Protein AF-0000000076824651 (afdb_homodimer)

Solvent-accessible surface area (backbone atoms only — not comparable to full-atom values): 29654 Å² total; per-residue (Å²): 125,82,92,38,70,72,62,50,61,55,28,37,47,96,61,51,60,94,67,69,29,40,50,84,55,89,87,59,55,67,58,60,17,38,49,47,34,50,51,47,53,45,58,62,44,61,68,44,44,88,34,39,35,36,29,52,50,32,59,46,33,46,62,58,55,51,52,33,73,73,41,59,18,37,37,39,29,24,27,84,45,68,68,32,48,54,50,22,52,50,54,33,54,76,69,68,38,61,89,37,46,46,79,44,88,45,58,82,86,67,58,63,60,85,49,65,20,43,26,38,40,29,59,61,36,66,36,65,60,30,82,90,39,44,37,57,52,32,33,48,50,50,52,27,40,32,85,70,20,32,38,32,42,32,38,56,26,34,45,56,80,46,32,72,60,51,72,75,48,86,47,70,53,39,73,73,70,43,68,72,56,36,59,45,20,67,51,56,53,40,46,21,35,48,75,36,30,68,48,40,74,47,33,37,38,53,52,15,56,33,34,18,61,41,28,50,50,30,38,50,34,40,63,73,37,45,68,62,46,43,71,75,69,50,53,69,66,55,53,50,51,51,48,48,49,30,52,53,52,19,49,35,14,64,44,35,51,30,40,23,35,43,33,34,32,34,35,66,48,38,70,68,73,44,45,92,90,41,68,51,65,54,77,78,74,106,122,86,92,37,71,70,61,51,58,55,28,36,47,98,61,51,60,94,68,68,26,39,50,86,56,91,86,59,54,66,59,60,16,39,51,47,33,50,50,48,52,44,59,62,44,60,70,44,44,88,34,38,34,36,28,51,50,33,60,47,32,46,64,59,55,52,50,32,74,73,41,58,19,38,38,39,31,24,27,86,45,70,68,32,48,54,52,22,51,51,54,33,54,76,69,68,40,61,91,37,45,45,78,44,86,44,59,82,88,67,58,63,60,86,49,66,20,41,26,38,40,30,59,61,38,66,35,64,60,30,80,91,36,44,37,57,50,33,32,48,51,50,52,28,41,33,85,68,21,32,38,31,42,31,37,56,26,36,45,56,80,46,31,72,62,51,72,75,50,86,48,71,54,37,73,72,71,44,69,72,55,34,60,45,22,67,50,56,52,40,47,22,34,48,73,35,31,66,48,40,74,48,32,34,39,53,52,16,54,32,34,17,62,41,28,50,51,31,38,50,34,40,64,74,37,46,67,62,44,44,72,75,70,49,52,69,67,54,52,51,52,51,49,48,49,30,51,54,53,21,50,35,14,63,43,34,50,30,39,22,36,43,34,34,32,34,35,66,48,38,70,69,75,43,46,92,91,42,70,52,66,54,76,78,76,107

Organism: Aegilops tauschii subsp. strangulata (NCBI:txid200361)

Radius of gyration: 25.32 Å; Cα contacts (8 Å, |Δi|>4): 1116; chains: 2; bounding box: 48×76×52 Å

Secondary structure (DSSP, 8-state):
--S-HHHHHHHS-TT---S----SSTT--HHHHHHHHHHHHHHHHT--TT-EEEEES-TTSHHHHHHHHHH--EEEEEES-HHHHHHHHHHHHHHT-TTTEEEEES-GGGS-TT--EEEEEEES-GGGT-GGGHHHHHHHHHHHEEEEEEEEEEEEE--HHHHHHHHHS--HHHHHT-TT--PPPHHHHHHHHHHH-S-EEEEEEE-GGGHHHHHHHHHHHHHHTHHHHHHTT--HHHHHHHHHHHHHHHHHHHTTSSEEEEEEEE-TT-GGGS-SS-TTPPPP--/--S-HHHHHHHS-TT---S----SSTT--HHHHHHHHHHHHHHHHT--TT-EEEEES-TTSHHHHHHHHHH--EEEEEES-HHHHHHHHHHHHHHT-TTTEEEEES-GGGS-TT--EEEEEEES-GGGT-GGGHHHHHHHHHHHEEEEEEEEEEEEE--HHHHHHHHHS--HHHHHT-TT--PPPHHHHHHHHHHH-S-EEEEEEE-GGGHHHHHHHHHHHHHHTHHHHHHTT--HHHHHHHHHHHHHHHHHHHTTSSEEEEEEEE-TT-GGGS-SS-TTPPPP--

Nearest PDB structures (foldseek):
  7mcj-assembly1_A  TM=9.042E-01  e=3.120E-23  Mycobacterium tuberculosis H37Rv
  6p3o-assembly1_A-2  TM=8.309E-01  e=6.330E-19  Glaucium flavum
  6gkv-assembly1_B  TM=8.273E-01  e=2.054E-17  Coptis japonica
  6gkz-assembly1_A  TM=7.988E-01  e=1.451E-17  Coptis japonica
  4qvg-assembly1_A  TM=7.151E-01  e=1.872E-09  Streptosporangium sibiricum

InterPro domains:
  IPR003333 Cyclopropane mycolic acid synthase [PIRSF003085] (4-272)
  IPR026669 Arsenite methyltransferase-like [PTHR43675] (4-277)
  IPR029063 S-adenosyl-L-methionine-dependent methyltransferase superfamily [G3DSA:3.40.50.150] (3-267)
  IPR029063 S-adenosyl-L-methionine-dependent methyltransferase superfamily [SSF53335] (3-270)

Structure (mmCIF, N/CA/C/O backbone):
data_AF-0000000076824651-model_v1
#
loop_
_entity.id
_entity.type
_entity.pdbx_description
1 polymer 'Cyclopropane-fatty-acyl-phospholipid synthase'
#
loop_
_atom_site.group_PDB
_atom_site.id
_atom_site.type_symbol
_atom_site.label_atom_id
_atom_site.label_alt_id
_atom_site.label_comp_id
_atom_site.label_asym_id
_atom_site.label_entity_id
_atom_site.label_seq_id
_atom_site.pdbx_PDB_ins_code
_atom_site.Cartn_x
_atom_site.Cartn_y
_atom_site.Cartn_z
_atom_site.occupancy
_atom_site.B_iso_or_equiv
_atom_site.auth_seq_id
_atom_site.auth_comp_id
_atom_site.auth_asym_id
_atom_site.auth_atom_id
_atom_site.pdbx_PDB_model_num
ATOM 1 N N . MET A 1 1 ? -8.656 37.625 11.117 1 38 1 MET A N 1
ATOM 2 C CA . MET A 1 1 ? -7.344 37.188 10.648 1 38 1 MET A CA 1
ATOM 3 C C . MET A 1 1 ? -7.23 35.656 10.727 1 38 1 MET A C 1
ATOM 5 O O . MET A 1 1 ? -7.059 35.094 11.812 1 38 1 MET A O 1
ATOM 9 N N . ILE A 1 2 ? -8.055 34.906 10.109 1 47.41 2 ILE A N 1
ATOM 10 C CA . ILE A 1 2 ? -8.898 33.75 10.305 1 47.41 2 ILE A CA 1
ATOM 11 C C . ILE A 1 2 ? -8.047 32.562 10.75 1 47.41 2 ILE A C 1
ATOM 13 O O . ILE A 1 2 ? -8.453 31.797 11.625 1 47.41 2 ILE A O 1
ATOM 17 N N . TRP A 1 3 ? -6.883 32.188 10.062 1 61.22 3 TRP A N 1
ATOM 18 C CA . TRP A 1 3 ? -6.285 30.953 10.539 1 61.22 3 TRP A CA 1
ATOM 19 C C . TRP A 1 3 ? -5.09 31.234 11.445 1 61.22 3 TRP A C 1
ATOM 21 O O . TRP A 1 3 ? -3.959 31.359 10.961 1 61.22 3 TRP A O 1
ATOM 31 N N . SER A 1 4 ? -5.438 31.703 12.75 1 80.06 4 SER A N 1
ATOM 32 C CA . SER A 1 4 ? -4.398 32.094 13.703 1 80.06 4 SER A CA 1
ATOM 33 C C . SER A 1 4 ? -3.967 30.906 14.555 1 80.06 4 SER A C 1
ATOM 35 O O . SER A 1 4 ? -4.688 29.906 14.656 1 80.06 4 SER A O 1
ATOM 37 N N . ASN A 1 5 ? -2.785 31.094 15.07 1 89.12 5 ASN A N 1
ATOM 38 C CA . ASN A 1 5 ? -2.275 30.109 16.016 1 89.12 5 ASN A CA 1
ATOM 39 C C . ASN A 1 5 ? -3.203 29.953 17.219 1 89.12 5 ASN A C 1
ATOM 41 O O . ASN A 1 5 ? -3.416 28.844 17.719 1 89.12 5 ASN A O 1
ATOM 45 N N . ASP A 1 6 ? -3.809 31.062 17.656 1 90.88 6 ASP A N 1
ATOM 46 C CA . ASP A 1 6 ? -4.695 31.062 18.812 1 90.88 6 ASP A CA 1
ATOM 47 C C . ASP A 1 6 ? -5.941 30.219 18.562 1 90.88 6 ASP A C 1
ATOM 49 O O . ASP A 1 6 ? -6.402 29.484 19.438 1 90.88 6 ASP A O 1
ATOM 53 N N . PHE A 1 7 ? -6.441 30.328 17.391 1 92.94 7 PHE A N 1
ATOM 54 C CA . PHE A 1 7 ? -7.633 29.562 17.047 1 92.94 7 PHE A CA 1
ATOM 55 C C . PHE A 1 7 ? -7.336 28.062 17.047 1 92.94 7 PHE A C 1
ATOM 57 O O . PHE A 1 7 ? -8.055 27.281 17.688 1 92.94 7 PHE A O 1
ATOM 64 N N . PHE A 1 8 ? -6.246 27.672 16.422 1 94 8 PHE A N 1
ATOM 65 C CA . PHE A 1 8 ? -5.938 26.25 16.297 1 94 8 PHE A CA 1
ATOM 66 C C . PHE A 1 8 ? -5.547 25.641 17.641 1 94 8 PHE A C 1
ATOM 68 O O . PHE A 1 8 ? -5.816 24.469 17.906 1 94 8 PHE A O 1
ATOM 75 N N . SER A 1 9 ? -4.973 26.438 18.484 1 94.31 9 SER A N 1
ATOM 76 C CA . SER A 1 9 ? -4.547 25.953 19.797 1 94.31 9 SER A CA 1
ATOM 77 C C . SER A 1 9 ? -5.742 25.578 20.656 1 94.31 9 SER A C 1
ATOM 79 O O . SER A 1 9 ? -5.594 24.891 21.672 1 94.31 9 SER A O 1
ATOM 81 N N . ILE A 1 10 ? -6.926 26.016 20.281 1 94.25 10 ILE A N 1
ATOM 82 C CA . ILE A 1 10 ? -8.141 25.797 21.062 1 94.25 10 ILE A CA 1
ATOM 83 C C . ILE A 1 10 ? -8.523 24.328 21 1 94.25 10 ILE A C 1
ATOM 85 O O . ILE A 1 10 ? -8.992 23.766 22 1 94.25 10 ILE A O 1
ATOM 89 N N . PHE A 1 11 ? -8.297 23.734 19.844 1 95.62 11 PHE A N 1
ATOM 90 C CA . PHE A 1 11 ? -8.883 22.406 19.75 1 95.62 11 PHE A CA 1
ATOM 91 C C . PHE A 1 11 ? -7.82 21.359 19.391 1 95.62 11 PHE A C 1
ATOM 93 O O . PHE A 1 11 ? -8.055 20.156 19.531 1 95.62 11 PHE A O 1
ATOM 100 N N . LEU A 1 12 ? -6.672 21.766 18.969 1 96.5 12 LEU A N 1
ATOM 101 C CA . LEU A 1 12 ? -5.598 20.812 18.703 1 96.5 12 LEU A CA 1
ATOM 102 C C . LEU A 1 12 ? -4.941 20.359 20 1 96.5 12 LEU A C 1
ATOM 104 O O . LEU A 1 12 ? -5.16 20.969 21.047 1 96.5 12 LEU A O 1
ATOM 108 N N . ASP A 1 13 ? -4.199 19.266 19.953 1 94.75 13 ASP A N 1
ATOM 109 C CA . ASP A 1 13 ? -3.424 18.844 21.125 1 94.75 13 ASP A CA 1
ATOM 110 C C . ASP A 1 13 ? -2.186 19.719 21.297 1 94.75 13 ASP A C 1
ATOM 112 O O . ASP A 1 13 ? -1.855 20.516 20.438 1 94.75 13 ASP A O 1
ATOM 116 N N . PRO A 1 14 ? -1.461 19.594 22.391 1 93 14 PRO A N 1
ATOM 117 C CA . PRO A 1 14 ? -0.34 20.469 22.703 1 93 14 PRO A CA 1
ATOM 118 C C . PRO A 1 14 ? 0.742 20.469 21.625 1 93 14 PRO A C 1
ATOM 120 O O . PRO A 1 14 ? 1.51 21.422 21.5 1 93 14 PRO A O 1
ATOM 123 N N . SER A 1 15 ? 0.761 19.469 20.781 1 92.62 15 SER A N 1
ATOM 124 C CA . SER A 1 15 ? 1.763 19.406 19.719 1 92.62 15 SER A CA 1
ATOM 125 C C . SER A 1 15 ? 1.376 20.281 18.547 1 92.62 15 SER A C 1
ATOM 127 O O . SER A 1 15 ? 2.195 20.547 17.656 1 92.62 15 SER A O 1
ATOM 129 N N . MET A 1 16 ? 0.167 20.828 18.531 1 94.56 16 MET A N 1
ATOM 130 C CA . MET A 1 16 ? -0.325 21.656 17.453 1 94.56 16 MET A CA 1
ATOM 131 C C . MET A 1 16 ? -0.227 20.922 16.109 1 94.56 16 MET A C 1
ATOM 133 O O . MET A 1 16 ? 0.337 21.453 1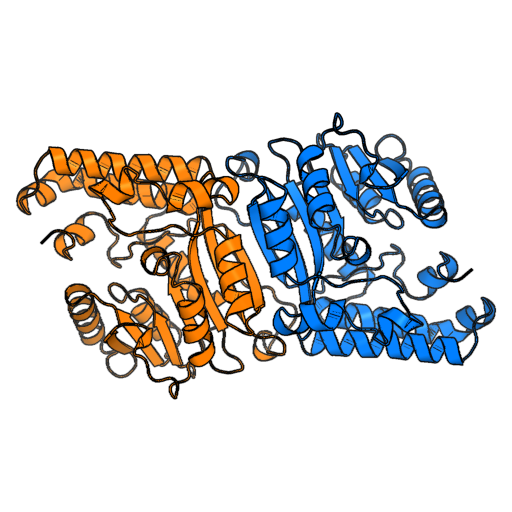5.148 1 94.56 16 MET A O 1
ATOM 137 N N . THR A 1 17 ? -0.775 19.766 16.062 1 95.31 17 THR A N 1
ATOM 138 C CA . THR A 1 17 ? -0.777 18.938 14.867 1 95.31 17 THR A CA 1
ATOM 139 C C . THR A 1 17 ? -2.17 18.891 14.242 1 95.31 17 THR A C 1
ATOM 141 O O . THR A 1 17 ? -3.133 18.484 14.898 1 95.31 17 THR A O 1
ATOM 144 N N . TYR A 1 18 ? -2.295 19.406 13.062 1 96.12 18 TYR A N 1
ATOM 145 C CA . TYR A 1 18 ? -3.572 19.438 12.359 1 96.12 18 TYR A CA 1
ATOM 146 C C . TYR A 1 18 ? -3.607 18.406 11.234 1 96.12 18 TYR A C 1
ATOM 148 O O . TYR A 1 18 ? -3.754 18.766 10.062 1 96.12 18 TYR A O 1
ATOM 156 N N . SER A 1 19 ? -3.402 17.125 11.555 1 98.06 19 SER A N 1
ATOM 157 C CA . SER A 1 19 ? -3.473 15.969 10.672 1 98.06 19 SER A CA 1
ATOM 158 C C . SER A 1 19 ? -3.979 14.734 11.414 1 98.06 19 SER A C 1
ATOM 160 O O . SER A 1 19 ? -4.117 14.758 12.641 1 98.06 19 SER A O 1
ATOM 162 N N . CYS A 1 20 ? -4.227 13.719 10.742 1 98.56 20 CYS A N 1
ATOM 163 C CA . CYS A 1 20 ? -4.809 12.492 11.281 1 98.56 20 CYS A CA 1
ATOM 164 C C . CYS A 1 20 ? -3.877 11.859 12.305 1 98.56 20 CYS A C 1
ATOM 166 O O . CYS A 1 20 ? -2.682 11.703 12.047 1 98.56 20 CYS A O 1
ATOM 168 N N . ALA A 1 21 ? -4.406 11.523 13.461 1 98.56 21 ALA A N 1
ATOM 169 C CA . ALA A 1 21 ? -3.684 10.719 14.438 1 98.56 21 ALA A CA 1
ATOM 170 C C . ALA A 1 21 ? -3.842 9.227 14.148 1 98.56 21 ALA A C 1
ATOM 172 O O . ALA A 1 21 ? -4.57 8.844 13.227 1 98.56 21 ALA A O 1
ATOM 173 N N . VAL A 1 22 ? -3.111 8.391 14.828 1 98.5 22 VAL A N 1
ATOM 174 C CA . VAL A 1 22 ? -3.219 6.941 14.734 1 98.5 22 VAL A CA 1
ATOM 175 C C . VAL A 1 22 ? -3.523 6.359 16.109 1 98.5 22 VAL A C 1
ATOM 177 O O . VAL A 1 22 ? -2.697 6.441 17.016 1 98.5 22 VAL A O 1
ATOM 180 N N . PHE A 1 23 ? -4.684 5.758 16.234 1 98 23 PHE A N 1
ATOM 181 C CA . PHE A 1 23 ? -5.152 5.242 17.516 1 98 23 PHE A CA 1
ATOM 182 C C . PHE A 1 23 ? -4.883 3.746 17.625 1 98 23 PHE A C 1
ATOM 184 O O . PHE A 1 23 ? -4.926 3.025 16.625 1 98 23 PHE A O 1
ATOM 191 N N . LYS A 1 24 ? -4.625 3.307 18.844 1 95.69 24 LYS A N 1
ATOM 192 C CA . LYS A 1 24 ? -4.547 1.878 19.125 1 95.69 24 LYS A CA 1
ATOM 193 C C . LYS A 1 24 ? -5.852 1.366 19.734 1 95.69 24 LYS A C 1
ATOM 195 O O . LYS A 1 24 ? -6.258 0.232 19.484 1 95.69 24 LYS A O 1
ATOM 200 N N . VAL A 1 25 ? -6.379 2.225 20.609 1 92.88 25 VAL A N 1
ATOM 201 C CA . VAL A 1 25 ? -7.656 1.905 21.234 1 92.88 25 VAL A CA 1
ATOM 202 C C . VAL A 1 25 ? -8.547 3.145 21.25 1 92.88 25 VAL A C 1
ATOM 204 O O . VAL A 1 25 ? -8.062 4.27 21.109 1 92.88 25 VAL A O 1
ATOM 207 N N . GLU A 1 26 ? -9.781 2.926 21.5 1 87.62 26 GLU A N 1
ATOM 208 C CA . GLU A 1 26 ? -10.789 3.975 21.391 1 87.62 26 GLU A CA 1
ATOM 209 C C . GLU A 1 26 ? -10.578 5.066 22.438 1 87.62 26 GLU A C 1
ATOM 211 O O . GLU A 1 26 ? -10.727 6.254 22.141 1 87.62 26 GLU A O 1
ATOM 216 N N . ASP A 1 27 ? -10.18 4.781 23.656 1 90.94 27 ASP A N 1
ATOM 217 C CA . ASP A 1 27 ? -10.195 5.75 24.75 1 90.94 27 ASP A CA 1
ATOM 218 C C . ASP A 1 27 ? -8.82 6.371 24.953 1 90.94 27 ASP A C 1
ATOM 220 O O . ASP A 1 27 ? -8.594 7.094 25.922 1 90.94 27 ASP A O 1
ATOM 224 N N . GLU A 1 28 ? -8.016 6.254 24.031 1 94.31 28 GLU A N 1
ATOM 225 C CA . GLU A 1 28 ? -6.703 6.867 24.188 1 94.31 28 GLU A CA 1
ATOM 226 C C . GLU A 1 28 ? -6.754 8.367 23.906 1 94.31 28 GLU A C 1
ATOM 228 O O . GLU A 1 28 ? -7.645 8.836 23.188 1 94.31 28 GLU A O 1
ATOM 233 N N . SER A 1 29 ? -5.785 9.102 24.484 1 96.62 29 SER A N 1
ATOM 234 C CA . SER A 1 29 ? -5.777 10.555 24.312 1 96.62 29 SER A CA 1
ATOM 235 C C . SER A 1 29 ? -5.305 10.945 22.922 1 96.62 29 SER A C 1
ATOM 237 O O . SER A 1 29 ? -4.562 10.195 22.281 1 96.62 29 SER A O 1
ATOM 239 N N . LEU A 1 30 ? -5.727 12.086 22.438 1 97.69 30 LEU A N 1
ATOM 240 C CA . LEU A 1 30 ? -5.305 12.625 21.156 1 97.69 30 LEU A CA 1
ATOM 241 C C . LEU A 1 30 ? -3.791 12.805 21.109 1 97.69 30 LEU A C 1
ATOM 243 O O . LEU A 1 30 ? -3.156 12.508 20.094 1 97.69 30 LEU A O 1
ATOM 247 N N . GLU A 1 31 ? -3.221 13.242 22.219 1 97.44 31 GLU A N 1
ATOM 248 C CA . GLU A 1 31 ? -1.783 13.484 22.297 1 97.44 31 GLU A CA 1
ATOM 249 C C . GLU A 1 31 ? -0.994 12.203 22.047 1 97.44 31 GLU A C 1
ATOM 251 O O . GLU A 1 31 ? -0.034 12.203 21.281 1 97.44 31 GLU A O 1
ATOM 256 N N . VAL A 1 32 ? -1.431 11.141 22.656 1 97.75 32 VAL A N 1
ATOM 257 C CA . VAL A 1 32 ? -0.758 9.859 22.516 1 97.75 32 VAL A CA 1
ATOM 258 C C . VAL A 1 32 ? -0.902 9.352 21.078 1 97.75 32 VAL A C 1
ATOM 260 O O . VAL A 1 32 ? 0.059 8.852 20.5 1 97.75 32 VAL A O 1
ATOM 263 N N . ALA A 1 33 ? -2.072 9.461 20.516 1 98.31 33 ALA A N 1
ATOM 264 C CA . ALA A 1 33 ? -2.342 9.008 19.156 1 98.31 33 ALA A CA 1
ATOM 265 C C . ALA A 1 33 ? -1.548 9.812 18.125 1 98.31 33 ALA A C 1
ATOM 267 O O . ALA A 1 33 ? -1.065 9.273 17.141 1 98.31 33 ALA A O 1
ATOM 268 N N . GLN A 1 34 ? -1.448 11.125 18.391 1 98.31 34 GLN A N 1
ATOM 269 C CA . GLN A 1 34 ? -0.655 11.977 17.5 1 98.31 34 GLN A CA 1
ATOM 270 C C . GLN A 1 34 ? 0.821 11.586 17.547 1 98.31 34 GLN A C 1
ATOM 272 O O . GLN A 1 34 ? 1.483 11.523 16.516 1 98.31 34 GLN A O 1
ATOM 277 N N . GLN A 1 35 ? 1.298 11.344 18.719 1 97.5 35 GLN A N 1
ATOM 278 C CA . GLN A 1 35 ? 2.688 10.922 18.859 1 97.5 35 GLN A CA 1
ATOM 279 C C . GLN A 1 35 ? 2.941 9.602 18.141 1 97.5 35 GLN A C 1
ATOM 281 O O . GLN A 1 35 ? 4.008 9.406 17.547 1 97.5 35 GLN A O 1
ATOM 286 N N . ARG A 1 36 ? 2.014 8.68 18.234 1 98 36 ARG A N 1
ATOM 287 C CA . ARG A 1 36 ? 2.139 7.41 17.531 1 98 36 ARG A CA 1
ATOM 288 C C . ARG A 1 36 ? 2.238 7.629 16.016 1 98 36 ARG A C 1
ATOM 290 O O . ARG A 1 36 ? 3.047 6.988 15.352 1 98 36 ARG A O 1
ATOM 297 N N . LYS A 1 37 ? 1.399 8.516 15.484 1 98.5 37 LYS A N 1
ATOM 298 C CA . LYS A 1 37 ? 1.47 8.836 14.062 1 98.5 37 LYS A CA 1
ATOM 299 C C . LYS A 1 37 ? 2.836 9.406 13.695 1 98.5 37 LYS A C 1
ATOM 301 O O . LYS A 1 37 ? 3.418 9.023 12.672 1 98.5 37 LYS A O 1
ATOM 306 N N . VAL A 1 38 ? 3.336 10.273 14.484 1 97.69 38 VAL A N 1
ATOM 307 C CA . VAL A 1 38 ? 4.641 10.883 14.234 1 97.69 38 VAL A CA 1
ATOM 308 C C . VAL A 1 38 ? 5.719 9.797 14.227 1 97.69 38 VAL A C 1
ATOM 310 O O . VAL A 1 38 ? 6.547 9.75 13.312 1 97.69 38 VAL A O 1
ATOM 313 N N . ASN A 1 39 ? 5.68 8.938 15.219 1 97.94 39 ASN A N 1
ATOM 314 C CA . ASN A 1 39 ? 6.633 7.836 15.289 1 97.94 39 ASN A CA 1
ATOM 315 C C . ASN A 1 39 ? 6.535 6.93 14.07 1 97.94 39 ASN A C 1
ATOM 317 O O . ASN A 1 39 ? 7.555 6.445 13.562 1 97.94 39 ASN A O 1
ATOM 321 N N . LEU A 1 40 ? 5.375 6.703 13.688 1 98.31 40 LEU A N 1
ATOM 322 C CA . LEU A 1 40 ? 5.145 5.859 12.516 1 98.31 40 LEU A CA 1
ATOM 323 C C . LEU A 1 40 ? 5.785 6.465 11.273 1 98.31 40 LEU A C 1
ATOM 325 O O . LEU A 1 40 ? 6.441 5.762 10.5 1 98.31 40 LEU A O 1
ATOM 329 N N . LEU A 1 41 ? 5.625 7.738 11.062 1 98.56 41 LEU A N 1
ATOM 330 C CA . LEU A 1 41 ? 6.227 8.422 9.93 1 98.56 41 LEU A CA 1
ATOM 331 C C . LEU A 1 41 ? 7.746 8.336 9.977 1 98.56 41 LEU A C 1
ATOM 333 O O . LEU A 1 41 ? 8.398 8.117 8.953 1 98.56 41 LEU A O 1
ATOM 337 N N . ILE A 1 42 ? 8.289 8.508 11.148 1 98 42 ILE A N 1
ATOM 338 C CA . ILE A 1 42 ? 9.734 8.438 11.344 1 98 42 ILE A CA 1
ATOM 339 C C . ILE A 1 42 ? 10.227 7.039 10.977 1 98 42 ILE A C 1
ATOM 341 O O . ILE A 1 42 ? 11.227 6.891 10.266 1 98 42 ILE A O 1
ATOM 345 N N . LYS A 1 43 ? 9.531 6.016 11.438 1 97.31 43 LYS A N 1
ATOM 346 C CA . LYS A 1 43 ? 9.914 4.633 11.18 1 97.31 43 LYS A CA 1
ATOM 347 C C . LYS A 1 43 ? 9.75 4.281 9.703 1 97.31 43 LYS A C 1
ATOM 349 O O . LYS A 1 43 ? 10.602 3.607 9.125 1 97.31 43 LYS A O 1
ATOM 354 N N . LYS A 1 44 ? 8.672 4.738 9.109 1 97.94 44 LYS A N 1
ATOM 355 C CA . LYS A 1 44 ? 8.445 4.492 7.691 1 97.94 44 LYS A CA 1
ATOM 356 C C . LYS A 1 44 ? 9.523 5.156 6.84 1 97.94 44 LYS A C 1
ATOM 358 O O . LYS A 1 44 ? 9.945 4.609 5.816 1 97.94 44 LYS A O 1
ATOM 363 N N . ALA A 1 45 ? 10.008 6.305 7.301 1 98 45 ALA A N 1
ATOM 364 C CA . ALA A 1 45 ? 11.039 7.035 6.57 1 98 45 ALA A CA 1
ATOM 365 C C . ALA A 1 45 ? 12.43 6.477 6.883 1 98 45 ALA A C 1
ATOM 367 O 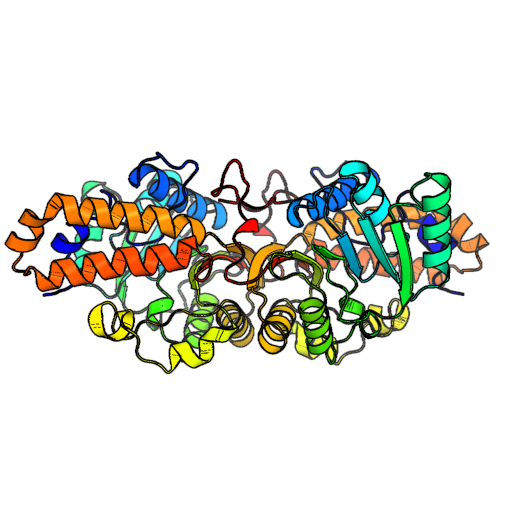O . ALA A 1 45 ? 13.414 6.863 6.254 1 98 45 ALA A O 1
ATOM 368 N N . LYS A 1 46 ? 12.531 5.664 7.918 1 97.06 46 LYS A N 1
ATOM 369 C CA . LYS A 1 46 ? 13.805 5.082 8.336 1 97.06 46 LYS A CA 1
ATOM 370 C C . LYS A 1 46 ? 14.852 6.16 8.57 1 97.06 46 LYS A C 1
ATOM 372 O O . LYS A 1 46 ? 15.969 6.074 8.047 1 97.06 46 LYS A O 1
ATOM 377 N N . VAL A 1 47 ? 14.547 7.094 9.312 1 97.75 47 VAL A N 1
ATOM 378 C CA . VAL A 1 47 ? 15.43 8.227 9.531 1 97.75 47 VAL A CA 1
ATOM 379 C C . VAL A 1 47 ? 16.594 7.805 10.43 1 97.75 47 VAL A C 1
ATOM 381 O O . VAL A 1 47 ? 16.391 7.133 11.445 1 97.75 47 VAL A O 1
ATOM 384 N N . GLU A 1 48 ? 17.75 8.18 10.086 1 96.75 48 GLU A N 1
ATOM 385 C CA . GLU A 1 48 ? 18.969 7.941 10.859 1 96.75 48 GLU A CA 1
ATOM 386 C C . GLU A 1 48 ? 19.672 9.258 11.211 1 96.75 48 GLU A C 1
ATOM 388 O O . GLU A 1 48 ? 19.359 10.297 10.625 1 96.75 48 GLU A O 1
ATOM 393 N N . ARG A 1 49 ? 20.594 9.156 12.047 1 97.81 49 ARG A N 1
ATOM 394 C CA . ARG A 1 49 ? 21.266 10.32 12.617 1 97.81 49 ARG A CA 1
ATOM 395 C C . ARG A 1 49 ? 21.969 11.125 11.539 1 97.81 49 ARG A C 1
ATOM 397 O O . ARG A 1 49 ? 22 12.359 11.602 1 97.81 49 ARG A O 1
ATOM 404 N N . ASN A 1 50 ? 22.484 10.461 10.531 1 97.62 50 ASN A N 1
ATOM 405 C CA . ASN A 1 50 ? 23.312 11.133 9.539 1 97.62 50 ASN A CA 1
ATOM 406 C C . ASN A 1 50 ? 22.469 11.672 8.383 1 97.62 50 ASN A C 1
ATOM 408 O O . ASN A 1 50 ? 23 12.258 7.438 1 97.62 50 ASN A O 1
ATOM 412 N N . HIS A 1 51 ? 21.203 11.531 8.461 1 98.19 51 HIS A N 1
ATOM 413 C CA . HIS A 1 51 ? 20.328 11.945 7.363 1 98.19 51 HIS A CA 1
ATOM 414 C C . HIS A 1 51 ? 20.016 13.438 7.445 1 98.19 51 HIS A C 1
ATOM 416 O O . HIS A 1 51 ? 20.047 14.023 8.531 1 98.19 51 HIS A O 1
ATOM 422 N N . HIS A 1 52 ? 19.797 14.008 6.34 1 98.69 52 HIS A N 1
ATOM 423 C CA . HIS A 1 52 ? 19.109 15.289 6.211 1 98.69 52 HIS A CA 1
ATOM 424 C C . HIS A 1 52 ? 17.672 15.109 5.727 1 98.69 52 HIS A C 1
ATOM 426 O O . HIS A 1 52 ? 17.453 14.602 4.625 1 98.69 52 HIS A O 1
ATOM 432 N N . VAL A 1 53 ? 16.734 15.531 6.547 1 98.81 53 VAL A N 1
ATOM 433 C CA . VAL A 1 53 ? 15.312 15.328 6.277 1 98.81 53 VAL A CA 1
ATOM 434 C C . VAL A 1 53 ? 14.672 16.641 5.828 1 98.81 53 VAL A C 1
ATOM 436 O O . VAL A 1 53 ? 14.914 17.688 6.426 1 98.81 53 VAL A O 1
ATOM 439 N N . LEU A 1 54 ? 13.883 16.562 4.746 1 98.88 54 LEU A N 1
ATOM 440 C CA . LEU A 1 54 ? 13.062 17.672 4.301 1 98.88 54 LEU A CA 1
ATOM 441 C C . LEU A 1 54 ? 11.586 17.406 4.586 1 98.88 54 LEU A C 1
ATOM 443 O O . LEU A 1 54 ? 11.055 16.359 4.211 1 98.88 54 LEU A O 1
ATOM 447 N N . GLU A 1 55 ? 10.977 18.328 5.297 1 98.81 55 GLU A N 1
ATOM 448 C CA . GLU A 1 55 ? 9.531 18.281 5.434 1 98.81 55 GLU A CA 1
ATOM 449 C C . GLU A 1 55 ? 8.867 19.375 4.594 1 98.81 55 GLU A C 1
ATOM 451 O O . GLU A 1 55 ? 9.125 20.562 4.797 1 98.81 55 GLU A O 1
ATOM 456 N N . ILE A 1 56 ? 8.062 18.969 3.65 1 98.44 56 ILE A N 1
ATOM 457 C CA . ILE A 1 56 ? 7.277 19.891 2.844 1 98.44 56 ILE A CA 1
ATOM 458 C C . ILE A 1 56 ? 5.902 20.094 3.477 1 98.44 56 ILE A C 1
ATOM 460 O O . ILE A 1 56 ? 5.07 19.188 3.467 1 98.44 56 ILE A O 1
ATOM 464 N N . GLY A 1 57 ? 5.613 21.25 3.975 1 97.62 57 GLY A N 1
ATOM 465 C CA . GLY A 1 57 ? 4.457 21.5 4.828 1 97.62 57 GLY A CA 1
ATOM 466 C C . GLY A 1 57 ? 4.711 21.172 6.285 1 97.62 57 GLY A C 1
ATOM 467 O O . GLY A 1 57 ? 4.074 20.266 6.836 1 97.62 57 GLY A O 1
ATOM 468 N N . SER A 1 58 ? 5.523 22.031 6.973 1 97.38 58 SER A N 1
ATOM 469 C CA . SER A 1 58 ? 6.039 21.656 8.289 1 97.38 58 SER A CA 1
ATOM 470 C C . SER A 1 58 ? 5.074 22.062 9.398 1 97.38 58 SER A C 1
ATOM 472 O O . SER A 1 58 ? 5.219 21.641 10.539 1 97.38 58 SER A O 1
ATOM 474 N N . GLY A 1 59 ? 4.082 22.859 9.031 1 95.38 59 GLY A N 1
ATOM 475 C CA . GLY A 1 59 ? 3.164 23.312 10.062 1 95.38 59 GLY A CA 1
ATOM 476 C C . GLY A 1 59 ? 3.859 24.016 11.219 1 95.38 59 GLY A C 1
ATOM 477 O O . GLY A 1 59 ? 4.688 24.906 11 1 95.38 59 GLY A O 1
ATOM 478 N N . TRP A 1 60 ? 3.529 23.609 12.414 1 96.44 60 TRP A N 1
ATOM 479 C CA . TRP A 1 60 ? 4.031 24.281 13.609 1 96.44 60 TRP A CA 1
ATOM 480 C C . TRP A 1 60 ? 5.305 23.609 14.117 1 96.44 60 TRP A C 1
ATOM 482 O O . TRP A 1 60 ? 5.758 23.891 15.227 1 96.44 60 TRP A O 1
ATOM 492 N N . GLY A 1 61 ? 5.812 22.641 13.367 1 97.19 61 GLY A N 1
ATOM 493 C CA . GLY A 1 61 ? 7.152 22.125 13.617 1 97.19 61 GLY A CA 1
ATOM 494 C C . GLY A 1 61 ? 7.168 20.922 14.531 1 97.19 61 GLY A C 1
ATOM 495 O O . GLY A 1 61 ? 8.234 20.453 14.938 1 97.19 61 GLY A O 1
ATOM 496 N N . SER A 1 62 ? 6.035 20.344 14.828 1 96.44 62 SER A N 1
ATOM 497 C CA . SER A 1 62 ? 5.957 19.234 15.773 1 96.44 62 SER A CA 1
ATOM 498 C C . SER A 1 62 ? 6.719 18.016 15.266 1 96.44 62 SER A C 1
ATOM 500 O O . SER A 1 62 ? 7.426 17.359 16.031 1 96.44 62 SER A O 1
ATOM 502 N N . LEU A 1 63 ? 6.559 17.688 14.016 1 98.12 63 LEU A N 1
ATOM 503 C CA . LEU A 1 63 ? 7.27 16.547 13.453 1 98.12 63 LEU A CA 1
ATOM 504 C C . LEU A 1 63 ? 8.781 16.766 13.508 1 98.12 63 LEU A C 1
ATOM 506 O O . LEU A 1 63 ? 9.523 15.859 13.898 1 98.12 63 LEU A O 1
ATOM 510 N N . ALA A 1 64 ? 9.211 17.938 13.18 1 98.38 64 ALA A N 1
ATOM 511 C CA . ALA A 1 64 ? 10.625 18.266 13.203 1 98.38 64 ALA A CA 1
ATOM 512 C C . ALA A 1 64 ? 11.234 18.031 14.586 1 98.38 64 ALA A C 1
ATOM 514 O O . ALA A 1 64 ? 12.273 17.391 14.711 1 98.38 64 ALA A O 1
ATOM 515 N N . MET A 1 65 ? 10.562 18.562 15.57 1 97.75 65 MET A N 1
ATOM 516 C CA . MET A 1 65 ? 11.039 18.453 16.953 1 97.75 65 MET A CA 1
ATOM 517 C C . MET A 1 65 ? 11.203 16.984 17.359 1 97.75 65 MET A C 1
ATOM 519 O O . MET A 1 65 ? 12.242 16.609 17.906 1 97.75 65 MET A O 1
ATOM 523 N N . GLU A 1 66 ? 10.242 16.203 17.016 1 97.88 66 GLU A N 1
ATOM 524 C CA . GLU A 1 66 ? 10.25 14.805 17.438 1 97.88 66 GLU A CA 1
ATOM 525 C C . GLU A 1 66 ? 11.297 14 16.672 1 97.88 66 GLU A C 1
ATOM 527 O O . GLU A 1 66 ? 12 13.172 17.266 1 97.88 66 GLU A O 1
ATOM 532 N N . VAL A 1 67 ? 11.406 14.172 15.398 1 98.38 67 VAL A N 1
ATOM 533 C CA . VAL A 1 67 ? 12.359 13.438 14.578 1 98.38 67 VAL A CA 1
ATOM 534 C C . VAL A 1 67 ? 13.781 13.703 15.078 1 98.38 67 VAL A C 1
ATOM 536 O O . VAL A 1 67 ? 14.555 12.766 15.281 1 98.38 67 VAL A O 1
ATOM 539 N N . VAL A 1 68 ? 14.117 14.945 15.312 1 98.62 68 VAL A N 1
ATOM 540 C CA . VAL A 1 68 ? 15.477 15.312 15.695 1 98.62 68 VAL A CA 1
ATOM 541 C C . VAL A 1 68 ? 15.766 14.836 17.109 1 98.62 68 VAL A C 1
ATOM 543 O O . VAL A 1 68 ? 16.875 14.359 17.406 1 98.62 68 VAL A O 1
ATOM 546 N N . LYS A 1 69 ? 14.781 14.938 18 1 97.88 69 LYS A N 1
ATOM 547 C CA . LYS A 1 69 ? 14.961 14.453 19.359 1 97.88 69 LYS A CA 1
ATOM 548 C C . LYS A 1 69 ? 15.266 12.953 19.375 1 97.88 69 LYS A C 1
ATOM 550 O O . LYS A 1 69 ? 16.094 12.492 20.141 1 97.88 69 LYS A O 1
ATOM 555 N N . GLN A 1 70 ? 14.641 12.258 18.5 1 97.75 70 GLN A N 1
ATOM 556 C CA . GLN A 1 70 ? 14.766 10.805 18.5 1 97.75 70 GLN A CA 1
ATOM 557 C C . GLN A 1 70 ? 16.031 10.352 17.766 1 97.75 70 GLN A C 1
ATOM 559 O O . GLN A 1 70 ? 16.625 9.328 18.109 1 97.75 70 GLN A O 1
ATOM 564 N N . THR A 1 71 ? 16.453 11.078 16.75 1 97.94 71 THR A N 1
ATOM 565 C CA . THR A 1 71 ? 17.453 10.516 15.859 1 97.94 71 THR A CA 1
ATOM 566 C C . THR A 1 71 ? 18.734 11.359 15.875 1 97.94 71 THR A C 1
ATOM 568 O O . THR A 1 71 ? 19.812 10.867 15.531 1 97.94 71 THR A O 1
ATOM 571 N N . GLY A 1 72 ? 18.547 12.656 16.141 1 98.31 72 GLY A N 1
ATOM 572 C CA . GLY A 1 72 ? 19.688 13.57 16.078 1 98.31 72 GLY A CA 1
ATOM 573 C C . GLY A 1 72 ? 20 14.016 14.664 1 98.31 72 GLY A C 1
ATOM 574 O O . GLY A 1 72 ? 21.062 14.609 14.414 1 98.31 72 GLY A O 1
ATOM 575 N N . CYS A 1 73 ? 19.141 13.82 13.727 1 98.62 73 CYS A N 1
ATOM 576 C CA . CYS A 1 73 ? 19.406 14.133 12.32 1 98.62 73 CYS A CA 1
ATOM 577 C C . CYS A 1 73 ? 19.344 15.633 12.07 1 98.62 73 CYS A C 1
ATOM 579 O O . CYS A 1 73 ? 19.078 16.406 12.992 1 98.62 73 CYS A O 1
ATOM 581 N N . LYS A 1 74 ? 19.719 16 10.859 1 98.69 74 LYS A N 1
ATOM 582 C CA . LYS A 1 74 ? 19.484 17.359 10.375 1 98.69 74 LYS A CA 1
ATOM 583 C C . LYS A 1 74 ? 18.094 17.469 9.734 1 98.69 74 LYS A C 1
ATOM 585 O O . LYS A 1 74 ? 17.656 16.547 9.039 1 98.69 74 LYS A O 1
ATOM 590 N N . TYR A 1 75 ? 17.469 18.625 9.984 1 98.69 75 TYR A N 1
ATOM 591 C CA . TYR A 1 75 ? 16.078 18.734 9.562 1 98.69 75 TYR A CA 1
ATOM 592 C C . TYR A 1 75 ? 15.797 20.109 8.961 1 98.69 75 TYR A C 1
ATOM 594 O O . TYR A 1 75 ? 16.188 21.125 9.539 1 98.69 75 TYR A O 1
ATOM 602 N N . THR A 1 76 ? 15.203 20.125 7.766 1 98.69 76 THR A N 1
ATOM 603 C CA . THR A 1 76 ? 14.703 21.344 7.137 1 98.69 76 THR A CA 1
ATOM 604 C C . THR A 1 76 ? 13.195 21.25 6.906 1 98.69 76 THR A C 1
ATOM 606 O O . THR A 1 76 ? 12.719 20.328 6.254 1 98.69 76 THR A O 1
ATOM 609 N N . GLY A 1 77 ? 12.484 22.172 7.508 1 98.44 77 GLY A N 1
ATOM 610 C CA . GLY A 1 77 ? 11.055 22.266 7.254 1 98.44 77 GLY A CA 1
ATOM 611 C C . GLY A 1 77 ? 10.672 23.531 6.496 1 98.44 77 GLY A C 1
ATOM 612 O O . GLY A 1 77 ? 11.234 24.594 6.742 1 98.44 77 GLY A O 1
ATOM 613 N N . ILE A 1 78 ? 9.688 23.359 5.586 1 98.06 78 ILE A N 1
ATOM 614 C CA . ILE A 1 78 ? 9.25 24.547 4.863 1 98.06 78 ILE A CA 1
ATOM 615 C C . ILE A 1 78 ? 7.75 24.766 5.082 1 98.06 78 ILE A C 1
ATOM 617 O O . ILE A 1 78 ? 6.988 23.797 5.195 1 98.06 78 ILE A O 1
ATOM 621 N N . THR A 1 79 ? 7.344 25.984 5.152 1 96.62 79 THR A N 1
ATOM 622 C CA . THR A 1 79 ? 5.957 26.406 5.293 1 96.62 79 THR A CA 1
ATOM 623 C C . THR A 1 79 ? 5.699 27.703 4.512 1 96.62 79 THR A C 1
ATOM 625 O O . THR A 1 79 ? 6.641 28.406 4.148 1 96.62 79 THR A O 1
ATOM 628 N N . LEU A 1 80 ? 4.469 27.938 4.176 1 94.31 80 LEU A N 1
ATOM 629 C CA . LEU A 1 80 ? 4.082 29.172 3.5 1 94.31 80 LEU A CA 1
ATOM 630 C C . LEU A 1 80 ? 3.506 30.188 4.492 1 94.31 80 LEU A C 1
ATOM 632 O O . LEU A 1 80 ? 3.201 31.312 4.125 1 94.31 80 LEU A O 1
ATOM 636 N N . SER A 1 81 ? 3.355 29.766 5.715 1 93.62 81 SER A N 1
ATOM 637 C CA . SER A 1 81 ? 2.723 30.578 6.742 1 93.62 81 SER A CA 1
ATOM 638 C C . SER A 1 81 ? 3.762 31.234 7.645 1 93.62 81 SER A C 1
ATOM 640 O O . SER A 1 81 ? 4.496 30.547 8.352 1 93.62 81 SER A O 1
ATOM 642 N N . GLU A 1 82 ? 3.719 32.562 7.699 1 94.88 82 GLU A N 1
ATOM 643 C CA . GLU A 1 82 ? 4.625 33.312 8.57 1 94.88 82 GLU A CA 1
ATOM 644 C C . GLU A 1 82 ? 4.348 33 10.039 1 94.88 82 GLU A C 1
ATOM 646 O O . GLU A 1 82 ? 5.277 32.938 10.844 1 94.88 82 GLU A O 1
ATOM 651 N N . GLU A 1 83 ? 3.094 32.844 10.336 1 93.25 83 GLU A N 1
ATOM 652 C CA . GLU A 1 83 ? 2.705 32.562 11.711 1 93.25 83 GLU A CA 1
ATOM 653 C C . GLU A 1 83 ? 3.215 31.188 12.164 1 93.25 83 GLU A C 1
ATOM 655 O O . GLU A 1 83 ? 3.707 31.047 13.281 1 93.25 83 GLU A O 1
ATOM 660 N N . GLN A 1 84 ? 3.107 30.234 11.297 1 94.62 84 GLN A N 1
ATOM 661 C CA . GLN A 1 84 ? 3.619 28.891 11.602 1 94.62 84 GLN A CA 1
ATOM 662 C C . GLN A 1 84 ? 5.137 28.922 11.758 1 94.62 84 GLN A C 1
ATOM 664 O O . GLN A 1 84 ? 5.676 28.312 12.688 1 94.62 84 GLN A O 1
ATOM 669 N N . LEU A 1 85 ? 5.758 29.656 10.906 1 96.5 85 LEU A N 1
ATOM 670 C CA . LEU A 1 85 ? 7.215 29.75 10.945 1 96.5 85 LEU A CA 1
ATOM 671 C C . LEU A 1 85 ? 7.688 30.312 12.281 1 96.5 85 LEU A C 1
ATOM 673 O O . LEU A 1 85 ? 8.562 29.734 12.93 1 96.5 85 LEU A O 1
ATOM 677 N N . LYS A 1 86 ? 7.133 31.391 12.664 1 95.94 86 LYS A N 1
ATOM 678 C CA . LYS A 1 86 ? 7.52 32.062 13.898 1 95.94 86 LYS A CA 1
ATOM 679 C C . LYS A 1 86 ? 7.332 31.141 15.102 1 95.94 86 LYS A C 1
ATOM 681 O O . LYS A 1 86 ? 8.211 31.047 15.961 1 95.94 86 LYS A O 1
ATOM 686 N N . TYR A 1 87 ? 6.215 30.5 15.094 1 95.56 87 TYR A N 1
ATOM 687 C CA . TYR A 1 87 ? 5.922 29.578 16.188 1 95.56 87 TYR A CA 1
ATOM 688 C C . TYR A 1 87 ? 6.938 28.453 16.234 1 95.56 87 TYR A C 1
ATOM 690 O O . TYR A 1 87 ? 7.469 28.125 17.297 1 95.56 87 TYR A O 1
ATOM 698 N N . ALA A 1 88 ? 7.176 27.859 15.117 1 97 88 ALA A N 1
ATOM 699 C CA . ALA A 1 88 ? 8.094 26.719 15.031 1 97 88 ALA A CA 1
ATOM 700 C C . ALA A 1 88 ? 9.5 27.125 15.453 1 97 88 ALA A C 1
ATOM 702 O O . ALA A 1 88 ? 10.172 26.391 16.188 1 97 88 ALA A O 1
ATOM 703 N N . GLN A 1 89 ? 9.93 28.266 15.016 1 97.75 89 GLN A N 1
ATOM 704 C CA . GLN A 1 89 ? 11.258 28.75 15.359 1 97.75 89 GLN A CA 1
ATOM 705 C C . GLN A 1 89 ? 11.383 29 16.859 1 97.75 89 GLN A C 1
ATOM 707 O O . GLN A 1 89 ? 12.414 28.719 17.453 1 97.75 89 GLN A O 1
ATOM 712 N N . MET A 1 90 ? 10.383 29.547 17.406 1 97.12 90 MET A N 1
ATOM 713 C CA . MET A 1 90 ? 10.367 29.781 18.844 1 97.12 90 MET A CA 1
ATOM 714 C C . MET A 1 90 ? 10.5 28.469 19.609 1 97.12 90 MET A C 1
ATOM 716 O O . MET A 1 90 ? 11.289 28.375 20.547 1 97.12 90 MET A O 1
ATOM 720 N N . LYS A 1 91 ? 9.766 27.484 19.203 1 96.69 91 LYS A N 1
ATOM 721 C CA . LYS A 1 91 ? 9.789 26.188 19.891 1 96.69 91 LYS A CA 1
ATOM 722 C C . LYS A 1 91 ? 11.164 25.531 19.766 1 96.69 91 LYS A C 1
ATOM 724 O O . LYS A 1 91 ? 11.648 24.922 20.719 1 96.69 91 LYS A O 1
ATOM 729 N N . VAL A 1 92 ? 11.727 25.625 18.656 1 97.69 92 VAL A N 1
ATOM 730 C CA . VAL A 1 92 ? 13.047 25.062 18.406 1 97.69 92 VAL A CA 1
ATOM 731 C C . VAL A 1 92 ? 14.078 25.75 19.297 1 97.69 92 VAL A C 1
ATOM 733 O O . VAL A 1 92 ? 14.953 25.094 19.875 1 97.69 92 VAL A O 1
ATOM 736 N N . LYS A 1 93 ? 13.984 27.031 19.391 1 97.75 93 LYS A N 1
ATOM 737 C CA . LYS A 1 93 ? 14.883 27.812 20.25 1 97.75 93 LYS A CA 1
ATOM 738 C C . LYS A 1 93 ? 14.734 27.406 21.719 1 97.75 93 LYS A C 1
ATOM 740 O O . LYS A 1 93 ? 15.727 27.203 22.406 1 97.75 93 LYS A O 1
ATOM 745 N N . GLU A 1 94 ? 13.539 27.297 22.125 1 97.62 94 GLU A N 1
ATOM 746 C CA . GLU A 1 94 ? 13.258 26.906 23.5 1 97.62 94 GLU A CA 1
ATOM 747 C C . GLU A 1 94 ? 13.859 25.547 23.812 1 97.62 94 GLU A C 1
ATOM 749 O O . GLU A 1 94 ? 14.297 25.297 24.938 1 97.62 94 GLU A O 1
ATOM 754 N N . ALA A 1 95 ? 13.891 24.719 22.797 1 97 95 ALA A N 1
ATOM 755 C CA . ALA A 1 95 ? 14.375 23.359 23 1 97 95 ALA A CA 1
ATOM 756 C C . ALA A 1 95 ? 15.883 23.266 22.766 1 97 95 ALA A C 1
ATOM 758 O O . ALA A 1 95 ? 16.5 22.234 23 1 97 95 ALA A O 1
ATOM 759 N N . GLY A 1 96 ? 16.5 24.312 22.266 1 97.69 96 GLY A N 1
ATOM 760 C CA . GLY A 1 96 ? 17.922 24.328 21.984 1 97.69 96 GLY A CA 1
ATOM 761 C C . GLY A 1 96 ? 18.312 23.469 20.797 1 97.69 96 GLY A C 1
ATOM 762 O O . GLY A 1 96 ? 19.359 22.828 20.797 1 97.69 96 GLY A O 1
ATOM 763 N N . LEU A 1 97 ? 17.453 23.406 19.766 1 98.06 97 LEU A N 1
ATOM 764 C CA . LEU A 1 97 ? 17.703 22.516 18.625 1 98.06 97 LEU A CA 1
ATOM 765 C C . LEU A 1 97 ? 17.969 23.328 17.359 1 98.06 97 LEU A C 1
ATOM 767 O O . LEU A 1 97 ? 17.812 22.812 16.25 1 98.06 97 LEU A O 1
ATOM 771 N N . GLU A 1 98 ? 18.406 24.531 17.484 1 97.44 98 GLU A N 1
ATOM 772 C CA . GLU A 1 98 ? 18.594 25.422 16.344 1 97.44 98 GLU A CA 1
ATOM 773 C C . GLU A 1 98 ? 19.75 24.953 15.461 1 97.44 98 GLU A C 1
ATOM 775 O O . GLU A 1 98 ? 19.812 25.328 14.281 1 97.44 98 GLU A O 1
ATOM 780 N N . ASP A 1 99 ? 20.594 24.172 16 1 97.69 99 ASP A N 1
ATOM 781 C CA . ASP A 1 99 ? 21.734 23.703 15.242 1 97.69 99 ASP A CA 1
ATOM 782 C C . ASP A 1 99 ? 21.344 22.547 14.32 1 97.69 99 ASP A C 1
ATOM 784 O O . ASP A 1 99 ? 22.078 22.219 13.391 1 97.69 99 ASP A O 1
ATOM 788 N N . ARG A 1 100 ? 20.203 21.938 14.578 1 98.38 100 ARG A N 1
ATOM 789 C CA . ARG A 1 100 ? 19.812 20.75 13.836 1 98.38 100 ARG A CA 1
ATOM 790 C C . ARG A 1 100 ? 18.578 21.016 12.977 1 98.38 100 ARG A C 1
ATOM 792 O O . ARG A 1 100 ? 18.344 20.328 11.984 1 98.38 100 ARG A O 1
ATOM 799 N N . ILE A 1 101 ? 17.766 21.984 13.352 1 98.75 101 ILE A N 1
ATOM 800 C CA . ILE A 1 101 ? 16.5 22.234 12.68 1 98.75 101 ILE A CA 1
ATOM 801 C C . ILE A 1 101 ? 16.516 23.609 12.031 1 98.75 101 ILE A C 1
ATOM 803 O O . ILE A 1 101 ? 16.812 24.609 12.688 1 98.75 101 ILE A O 1
ATOM 807 N N . THR A 1 102 ? 16.188 23.672 10.789 1 98.12 102 THR A N 1
ATOM 808 C CA . THR A 1 102 ? 16 24.922 10.047 1 98.12 102 THR A CA 1
ATOM 809 C C . THR A 1 102 ? 14.602 24.984 9.453 1 98.12 102 THR A C 1
ATOM 811 O O . THR A 1 102 ? 14.141 24.047 8.812 1 98.12 102 THR A O 1
ATOM 814 N N . PHE A 1 103 ? 13.914 26.047 9.711 1 98.19 103 PHE A N 1
ATOM 815 C CA . PHE A 1 103 ? 12.625 26.297 9.07 1 98.19 103 PHE A CA 1
ATOM 816 C C . PHE A 1 103 ? 12.734 27.438 8.07 1 98.19 103 PHE A C 1
ATOM 818 O O . PHE A 1 103 ? 13.391 28.453 8.336 1 98.19 103 PHE A O 1
ATOM 825 N N . LEU A 1 104 ? 12.141 27.234 6.926 1 97.06 104 LEU A N 1
ATOM 826 C CA . LEU A 1 104 ? 12.18 28.234 5.863 1 97.06 104 LEU A CA 1
ATOM 827 C C . LEU A 1 104 ? 10.766 28.609 5.422 1 97.06 104 LEU A C 1
ATOM 829 O O . LEU A 1 104 ? 9.883 27.75 5.379 1 97.06 104 LEU A O 1
ATOM 833 N N . LEU A 1 105 ? 10.609 29.922 5.141 1 97.38 105 LEU A N 1
ATOM 834 C CA . LEU A 1 105 ? 9.391 30.406 4.5 1 97.38 105 LEU A CA 1
ATOM 835 C C . LEU A 1 105 ? 9.523 30.375 2.982 1 97.38 105 LEU A C 1
ATOM 837 O O . LEU A 1 105 ? 10.008 31.328 2.377 1 97.38 105 LEU A O 1
ATOM 841 N N . CYS A 1 106 ? 9.039 29.297 2.348 1 94.62 106 CYS A N 1
ATOM 842 C CA . CYS A 1 106 ? 9.148 29.219 0.894 1 94.62 106 CYS A CA 1
ATOM 843 C C . CYS A 1 106 ? 8.273 28.094 0.342 1 94.62 106 CYS A C 1
ATOM 845 O O . CYS A 1 106 ? 7.848 27.219 1.086 1 94.62 106 CYS A O 1
ATOM 847 N N . ASP A 1 107 ? 8.031 28.219 -0.904 1 95.5 107 ASP A N 1
ATOM 848 C CA . ASP A 1 107 ? 7.391 27.172 -1.684 1 95.5 107 ASP A CA 1
ATOM 849 C C . ASP A 1 107 ? 8.383 26.078 -2.045 1 95.5 107 ASP A C 1
ATOM 851 O O . ASP A 1 107 ? 9.562 26.344 -2.283 1 95.5 107 ASP A O 1
ATOM 855 N N . TYR A 1 108 ? 7.852 24.797 -2.053 1 95.25 108 TYR A N 1
ATOM 856 C CA . TYR A 1 108 ? 8.727 23.672 -2.389 1 95.25 108 TYR A CA 1
ATOM 857 C C . TYR A 1 108 ? 9.383 23.891 -3.75 1 95.25 108 TYR A C 1
ATOM 859 O O . TYR A 1 108 ? 10.492 23.406 -3.996 1 95.25 108 TYR A O 1
ATOM 867 N N . ARG A 1 109 ? 8.852 24.688 -4.656 1 94.44 109 ARG A N 1
ATOM 868 C CA . ARG A 1 109 ? 9.359 24.969 -5.996 1 94.44 109 ARG A CA 1
ATOM 869 C C . ARG A 1 109 ? 10.586 25.859 -5.945 1 94.44 109 ARG A C 1
ATOM 871 O O . ARG A 1 109 ? 11.312 26 -6.938 1 94.44 109 ARG A O 1
ATOM 878 N N . GLN A 1 110 ? 10.852 26.375 -4.824 1 94.06 110 GLN A N 1
ATOM 879 C CA . GLN A 1 110 ? 11.93 27.359 -4.688 1 94.06 110 GLN A CA 1
ATOM 880 C C . GLN A 1 110 ? 13.172 26.719 -4.074 1 94.06 110 GLN A C 1
ATOM 882 O O . GLN A 1 110 ? 14.227 27.344 -3.998 1 94.06 110 GLN A O 1
ATOM 887 N N . ILE A 1 111 ? 13.055 25.547 -3.584 1 93.94 111 ILE A N 1
ATOM 888 C CA . ILE A 1 111 ? 14.227 24.875 -3.041 1 93.94 111 ILE A CA 1
ATOM 889 C C . ILE A 1 111 ? 15.188 24.516 -4.172 1 93.94 111 ILE A C 1
ATOM 891 O O . ILE A 1 111 ? 14.797 23.891 -5.152 1 93.94 111 ILE A O 1
ATOM 895 N N . PRO A 1 112 ? 16.469 24.938 -3.984 1 88.62 112 PRO A N 1
ATOM 896 C CA . PRO A 1 112 ? 17.406 24.625 -5.059 1 88.62 112 PRO A CA 1
ATOM 897 C C . PRO A 1 112 ? 17.609 23.125 -5.242 1 88.62 112 PRO A C 1
ATOM 899 O O . PRO A 1 112 ? 17.781 22.391 -4.262 1 88.62 112 PRO A O 1
ATOM 902 N N . SER A 1 113 ? 17.688 22.688 -6.457 1 86.88 113 SER A N 1
ATOM 903 C CA . SER A 1 113 ? 17.781 21.266 -6.797 1 86.88 113 SER A CA 1
ATOM 904 C C . SER A 1 113 ? 19.125 20.688 -6.391 1 86.88 113 SER A C 1
ATOM 906 O O . SER A 1 113 ? 19.297 19.469 -6.309 1 86.88 113 SER A O 1
ATOM 908 N N . ARG A 1 114 ? 20.078 21.531 -6.191 1 87.81 114 ARG A N 1
ATOM 909 C CA . ARG A 1 114 ? 21.391 21.062 -5.789 1 87.81 114 ARG A CA 1
ATOM 910 C C . ARG A 1 114 ? 21.359 20.5 -4.371 1 87.81 114 ARG A C 1
ATOM 912 O O . ARG A 1 114 ? 22.25 19.734 -3.984 1 87.81 114 ARG A O 1
ATOM 919 N N . CYS A 1 115 ? 20.344 20.875 -3.658 1 87.69 115 CYS A N 1
ATOM 920 C CA . CYS A 1 115 ? 20.156 20.312 -2.326 1 87.69 115 CYS A CA 1
ATOM 921 C C . CYS A 1 115 ? 19.531 18.922 -2.402 1 87.69 115 CYS A C 1
ATOM 923 O O . CYS A 1 115 ? 18.516 18.719 -3.074 1 87.69 115 CYS A O 1
ATOM 925 N N . LYS A 1 116 ? 20.219 17.984 -1.859 1 96.25 116 LYS A N 1
ATOM 926 C CA . LYS A 1 116 ? 19.672 16.625 -1.803 1 96.25 116 LYS A CA 1
ATOM 927 C C . LYS A 1 116 ? 19.344 16.219 -0.366 1 96.25 116 LYS A C 1
ATOM 929 O O . LYS A 1 116 ? 20.109 16.531 0.554 1 96.25 116 LYS A O 1
ATOM 934 N N . TYR A 1 117 ? 18.25 15.586 -0.259 1 98.62 117 TYR A N 1
ATOM 935 C CA . TYR A 1 117 ? 17.812 15.133 1.053 1 98.62 117 TYR A CA 1
ATOM 936 C C . TYR A 1 117 ? 17.719 13.609 1.096 1 98.62 117 TYR A C 1
ATOM 938 O O . TYR A 1 117 ? 17.281 12.984 0.128 1 98.62 117 TYR A O 1
ATOM 946 N N . ASP A 1 118 ? 18.078 13.039 2.227 1 98.5 118 ASP A N 1
ATOM 947 C CA . ASP A 1 118 ? 18.016 11.594 2.402 1 98.5 118 ASP A CA 1
ATOM 948 C C . ASP A 1 118 ? 16.578 11.117 2.572 1 98.5 118 ASP A C 1
ATOM 950 O O . ASP A 1 118 ? 16.234 10 2.186 1 98.5 118 ASP A O 1
ATOM 954 N N . ARG A 1 119 ? 15.805 11.953 3.195 1 98.69 119 ARG A N 1
ATOM 955 C CA . ARG A 1 119 ? 14.391 11.672 3.43 1 98.69 119 ARG A CA 1
ATOM 956 C C . ARG A 1 119 ? 13.531 12.898 3.154 1 98.69 119 ARG A C 1
ATOM 958 O O . ARG A 1 119 ? 13.93 14.023 3.469 1 98.69 119 ARG A O 1
ATOM 965 N N . ILE A 1 120 ? 12.391 12.68 2.59 1 98.81 120 ILE A N 1
ATOM 966 C CA . ILE A 1 120 ? 11.352 13.703 2.455 1 98.81 120 ILE A CA 1
ATOM 967 C C . ILE A 1 120 ? 10.062 13.219 3.111 1 98.81 120 ILE A C 1
ATOM 969 O O . ILE A 1 120 ? 9.664 12.062 2.93 1 98.81 120 ILE A O 1
ATOM 973 N N . ILE A 1 121 ? 9.477 14.016 3.932 1 98.88 121 ILE A N 1
ATOM 974 C CA . ILE A 1 121 ? 8.18 13.734 4.539 1 98.88 121 ILE A CA 1
ATOM 975 C C . ILE A 1 121 ? 7.215 14.875 4.25 1 98.88 121 ILE A C 1
ATOM 977 O O . ILE A 1 121 ? 7.578 16.047 4.363 1 98.88 121 ILE A O 1
ATOM 981 N N . SER A 1 122 ? 6.07 14.594 3.789 1 98.81 122 SER A N 1
ATOM 982 C CA . SER A 1 122 ? 4.98 15.547 3.613 1 98.81 122 SER A CA 1
ATOM 983 C C . SER A 1 122 ? 3.672 15 4.168 1 98.81 122 SER A C 1
ATOM 985 O O . SER A 1 122 ? 3.18 13.969 3.709 1 98.81 122 SER A O 1
ATOM 987 N N . CYS A 1 123 ? 3.143 15.664 5.117 1 98.44 123 CYS A N 1
ATOM 988 C CA . CYS A 1 123 ? 1.969 15.188 5.84 1 98.44 123 CYS A CA 1
ATOM 989 C C . CYS A 1 123 ? 0.781 16.109 5.633 1 98.44 123 CYS A C 1
ATOM 991 O O . CYS A 1 123 ? 0.732 17.203 6.211 1 98.44 123 CYS A O 1
ATOM 993 N N . GLU A 1 124 ? -0.188 15.688 4.789 1 97.62 124 GLU A N 1
ATOM 994 C CA . GLU A 1 124 ? -1.448 16.375 4.508 1 97.62 124 GLU A CA 1
ATOM 995 C C . GLU A 1 124 ? -1.21 17.812 4.051 1 97.62 124 GLU A C 1
ATOM 997 O O . GLU A 1 124 ? -1.843 18.734 4.555 1 97.62 124 GLU A O 1
ATOM 1002 N N . MET A 1 125 ? -0.291 17.906 3.146 1 96.5 125 MET A N 1
ATOM 1003 C CA . MET A 1 125 ? 0.046 19.172 2.506 1 96.5 125 MET A CA 1
ATOM 1004 C C . MET A 1 125 ? -0.392 19.188 1.045 1 96.5 125 MET A C 1
ATOM 1006 O O . MET A 1 125 ? -0.781 20.219 0.513 1 96.5 125 MET A O 1
ATOM 1010 N N . ILE A 1 126 ? -0.356 18.016 0.429 1 96.75 126 ILE A N 1
ATOM 1011 C CA . ILE A 1 126 ? -0.547 17.922 -1.014 1 96.75 126 ILE A CA 1
ATOM 1012 C C . ILE A 1 126 ? -1.972 18.328 -1.375 1 96.75 126 ILE A C 1
ATOM 1014 O O . ILE A 1 126 ? -2.246 18.703 -2.52 1 96.75 126 ILE A O 1
ATOM 1018 N N . GLU A 1 127 ? -2.912 18.281 -0.475 1 94 127 GLU A N 1
ATOM 1019 C CA . GLU A 1 127 ? -4.285 18.734 -0.68 1 94 127 GLU A CA 1
ATOM 1020 C C . GLU A 1 127 ? -4.324 20.188 -1.104 1 94 127 GLU A C 1
ATOM 1022 O O . GLU A 1 127 ? -5.258 20.625 -1.786 1 94 127 GLU A O 1
ATOM 1027 N N . GLY A 1 128 ? -3.295 20.953 -0.73 1 91.81 128 GLY A N 1
ATOM 1028 C CA . GLY A 1 128 ? -3.227 22.359 -1.053 1 91.81 128 GLY A CA 1
ATOM 1029 C C . GLY A 1 128 ? -2.531 22.641 -2.373 1 91.81 128 GLY A C 1
ATOM 1030 O O . GLY A 1 128 ? -2.535 23.781 -2.855 1 91.81 128 GLY A O 1
ATOM 1031 N N . VAL A 1 129 ? -1.92 21.672 -2.982 1 91.19 129 VAL A N 1
ATOM 1032 C CA . VAL A 1 129 ? -1.138 21.828 -4.203 1 91.19 129 VAL A CA 1
ATOM 1033 C C . VAL A 1 129 ? -2.072 22 -5.398 1 91.19 129 VAL A C 1
ATOM 1035 O O 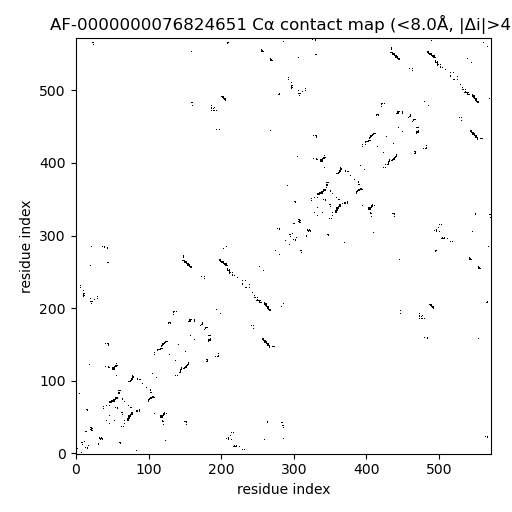. VAL A 1 129 ? -1.776 22.766 -6.32 1 91.19 129 VAL A O 1
ATOM 1038 N N . GLY A 1 130 ? -3.205 21.359 -5.402 1 88.75 130 GLY A N 1
ATOM 1039 C CA . GLY A 1 130 ? -4.141 21.422 -6.516 1 88.75 130 GLY A CA 1
ATOM 1040 C C . GLY A 1 130 ? -3.871 20.359 -7.578 1 88.75 130 GLY A C 1
ATOM 1041 O O . GLY A 1 130 ? -2.719 20 -7.824 1 88.75 130 GLY A O 1
ATOM 1042 N N . HIS A 1 131 ? -4.832 19.969 -8.234 1 90.06 131 HIS A N 1
ATOM 1043 C CA . HIS A 1 131 ? -4.828 18.891 -9.219 1 90.06 131 HIS A CA 1
ATOM 1044 C C . HIS A 1 131 ? -3.807 19.156 -10.32 1 90.06 131 HIS A C 1
ATOM 1046 O O . HIS A 1 131 ? -3.023 18.266 -10.672 1 90.06 131 HIS A O 1
ATOM 1052 N N . GLU A 1 132 ? -3.703 20.328 -10.805 1 91.94 132 GLU A N 1
ATOM 1053 C CA . GLU A 1 132 ? -2.914 20.672 -11.984 1 91.94 132 GLU A CA 1
ATOM 1054 C C . GLU A 1 132 ? -1.421 20.672 -11.664 1 91.94 132 GLU A C 1
ATOM 1056 O O . GLU A 1 132 ? -0.589 20.625 -12.578 1 91.94 132 GLU A O 1
ATOM 1061 N N . PHE A 1 133 ? -1.131 20.609 -10.375 1 94.5 133 PHE A N 1
ATOM 1062 C CA . PHE A 1 133 ? 0.267 20.828 -10.031 1 94.5 133 PHE A CA 1
ATOM 1063 C C . PHE A 1 133 ? 0.858 19.578 -9.367 1 94.5 133 PHE A C 1
ATOM 1065 O O . PHE A 1 133 ? 2.002 19.594 -8.914 1 94.5 133 PHE A O 1
ATOM 1072 N N . MET A 1 134 ? 0.122 18.516 -9.328 1 96.31 134 MET A N 1
ATOM 1073 C CA . MET A 1 134 ? 0.602 17.312 -8.641 1 96.31 134 MET A CA 1
ATOM 1074 C C . MET A 1 134 ? 1.795 16.703 -9.375 1 96.31 134 MET A C 1
ATOM 1076 O O . MET A 1 134 ? 2.705 16.172 -8.75 1 96.31 134 MET A O 1
ATOM 1080 N N . ASP A 1 135 ? 1.811 16.781 -10.719 1 97.56 135 ASP A N 1
ATOM 1081 C CA . ASP A 1 135 ? 2.973 16.312 -11.469 1 97.56 135 ASP A CA 1
ATOM 1082 C C . ASP A 1 135 ? 4.223 17.109 -11.094 1 97.56 135 ASP A C 1
ATOM 1084 O O . ASP A 1 135 ? 5.285 16.531 -10.859 1 97.56 135 ASP A O 1
ATOM 1088 N N . ASP A 1 136 ? 4.082 18.391 -11.023 1 97.25 136 ASP A N 1
ATOM 1089 C CA . ASP A 1 136 ? 5.191 19.266 -10.648 1 97.25 136 ASP A CA 1
ATOM 1090 C C . ASP A 1 136 ? 5.684 18.953 -9.242 1 97.25 136 ASP A C 1
ATOM 1092 O O . ASP A 1 136 ? 6.887 18.984 -8.977 1 97.25 136 ASP A O 1
ATOM 1096 N N . PHE A 1 137 ? 4.766 18.75 -8.367 1 98.31 137 PHE A N 1
ATOM 1097 C CA . PHE A 1 137 ? 5.117 18.391 -7 1 98.31 137 PHE A CA 1
ATOM 1098 C C . PHE A 1 137 ? 6.012 17.156 -6.973 1 98.31 137 PHE A C 1
ATOM 1100 O O . PHE A 1 137 ? 7.062 17.156 -6.332 1 98.31 137 PHE A O 1
ATOM 1107 N N . PHE A 1 138 ? 5.656 16.125 -7.684 1 98.31 138 PHE A N 1
ATOM 1108 C CA . PHE A 1 138 ? 6.438 14.898 -7.703 1 98.31 138 PHE A CA 1
ATOM 1109 C C . PHE A 1 138 ? 7.762 15.109 -8.43 1 98.31 138 PHE A C 1
ATOM 1111 O O . PHE A 1 138 ? 8.773 14.508 -8.062 1 98.31 138 PHE A O 1
ATOM 1118 N N . GLY A 1 139 ? 7.754 15.906 -9.461 1 97.69 139 GLY A N 1
ATOM 1119 C CA . GLY A 1 139 ? 9.008 16.266 -10.102 1 97.69 139 GLY A CA 1
ATOM 1120 C C . GLY A 1 139 ? 9.992 16.938 -9.148 1 97.69 139 GLY A C 1
ATOM 1121 O O . GLY A 1 139 ? 11.18 16.625 -9.164 1 97.69 139 GLY A O 1
ATOM 1122 N N . CYS A 1 140 ? 9.461 17.812 -8.336 1 97.56 140 CYS A N 1
ATOM 1123 C CA . CYS A 1 140 ? 10.289 18.484 -7.34 1 97.56 140 CYS A CA 1
ATOM 1124 C C . CYS A 1 140 ? 10.828 17.484 -6.324 1 97.56 140 CYS A C 1
ATOM 1126 O O . CYS A 1 140 ? 12.023 17.484 -6.012 1 97.56 140 CYS A O 1
ATOM 1128 N N . CYS A 1 141 ? 9.953 16.625 -5.797 1 98 141 CYS A N 1
ATOM 1129 C CA . CYS A 1 141 ? 10.398 15.609 -4.848 1 98 141 CYS A CA 1
ATOM 1130 C C . CYS A 1 141 ? 11.484 14.734 -5.449 1 98 141 CYS A C 1
ATOM 1132 O O . CYS A 1 141 ? 12.469 14.414 -4.781 1 98 141 CYS A O 1
ATOM 1134 N N . GLU A 1 142 ? 11.297 14.367 -6.688 1 97.06 142 GLU A N 1
ATOM 1135 C CA . GLU A 1 142 ? 12.289 13.578 -7.414 1 97.06 142 GLU A CA 1
ATOM 1136 C C . GLU A 1 142 ? 13.641 14.289 -7.449 1 97.06 142 GLU A C 1
ATOM 1138 O O . GLU A 1 142 ? 14.672 13.672 -7.191 1 97.06 142 GLU A O 1
ATOM 1143 N N . SER A 1 143 ? 13.641 15.531 -7.758 1 97.31 143 SER A N 1
ATOM 1144 C CA . SER A 1 143 ? 14.867 16.297 -7.906 1 97.31 143 SER A CA 1
ATOM 1145 C C . SER A 1 143 ? 15.562 16.5 -6.562 1 97.31 143 SER A C 1
ATOM 1147 O O . SER A 1 143 ? 16.797 16.578 -6.492 1 97.31 143 SER A O 1
ATOM 1149 N N . LEU A 1 144 ? 14.82 16.531 -5.508 1 98.31 144 LEU A N 1
ATOM 1150 C CA . LEU A 1 144 ? 15.352 16.891 -4.199 1 98.31 144 LEU A CA 1
ATOM 1151 C C . LEU A 1 144 ? 15.773 15.648 -3.426 1 98.31 144 LEU A C 1
ATOM 1153 O O . LEU A 1 144 ? 16.547 15.742 -2.467 1 98.31 144 LEU A O 1
ATOM 1157 N N . LEU A 1 145 ? 15.25 14.523 -3.754 1 98.19 145 LEU A N 1
ATOM 1158 C CA . LEU A 1 145 ? 15.508 13.289 -3.014 1 98.19 145 LEU A CA 1
ATOM 1159 C C . LEU A 1 145 ? 16.828 12.664 -3.439 1 98.19 145 LEU A C 1
ATOM 1161 O O . LEU A 1 145 ? 17.109 12.547 -4.633 1 98.19 145 LEU A O 1
ATOM 1165 N N . ALA A 1 146 ? 17.625 12.273 -2.49 1 97.5 146 ALA A N 1
ATOM 1166 C CA . ALA A 1 146 ? 18.875 11.547 -2.758 1 97.5 146 ALA A CA 1
ATOM 1167 C C . ALA A 1 146 ? 18.594 10.234 -3.477 1 97.5 146 ALA A C 1
ATOM 1169 O O . ALA A 1 146 ? 17.5 9.68 -3.375 1 97.5 146 ALA A O 1
ATOM 1170 N N . PRO A 1 147 ? 19.578 9.688 -4.195 1 95 147 PRO A N 1
ATOM 1171 C CA . PRO A 1 147 ? 19.375 8.477 -4.988 1 95 147 PRO A CA 1
ATOM 1172 C C . PRO A 1 147 ? 18.859 7.305 -4.152 1 95 147 PRO A C 1
ATOM 1174 O O . PRO A 1 147 ? 17.984 6.551 -4.609 1 95 147 PRO A O 1
ATOM 1177 N N . ASP A 1 148 ? 19.297 7.195 -2.906 1 95.88 148 ASP A N 1
ATOM 1178 C CA . ASP A 1 148 ? 18.875 6.105 -2.037 1 95.88 148 ASP A CA 1
ATOM 1179 C C . ASP A 1 148 ? 17.891 6.602 -0.975 1 95.88 148 ASP A C 1
ATOM 1181 O O . ASP A 1 148 ? 17.781 6.004 0.099 1 95.88 148 ASP A O 1
ATOM 1185 N N . GLY A 1 149 ? 17.266 7.707 -1.257 1 97.94 149 GLY A N 1
ATOM 1186 C CA . GLY A 1 149 ? 16.359 8.32 -0.3 1 97.94 149 GLY A CA 1
ATOM 1187 C C . GLY A 1 149 ? 14.977 7.691 -0.292 1 97.94 149 GLY A C 1
ATOM 1188 O O . GLY A 1 149 ? 14.664 6.863 -1.149 1 97.94 149 GLY A O 1
ATOM 1189 N N . LEU A 1 150 ? 14.227 8.016 0.741 1 98.44 150 LEU A N 1
ATOM 1190 C CA . LEU A 1 150 ? 12.82 7.648 0.869 1 98.44 150 LEU A CA 1
ATOM 1191 C C . LEU A 1 150 ? 11.945 8.891 0.983 1 98.44 150 LEU A C 1
ATOM 1193 O O . LEU A 1 150 ? 12.359 9.898 1.553 1 98.44 150 LEU A O 1
ATOM 1197 N N . PHE A 1 151 ? 10.812 8.828 0.361 1 98.81 151 PHE A N 1
ATOM 1198 C CA . PHE A 1 151 ? 9.781 9.859 0.448 1 98.81 151 PHE A CA 1
ATOM 1199 C C . PHE A 1 151 ? 8.5 9.297 1.053 1 98.81 151 PHE A C 1
ATOM 1201 O O . PHE A 1 151 ? 7.949 8.312 0.55 1 98.81 151 PHE A O 1
ATOM 1208 N N . VAL A 1 152 ? 8.055 9.844 2.23 1 98.88 152 VAL A N 1
ATOM 1209 C CA . VAL A 1 152 ? 6.816 9.43 2.885 1 98.88 152 VAL A CA 1
ATOM 1210 C C . VAL A 1 152 ? 5.758 10.523 2.729 1 98.88 152 VAL A C 1
ATOM 1212 O O . VAL A 1 152 ? 5.984 11.672 3.105 1 98.88 152 VAL A O 1
ATOM 1215 N N . LEU A 1 153 ? 4.645 10.141 2.176 1 98.88 153 LEU A N 1
ATOM 1216 C CA . LEU A 1 153 ? 3.541 11.062 1.924 1 98.88 153 LEU A CA 1
ATOM 1217 C C . LEU A 1 153 ? 2.279 10.609 2.646 1 98.88 153 LEU A C 1
ATOM 1219 O O . LEU A 1 153 ? 1.856 9.461 2.502 1 98.88 153 LEU A O 1
ATOM 1223 N N . GLN A 1 154 ? 1.765 11.406 3.498 1 98.88 154 GLN A N 1
ATOM 1224 C CA . GLN A 1 154 ? 0.442 11.203 4.082 1 98.88 154 GLN A CA 1
ATOM 1225 C C . GLN A 1 154 ? -0.562 12.211 3.529 1 98.88 154 GLN A C 1
ATOM 1227 O O . GLN A 1 154 ? -0.287 13.414 3.49 1 98.88 154 GLN A O 1
ATOM 1232 N N . PHE A 1 155 ? -1.759 11.766 3.02 1 98.62 155 PHE A N 1
ATOM 1233 C CA . PHE A 1 155 ? -2.746 12.68 2.461 1 98.62 155 PHE A CA 1
ATOM 1234 C C . PHE A 1 155 ? -4.152 12.109 2.6 1 98.62 155 PHE A C 1
ATOM 1236 O O . PHE A 1 155 ? -4.332 10.891 2.668 1 98.62 155 PHE A O 1
ATOM 1243 N N . ILE A 1 156 ? -5.098 13 2.672 1 98.12 156 ILE A N 1
ATOM 1244 C CA . ILE A 1 156 ? -6.512 12.633 2.629 1 98.12 156 ILE A CA 1
ATOM 1245 C C . ILE A 1 156 ? -6.922 12.336 1.188 1 98.12 156 ILE A C 1
ATOM 1247 O O . ILE A 1 156 ? -6.539 13.055 0.265 1 98.12 156 ILE A O 1
ATOM 1251 N N . SER A 1 157 ? -7.699 11.297 1.016 1 97.56 157 SER A N 1
ATOM 1252 C CA . SER A 1 157 ? -8.039 10.852 -0.332 1 97.56 157 SER A CA 1
ATOM 1253 C C . SER A 1 157 ? -9.547 10.734 -0.513 1 97.56 157 SER A C 1
ATOM 1255 O O . SER A 1 157 ? -10.258 10.289 0.395 1 97.56 157 SER A O 1
ATOM 1257 N N . ILE A 1 158 ? -10.023 11.164 -1.666 1 96 158 ILE A N 1
ATOM 1258 C CA . ILE A 1 158 ? -11.398 10.922 -2.1 1 96 158 ILE A CA 1
ATOM 1259 C C . ILE A 1 158 ? -11.453 9.664 -2.963 1 96 158 ILE A C 1
ATOM 1261 O O . ILE A 1 158 ? -10.477 9.32 -3.641 1 96 158 ILE A O 1
ATOM 1265 N N . PRO A 1 159 ? -12.57 8.969 -2.92 1 93.5 159 PRO A N 1
ATOM 1266 C CA . PRO A 1 159 ? -12.688 7.77 -3.752 1 93.5 159 PRO A CA 1
ATOM 1267 C C . PRO A 1 159 ? -12.508 8.062 -5.238 1 93.5 159 PRO A C 1
ATOM 1269 O O . PRO A 1 159 ? -12.898 9.133 -5.715 1 93.5 159 PRO A O 1
ATOM 1272 N N . GLU A 1 160 ? -12.039 7.062 -5.914 1 91.94 160 GLU A N 1
ATOM 1273 C CA . GLU A 1 160 ? -11.727 7.18 -7.336 1 91.94 160 GLU A CA 1
ATOM 1274 C C . GLU A 1 160 ? -12.938 7.68 -8.125 1 91.94 160 GLU A C 1
ATOM 1276 O O . GLU A 1 160 ? -12.828 8.617 -8.914 1 91.94 160 GLU A O 1
ATOM 1281 N N . GLU A 1 161 ? -14.07 7.109 -7.859 1 89.81 161 GLU A N 1
ATOM 1282 C CA . GLU A 1 161 ? -15.266 7.367 -8.656 1 89.81 161 GLU A CA 1
ATOM 1283 C C . GLU A 1 161 ? -15.773 8.789 -8.445 1 89.81 161 GLU A C 1
ATOM 1285 O O . GLU A 1 161 ? -16.531 9.312 -9.273 1 89.81 161 GLU A O 1
ATOM 1290 N N . ARG A 1 162 ? -15.32 9.414 -7.41 1 91.31 162 ARG A N 1
ATOM 1291 C CA . ARG A 1 162 ? -15.844 10.734 -7.07 1 91.31 162 ARG A CA 1
ATOM 1292 C C . ARG A 1 162 ? -14.844 11.828 -7.426 1 91.31 162 ARG A C 1
ATOM 1294 O O . ARG A 1 162 ? -15.195 13.016 -7.434 1 91.31 162 ARG A O 1
ATOM 1301 N N . TYR A 1 163 ? -13.719 11.477 -7.82 1 90.94 163 TYR A N 1
ATOM 1302 C CA . TYR A 1 163 ? -12.617 12.43 -7.898 1 90.94 163 TYR A CA 1
ATOM 1303 C C . TYR A 1 163 ? -12.898 13.508 -8.945 1 90.94 163 TYR A C 1
ATOM 1305 O O . TYR A 1 163 ? -12.828 14.703 -8.648 1 90.94 163 TYR A O 1
ATOM 1313 N N . GLU A 1 164 ? -13.289 13.086 -10.117 1 87.06 164 GLU A N 1
ATOM 1314 C CA . GLU A 1 164 ? -13.469 14.039 -11.211 1 87.06 164 GLU A CA 1
ATOM 1315 C C . GLU A 1 164 ? -14.609 15.008 -10.914 1 87.06 164 GLU A C 1
ATOM 1317 O O . GLU A 1 164 ? -14.477 16.219 -11.148 1 87.06 164 GLU A O 1
ATOM 1322 N N . GLU A 1 165 ? -15.648 14.523 -10.359 1 86.56 165 GLU A N 1
ATOM 1323 C CA . GLU A 1 165 ? -16.766 15.391 -10 1 86.56 165 GLU A CA 1
ATOM 1324 C C . GLU A 1 165 ? -16.406 16.297 -8.836 1 86.56 165 GLU A C 1
ATOM 1326 O O . GLU A 1 165 ? -16.719 17.5 -8.852 1 86.56 165 GLU A O 1
ATOM 1331 N N . TYR A 1 166 ? -15.719 15.758 -7.938 1 86.69 166 TYR A N 1
ATOM 1332 C CA . TYR A 1 166 ? -15.328 16.469 -6.727 1 86.69 166 TYR A CA 1
ATOM 1333 C C . TYR A 1 166 ? -14.422 17.656 -7.051 1 86.69 166 TYR A C 1
ATOM 1335 O O . TYR A 1 166 ? -14.648 18.766 -6.574 1 86.69 166 TYR A O 1
ATOM 1343 N N . ARG A 1 167 ? -13.484 17.438 -7.879 1 83 167 ARG A N 1
ATOM 1344 C CA . ARG A 1 167 ? -12.484 18.484 -8.109 1 83 167 ARG A CA 1
ATOM 1345 C C . ARG A 1 167 ? -13.078 19.641 -8.898 1 83 167 ARG A C 1
ATOM 1347 O O . ARG A 1 167 ? -12.547 20.75 -8.875 1 83 167 ARG A O 1
ATOM 1354 N N . ARG A 1 168 ? -14.227 19.438 -9.57 1 83.12 168 ARG A N 1
ATOM 1355 C CA . ARG A 1 168 ? -14.836 20.469 -10.406 1 83.12 168 ARG A CA 1
ATOM 1356 C C . ARG A 1 168 ? -16.016 21.125 -9.703 1 83.12 168 ARG A C 1
ATOM 1358 O O . ARG A 1 168 ? -16.625 22.047 -10.227 1 83.12 168 ARG A O 1
ATOM 1365 N N . SER A 1 169 ? -16.219 20.609 -8.484 1 81.31 169 SER A N 1
ATOM 1366 C CA . SER A 1 169 ? -17.391 21.125 -7.77 1 81.31 169 SER A CA 1
ATOM 1367 C C . SER A 1 169 ? -16.969 21.953 -6.555 1 81.31 169 SER A C 1
ATOM 1369 O O . SER A 1 169 ? -15.805 21.922 -6.148 1 81.31 169 SER A O 1
ATOM 1371 N N . SER A 1 170 ? -17.953 22.797 -6.215 1 78.69 170 SER A N 1
ATOM 1372 C CA . SER A 1 170 ? -17.797 23.531 -4.961 1 78.69 170 SER A CA 1
ATOM 1373 C C . SER A 1 170 ? -18.656 22.938 -3.857 1 78.69 170 SER A C 1
ATOM 1375 O O . SER A 1 170 ? -19.875 22.812 -4.016 1 78.69 170 SER A O 1
ATOM 1377 N N . ASP A 1 171 ? -17.938 22.406 -2.846 1 81.44 171 ASP A N 1
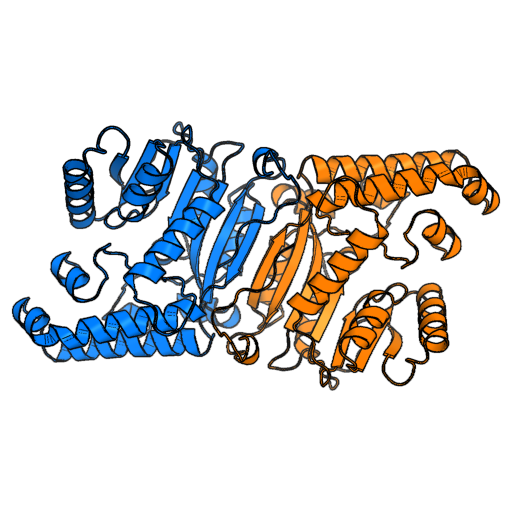ATOM 1378 C CA . ASP A 1 171 ? -18.688 21.844 -1.731 1 81.44 171 ASP A CA 1
ATOM 1379 C C . ASP A 1 171 ? -18.562 22.719 -0.487 1 81.44 171 ASP A C 1
ATOM 1381 O O . ASP A 1 171 ? -17.953 23.797 -0.534 1 81.44 171 ASP A O 1
ATOM 1385 N N . PHE A 1 172 ? -19.297 22.328 0.56 1 84.5 172 PHE A N 1
ATOM 1386 C CA . PHE A 1 172 ? -19.375 23.062 1.82 1 84.5 172 PHE A CA 1
ATOM 1387 C C . PHE A 1 172 ? -17.984 23.406 2.328 1 84.5 172 PHE A C 1
ATOM 1389 O O . PHE A 1 172 ? -17.719 24.547 2.709 1 84.5 172 PHE A O 1
ATOM 1396 N N . ILE A 1 173 ? -17.094 22.391 2.234 1 83.75 173 ILE A N 1
ATOM 1397 C CA . ILE A 1 173 ? -15.75 22.562 2.795 1 83.75 173 ILE A CA 1
ATOM 1398 C C . ILE A 1 173 ? -14.977 23.594 1.976 1 83.75 173 ILE A C 1
ATOM 1400 O O . ILE A 1 173 ? -14.359 24.5 2.535 1 83.75 173 ILE A O 1
ATOM 1404 N N . LYS A 1 174 ? -15.047 23.531 0.665 1 82.88 174 LYS A N 1
ATOM 1405 C CA . LYS A 1 174 ? -14.344 24.469 -0.21 1 82.88 174 LYS A CA 1
ATOM 1406 C C . LYS A 1 174 ? -14.914 25.875 -0.074 1 82.88 174 LYS A C 1
ATOM 1408 O O . LYS A 1 174 ? -14.164 26.859 -0.135 1 82.88 174 LYS A O 1
ATOM 1413 N N . GLU A 1 175 ? -16.156 25.969 0.241 1 83.5 175 GLU A N 1
ATOM 1414 C CA . GLU A 1 175 ? -16.812 27.266 0.273 1 83.5 175 GLU A CA 1
ATOM 1415 C C . GLU A 1 175 ? -16.609 27.953 1.619 1 83.5 175 GLU A C 1
ATOM 1417 O O . GLU A 1 175 ? -16.406 29.172 1.676 1 83.5 175 GLU A O 1
ATOM 1422 N N . TYR A 1 176 ? -16.547 27.109 2.697 1 82.44 176 TYR A N 1
ATOM 1423 C CA . TYR A 1 176 ? -16.672 27.75 3.998 1 82.44 176 TYR A CA 1
ATOM 1424 C C . TYR A 1 176 ? -15.445 27.484 4.859 1 82.44 176 TYR A C 1
ATOM 1426 O O . TYR A 1 176 ? -15.172 28.219 5.812 1 82.44 176 TYR A O 1
ATOM 1434 N N . ILE A 1 177 ? -14.695 26.453 4.562 1 85.75 177 ILE A N 1
ATOM 1435 C CA . ILE A 1 177 ? -13.648 26.047 5.496 1 85.75 177 ILE A CA 1
ATOM 1436 C C . ILE A 1 177 ? -12.281 26.188 4.832 1 85.75 177 ILE A C 1
ATOM 1438 O O . ILE A 1 177 ? -11.438 26.953 5.289 1 85.75 177 ILE A O 1
ATOM 1442 N N . PHE A 1 178 ? -12.062 25.453 3.738 1 82.94 178 PHE A N 1
ATOM 1443 C CA . PHE A 1 178 ? -10.766 25.422 3.068 1 82.94 178 PHE A CA 1
ATOM 1444 C C . PHE A 1 178 ? -10.914 25.766 1.593 1 82.94 178 PHE A C 1
ATOM 1446 O O . PHE A 1 178 ? -10.875 24.891 0.734 1 82.94 178 PHE A O 1
ATOM 1453 N N . PRO A 1 179 ? -10.906 27.094 1.295 1 81.31 179 PRO A N 1
ATOM 1454 C CA . PRO A 1 179 ? -10.977 27.469 -0.121 1 81.31 179 PRO A CA 1
ATOM 1455 C C . PRO A 1 179 ? -9.742 27.031 -0.91 1 81.31 179 PRO A C 1
ATOM 1457 O O . PRO A 1 179 ? -8.617 27.141 -0.417 1 81.31 179 PRO A O 1
ATOM 1460 N N . GLY A 1 180 ? -9.938 26.359 -2.018 1 79.5 180 GLY A N 1
ATOM 1461 C CA . GLY A 1 180 ? -8.836 26 -2.896 1 79.5 180 GLY A CA 1
ATOM 1462 C C . GLY A 1 180 ? -8.289 24.609 -2.621 1 79.5 180 GLY A C 1
ATOM 1463 O O . GLY A 1 180 ? -7.414 24.125 -3.342 1 79.5 180 GLY A O 1
ATOM 1464 N N . GLY A 1 181 ? -8.758 23.953 -1.574 1 85 181 GLY A N 1
ATOM 1465 C CA . GLY A 1 181 ? -8.32 22.594 -1.273 1 85 181 GLY A CA 1
ATOM 1466 C C . GLY A 1 181 ? -8.852 21.562 -2.25 1 85 181 GLY A C 1
ATOM 1467 O O . GLY A 1 181 ? -9.922 21.75 -2.83 1 85 181 GLY A O 1
ATOM 1468 N N . CYS A 1 182 ? -8.039 20.5 -2.488 1 90.19 182 CYS A N 1
ATOM 1469 C CA . CYS A 1 182 ? -8.453 19.406 -3.357 1 90.19 182 CYS A CA 1
ATOM 1470 C C . CYS A 1 182 ? -7.926 18.062 -2.84 1 90.19 182 CYS A C 1
ATOM 1472 O O . CYS A 1 182 ? -6.711 17.859 -2.75 1 90.19 182 CYS A O 1
ATOM 1474 N N . LEU A 1 183 ? -8.836 17.25 -2.506 1 95 183 LEU A N 1
ATOM 1475 C CA . LEU A 1 183 ? -8.453 15.906 -2.092 1 95 183 LEU A CA 1
ATOM 1476 C C . LEU A 1 183 ? -8.141 15.031 -3.305 1 95 183 LEU A C 1
ATOM 1478 O O . LEU A 1 183 ? -9.008 14.797 -4.148 1 95 183 LEU A O 1
ATOM 1482 N N . PRO A 1 184 ? -6.945 14.555 -3.406 1 97.06 184 PRO A N 1
ATOM 1483 C CA . PRO A 1 184 ? -6.637 13.664 -4.527 1 97.06 184 PRO A CA 1
ATOM 1484 C C . PRO A 1 184 ? -7.145 12.242 -4.301 1 97.06 184 PRO A C 1
ATOM 1486 O O . PRO A 1 184 ? -7.43 11.852 -3.164 1 97.06 184 PRO A O 1
ATOM 1489 N N . SER A 1 185 ? -7.332 11.578 -5.418 1 96.94 185 SER A N 1
ATOM 1490 C CA . SER A 1 185 ? -7.477 10.125 -5.336 1 96.94 185 SER A CA 1
ATOM 1491 C C . SER A 1 185 ? -6.117 9.438 -5.348 1 96.94 185 SER A C 1
ATOM 1493 O O . SER A 1 185 ? -5.109 10.039 -5.734 1 96.94 185 SER A O 1
ATOM 1495 N N . LEU A 1 186 ? -6.066 8.203 -4.887 1 97.69 186 LEU A N 1
ATOM 1496 C CA . LEU A 1 186 ? -4.816 7.453 -4.914 1 97.69 186 LEU A CA 1
ATOM 1497 C C . LEU A 1 186 ? -4.332 7.258 -6.348 1 97.69 186 LEU A C 1
ATOM 1499 O O . LEU A 1 186 ? -3.131 7.355 -6.617 1 97.69 186 LEU A O 1
ATOM 1503 N N . ALA A 1 187 ? -5.238 6.996 -7.289 1 96.81 187 ALA A N 1
ATOM 1504 C CA . ALA A 1 187 ? -4.875 6.824 -8.695 1 96.81 187 ALA A CA 1
ATOM 1505 C C . ALA A 1 187 ? -4.23 8.086 -9.25 1 96.81 187 ALA A C 1
ATOM 1507 O O . ALA A 1 187 ? -3.273 8.016 -10.023 1 96.81 187 ALA A O 1
ATOM 1508 N N . ARG A 1 188 ? -4.746 9.234 -8.867 1 96.62 188 ARG A N 1
ATOM 1509 C CA . ARG A 1 188 ? -4.172 10.5 -9.32 1 96.62 188 ARG A CA 1
ATOM 1510 C C . ARG A 1 188 ? -2.75 10.672 -8.797 1 96.62 188 ARG A C 1
ATOM 1512 O O . ARG A 1 188 ? -1.861 11.109 -9.531 1 96.62 188 ARG A O 1
ATOM 1519 N N . ILE A 1 189 ? -2.533 10.32 -7.547 1 98.06 189 ILE A N 1
ATOM 1520 C CA . ILE A 1 189 ? -1.222 10.422 -6.918 1 98.06 189 ILE A CA 1
ATOM 1521 C C . ILE A 1 189 ? -0.239 9.492 -7.621 1 98.06 189 ILE A C 1
ATOM 1523 O O . ILE A 1 189 ? 0.877 9.891 -7.957 1 98.06 189 ILE A O 1
ATOM 1527 N N . THR A 1 190 ? -0.686 8.273 -7.879 1 97.75 190 THR A N 1
ATOM 1528 C CA . THR A 1 190 ? 0.177 7.289 -8.516 1 97.75 190 THR A CA 1
ATOM 1529 C C . THR A 1 190 ? 0.499 7.695 -9.953 1 97.75 190 THR A C 1
ATOM 1531 O O . THR A 1 190 ? 1.622 7.5 -10.422 1 97.75 190 THR A O 1
ATOM 1534 N N . SER A 1 191 ? -0.458 8.25 -10.617 1 96.25 191 SER A N 1
ATOM 1535 C CA . SER A 1 191 ? -0.233 8.711 -11.977 1 96.25 191 SER A CA 1
ATOM 1536 C C . SER A 1 191 ? 0.749 9.883 -12.016 1 96.25 191 SER A C 1
ATOM 1538 O O . SER A 1 191 ? 1.607 9.953 -12.891 1 96.25 191 SER A O 1
ATOM 1540 N N . ALA A 1 192 ? 0.571 10.797 -11.078 1 97.56 192 ALA A N 1
ATOM 1541 C CA . ALA A 1 192 ? 1.499 11.922 -11 1 97.56 192 ALA A CA 1
ATOM 1542 C C . ALA A 1 192 ? 2.924 11.438 -10.742 1 97.56 192 ALA A C 1
ATOM 1544 O O . ALA A 1 192 ? 3.869 11.906 -11.375 1 97.56 192 ALA A O 1
ATOM 1545 N N . MET A 1 193 ? 3.062 10.516 -9.836 1 97.94 193 MET A N 1
ATOM 1546 C CA . MET A 1 193 ? 4.359 9.914 -9.531 1 97.94 193 MET A CA 1
ATOM 1547 C C . MET A 1 193 ? 4.984 9.305 -10.781 1 97.94 193 MET A C 1
ATOM 1549 O O . MET A 1 193 ? 6.137 9.586 -11.109 1 97.94 193 MET A O 1
ATOM 1553 N N . SER A 1 194 ? 4.191 8.477 -11.453 1 96.56 194 SER A N 1
ATOM 1554 C CA . SER A 1 194 ? 4.684 7.73 -12.609 1 96.56 194 SER A CA 1
ATOM 1555 C C . SER A 1 194 ? 5.074 8.664 -13.75 1 96.56 194 SER A C 1
ATOM 1557 O O . SER A 1 194 ? 6.039 8.406 -14.469 1 96.56 194 SER A O 1
ATOM 1559 N N . THR A 1 195 ? 4.395 9.734 -13.922 1 95.75 195 THR A N 1
ATOM 1560 C CA . THR A 1 195 ? 4.613 10.672 -15.016 1 95.75 195 THR A CA 1
ATOM 1561 C C . THR A 1 195 ? 5.844 11.531 -14.758 1 95.75 195 THR A C 1
ATOM 1563 O O . THR A 1 195 ? 6.613 11.828 -15.672 1 95.75 195 THR A O 1
ATOM 1566 N N . ALA A 1 196 ? 6.035 11.875 -13.484 1 97.12 196 ALA A N 1
ATOM 1567 C CA . ALA A 1 196 ? 6.949 12.984 -13.234 1 97.12 196 ALA A CA 1
ATOM 1568 C C . ALA A 1 196 ? 8.195 12.516 -12.484 1 97.12 196 ALA A C 1
ATOM 1570 O O . ALA A 1 196 ? 9.062 13.32 -12.148 1 97.12 196 ALA A O 1
ATOM 1571 N N . SER A 1 197 ? 8.281 11.203 -12.227 1 97.44 197 SER A N 1
ATOM 1572 C CA . SER A 1 197 ? 9.414 10.734 -11.43 1 97.44 197 SER A CA 1
ATOM 1573 C C . SER A 1 197 ? 9.766 9.289 -11.766 1 97.44 197 SER A C 1
ATOM 1575 O O . SER A 1 197 ? 9.07 8.641 -12.539 1 97.44 197 SER A O 1
ATOM 1577 N N . ARG A 1 198 ? 10.898 8.836 -11.219 1 95.94 198 ARG A N 1
ATOM 1578 C CA . ARG A 1 198 ? 11.32 7.441 -11.305 1 95.94 198 ARG A CA 1
ATOM 1579 C C . ARG A 1 198 ? 11.031 6.699 -10.008 1 95.94 198 ARG A C 1
ATOM 1581 O O . ARG A 1 198 ? 11.609 5.637 -9.75 1 95.94 198 ARG A O 1
ATOM 1588 N N . LEU A 1 199 ? 10.195 7.328 -9.211 1 97.75 199 LEU A N 1
ATOM 1589 C CA . LEU A 1 199 ? 9.875 6.738 -7.914 1 97.75 199 LEU A CA 1
ATOM 1590 C C . LEU A 1 199 ? 8.992 5.504 -8.078 1 97.75 199 LEU A C 1
ATOM 1592 O O . LEU A 1 199 ? 8.328 5.344 -9.109 1 97.75 199 LEU A O 1
ATOM 1596 N N . CYS A 1 200 ? 9.023 4.637 -7.109 1 97.25 200 CYS A N 1
ATOM 1597 C CA . CYS A 1 200 ? 8.125 3.502 -6.965 1 97.25 200 CYS A CA 1
ATOM 1598 C C . CYS A 1 200 ? 7.547 3.439 -5.555 1 97.25 200 CYS A C 1
ATOM 1600 O O . CYS A 1 200 ? 8.008 4.148 -4.66 1 97.25 200 CYS A O 1
ATOM 1602 N N . ILE A 1 201 ? 6.523 2.668 -5.383 1 98.38 201 ILE A N 1
ATOM 1603 C CA . ILE A 1 201 ? 5.84 2.578 -4.098 1 98.38 201 ILE A CA 1
ATOM 1604 C C . ILE A 1 201 ? 6.262 1.302 -3.377 1 98.38 201 ILE A C 1
ATOM 1606 O O . ILE A 1 201 ? 6.246 0.215 -3.961 1 98.38 201 ILE A O 1
ATOM 1610 N N . GLU A 1 202 ? 6.621 1.449 -2.135 1 97.88 202 GLU A N 1
ATOM 1611 C CA . GLU A 1 202 ? 7.004 0.308 -1.309 1 97.88 202 GLU A CA 1
ATOM 1612 C C . GLU A 1 202 ? 5.855 -0.127 -0.402 1 97.88 202 GLU A C 1
ATOM 1614 O O . GLU A 1 202 ? 5.742 -1.305 -0.058 1 97.88 202 GLU A O 1
ATOM 1619 N N . GLN A 1 203 ? 5.082 0.842 -0.03 1 98.38 203 GLN A N 1
ATOM 1620 C CA . GLN A 1 203 ? 3.984 0.559 0.887 1 98.38 203 GLN A CA 1
ATOM 1621 C C . GLN A 1 203 ? 2.896 1.625 0.787 1 98.38 203 GLN A C 1
ATOM 1623 O O . GLN A 1 203 ? 3.195 2.814 0.665 1 98.38 203 GLN A O 1
ATOM 1628 N N . VAL A 1 204 ? 1.668 1.225 0.796 1 98.69 204 VAL A N 1
ATOM 1629 C CA . VAL A 1 204 ? 0.496 2.074 0.982 1 98.69 204 VAL A CA 1
ATOM 1630 C C . VAL A 1 204 ? -0.36 1.53 2.123 1 98.69 204 VAL A C 1
ATOM 1632 O O . VAL A 1 204 ? -0.643 0.331 2.18 1 98.69 204 VAL A O 1
ATOM 1635 N N . GLU A 1 205 ? -0.708 2.373 3.014 1 98.31 205 GLU A N 1
ATOM 1636 C CA . GLU A 1 205 ? -1.639 2.012 4.078 1 98.31 205 GLU A CA 1
ATOM 1637 C C . GLU A 1 205 ? -2.754 3.045 4.211 1 98.31 205 GLU A C 1
ATOM 1639 O O . GLU A 1 205 ? -2.488 4.242 4.328 1 98.31 205 GLU A O 1
ATOM 1644 N N . ASN A 1 206 ? -3.986 2.57 4.172 1 97.94 206 ASN A N 1
ATOM 1645 C CA . ASN A 1 206 ? -5.129 3.441 4.422 1 97.94 206 ASN A CA 1
ATOM 1646 C C . ASN A 1 206 ? -5.41 3.582 5.914 1 97.94 206 ASN A C 1
ATOM 1648 O O . ASN A 1 206 ? -5.902 2.646 6.547 1 97.94 206 ASN A O 1
ATOM 1652 N N . ILE A 1 207 ? -5.148 4.754 6.457 1 98.06 207 ILE A N 1
ATOM 1653 C CA . ILE A 1 207 ? -5.387 4.984 7.879 1 98.06 207 ILE A CA 1
ATOM 1654 C C . ILE A 1 207 ? -6.625 5.859 8.062 1 98.06 207 ILE A C 1
ATOM 1656 O O . ILE A 1 207 ? -6.75 6.566 9.062 1 98.06 207 ILE A O 1
ATOM 1660 N N . GLY A 1 208 ? -7.508 5.867 7.117 1 97.5 208 GLY A N 1
ATOM 1661 C CA . GLY A 1 208 ? -8.648 6.77 7.062 1 97.5 208 GLY A CA 1
ATOM 1662 C C . GLY A 1 208 ? -9.523 6.691 8.297 1 97.5 208 GLY A C 1
ATOM 1663 O O . GLY A 1 208 ? -10 7.715 8.789 1 97.5 208 GLY A O 1
ATOM 1664 N N . TYR A 1 209 ? -9.742 5.512 8.844 1 96.94 209 TYR A N 1
ATOM 1665 C CA . TYR A 1 209 ? -10.648 5.359 9.969 1 96.94 209 TYR A CA 1
ATOM 1666 C C . TYR A 1 209 ? -10.133 6.113 11.188 1 96.94 209 TYR A C 1
ATOM 1668 O O . TYR A 1 209 ? -10.922 6.586 12.008 1 96.94 209 TYR A O 1
ATOM 1676 N N . HIS A 1 210 ? -8.867 6.281 11.32 1 98.19 210 HIS A N 1
ATOM 1677 C CA . HIS A 1 210 ? -8.266 6.965 12.461 1 98.19 210 HIS A CA 1
ATOM 1678 C C . HIS A 1 210 ? -8.656 8.445 12.484 1 98.19 210 HIS A C 1
ATOM 1680 O O . HIS A 1 210 ? -8.547 9.102 13.516 1 98.19 210 HIS A O 1
ATOM 1686 N N . TYR A 1 211 ? -9.039 8.953 11.32 1 98.44 211 TYR A N 1
ATOM 1687 C CA . TYR A 1 211 ? -9.391 10.367 11.25 1 98.44 211 TYR A CA 1
ATOM 1688 C C . TYR A 1 211 ? -10.719 10.633 11.945 1 98.44 211 TYR A C 1
ATOM 1690 O O . TYR A 1 211 ? -10.977 11.75 12.398 1 98.44 211 TYR A O 1
ATOM 1698 N N . TYR A 1 212 ? -11.555 9.594 12.086 1 97.38 212 TYR A N 1
ATOM 1699 C CA . TYR A 1 212 ? -12.844 9.734 12.766 1 97.38 212 TYR A CA 1
ATOM 1700 C C . TYR A 1 212 ? -12.648 10.148 14.219 1 97.38 212 TYR A C 1
ATOM 1702 O O . TYR A 1 212 ? -13.078 11.227 14.625 1 97.38 212 TYR A O 1
ATOM 1710 N N . PRO A 1 213 ? -11.93 9.344 15 1 98.12 213 PRO A N 1
ATOM 1711 C CA . PRO A 1 213 ? -11.742 9.773 16.391 1 98.12 213 PRO A CA 1
ATOM 1712 C C . PRO A 1 213 ? -10.922 11.055 16.5 1 98.12 213 PRO A C 1
ATOM 1714 O O . PRO A 1 213 ? -11.109 11.828 17.438 1 98.12 213 PRO A O 1
ATOM 1717 N N . THR A 1 214 ? -10 11.336 15.578 1 98.69 214 THR A N 1
ATOM 1718 C CA . THR A 1 214 ? -9.234 12.578 15.578 1 98.69 214 THR A CA 1
ATOM 1719 C C . THR A 1 214 ? -10.164 13.789 15.492 1 98.69 214 THR A C 1
ATOM 1721 O O . THR A 1 214 ? -10.062 14.711 16.312 1 98.69 214 THR A O 1
ATOM 1724 N N . LEU A 1 215 ? -11.109 13.711 14.57 1 98.5 215 LEU A N 1
ATOM 1725 C CA . LEU A 1 215 ? -12.055 14.797 14.344 1 98.5 215 LEU A CA 1
ATOM 1726 C C . LEU A 1 215 ? -13.008 14.945 15.523 1 98.5 215 LEU A C 1
ATOM 1728 O O . LEU A 1 215 ? -13.352 16.062 15.914 1 98.5 215 LEU A O 1
ATOM 1732 N N . ILE A 1 216 ? -13.383 13.828 16.109 1 98.19 216 ILE A N 1
ATOM 1733 C CA . ILE A 1 216 ? -14.273 13.867 17.25 1 98.19 216 ILE A CA 1
ATOM 1734 C C . ILE A 1 216 ? -13.562 14.539 18.438 1 98.19 216 ILE A C 1
ATOM 1736 O O . ILE A 1 216 ? -14.148 15.375 19.125 1 98.19 216 ILE A O 1
ATOM 1740 N N . ARG A 1 217 ? -12.297 14.227 18.625 1 98.38 217 ARG A N 1
ATOM 1741 C CA . ARG A 1 217 ? -11.539 14.867 19.703 1 98.38 217 ARG A CA 1
ATOM 1742 C C . ARG A 1 217 ? -11.375 16.359 19.438 1 98.38 217 ARG A C 1
ATOM 1744 O O . ARG A 1 217 ? -11.469 17.172 20.359 1 98.38 217 ARG A O 1
ATOM 1751 N N . TRP A 1 218 ? -11.062 16.75 18.219 1 98.31 218 TRP A N 1
ATOM 1752 C CA . TRP A 1 218 ? -10.977 18.156 17.859 1 98.31 218 TRP A CA 1
ATOM 1753 C C . TRP A 1 218 ? -12.289 18.875 18.141 1 98.31 218 TRP A C 1
ATOM 1755 O O . TRP A 1 218 ? -12.297 19.969 18.734 1 98.31 218 TRP A O 1
ATOM 1765 N N . ARG A 1 219 ? -13.422 18.25 17.734 1 98.19 219 ARG A N 1
ATOM 1766 C CA . ARG A 1 219 ? -14.742 18.828 17.969 1 98.19 219 ARG A CA 1
ATOM 1767 C C . ARG A 1 219 ? -15.016 19 19.453 1 98.19 219 ARG A C 1
ATOM 1769 O O . ARG A 1 219 ? -15.5 20.047 19.875 1 98.19 219 ARG A O 1
ATOM 1776 N N . ASP A 1 220 ? -14.695 17.969 20.188 1 98.12 220 ASP A N 1
ATOM 1777 C CA . ASP A 1 220 ? -14.938 18.016 21.625 1 98.12 220 ASP A CA 1
ATOM 1778 C C . ASP A 1 220 ? -14.133 19.125 22.281 1 98.12 220 ASP A C 1
ATOM 1780 O O . ASP A 1 220 ? -14.656 19.891 23.094 1 98.12 220 ASP A O 1
ATOM 1784 N N . ASN A 1 221 ? -12.859 19.203 21.953 1 97.94 221 ASN A N 1
ATOM 1785 C CA . ASN A 1 221 ? -12.023 20.281 22.453 1 97.94 221 ASN A CA 1
ATOM 1786 C C . ASN A 1 221 ? -12.57 21.641 22.047 1 97.94 221 ASN A C 1
ATOM 1788 O O . ASN A 1 221 ? -12.625 22.562 22.875 1 97.94 221 ASN A O 1
ATOM 1792 N N . PHE A 1 222 ? -12.961 21.75 20.766 1 97.75 222 PHE A N 1
ATOM 1793 C CA . PHE A 1 222 ? -13.508 22.984 20.219 1 97.75 222 PHE A CA 1
ATOM 1794 C C . PHE A 1 222 ? -14.742 23.422 20.984 1 97.75 222 PHE A C 1
ATOM 1796 O O . PHE A 1 222 ? -14.828 24.578 21.422 1 97.75 222 PHE A O 1
ATOM 1803 N N . MET A 1 223 ? -15.641 22.484 21.281 1 97.94 223 MET A N 1
ATOM 1804 C CA . MET A 1 223 ? -16.906 22.797 21.953 1 97.94 223 MET A CA 1
ATOM 1805 C C . MET A 1 223 ? -16.688 23.062 23.438 1 97.94 223 MET A C 1
ATOM 1807 O O . MET A 1 223 ? -17.422 23.844 24.047 1 97.94 223 MET A O 1
ATOM 1811 N N . ALA A 1 224 ? -15.688 22.469 24 1 97.94 224 ALA A N 1
ATOM 1812 C CA . ALA A 1 224 ? -15.375 22.688 25.406 1 97.94 224 ALA A CA 1
ATOM 1813 C C . ALA A 1 224 ? -14.805 24.078 25.641 1 97.94 224 ALA A C 1
ATOM 1815 O O . ALA A 1 224 ? -14.805 24.578 26.766 1 97.94 224 ALA A O 1
ATOM 1816 N N . ASN A 1 225 ? -14.367 24.703 24.594 1 97.06 225 ASN A N 1
ATOM 1817 C CA . ASN A 1 225 ? -13.711 26 24.719 1 97.06 225 ASN A CA 1
ATOM 1818 C C . ASN A 1 225 ? -14.477 27.094 23.969 1 97.06 225 ASN A C 1
ATOM 1820 O O . ASN A 1 225 ? -13.875 27.969 23.359 1 97.06 225 ASN A O 1
ATOM 1824 N N .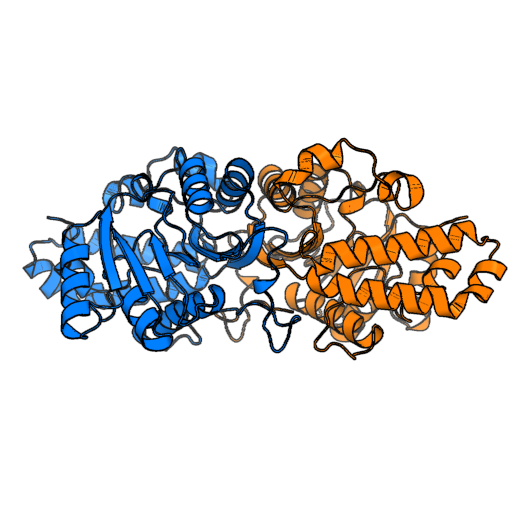 LYS A 1 226 ? -15.75 27.031 23.906 1 96.19 226 LYS A N 1
ATOM 1825 C CA . LYS A 1 226 ? -16.609 27.969 23.188 1 96.19 226 LYS A CA 1
ATOM 1826 C C . LYS A 1 226 ? -16.375 29.406 23.656 1 96.19 226 LYS A C 1
ATOM 1828 O O . LYS A 1 226 ? -16.328 30.328 22.828 1 96.19 226 LYS A O 1
ATOM 1833 N N . ASP A 1 227 ? -16.234 29.578 24.938 1 96.5 227 ASP A N 1
ATOM 1834 C CA . ASP A 1 227 ? -16.031 30.922 25.5 1 96.5 227 ASP A CA 1
ATOM 1835 C C . ASP A 1 227 ? -14.742 31.547 24.953 1 96.5 227 ASP A C 1
ATOM 1837 O O . ASP A 1 227 ? -14.703 32.719 24.656 1 96.5 227 ASP A O 1
ATOM 1841 N N . ALA A 1 228 ? -13.711 30.734 24.906 1 95.69 228 ALA A N 1
ATOM 1842 C CA . ALA A 1 228 ? -12.445 31.203 24.375 1 95.69 228 ALA A CA 1
ATOM 1843 C C . ALA A 1 228 ? -12.594 31.609 22.906 1 95.69 228 ALA A C 1
ATOM 1845 O O . ALA A 1 228 ? -11.961 32.562 22.453 1 95.69 228 ALA A O 1
ATOM 1846 N N . ILE A 1 229 ? -13.391 30.891 22.141 1 95.25 229 ILE A N 1
ATOM 1847 C CA . ILE A 1 229 ? -13.633 31.172 20.719 1 95.25 229 ILE A CA 1
ATOM 1848 C C . ILE A 1 229 ? -14.359 32.5 20.578 1 95.25 229 ILE A C 1
ATOM 1850 O O . ILE A 1 229 ? -13.984 33.344 19.734 1 95.25 229 ILE A O 1
ATOM 1854 N N . LEU A 1 230 ? -15.352 32.719 21.391 1 95.56 230 LEU A N 1
ATOM 1855 C CA . LEU A 1 230 ? -16.094 33.969 21.391 1 95.56 230 LEU A CA 1
ATOM 1856 C C . LEU A 1 230 ? -15.18 35.125 21.75 1 95.56 230 LEU A C 1
ATOM 1858 O O . LEU A 1 230 ? -15.289 36.219 21.172 1 95.56 230 LEU A O 1
ATOM 1862 N N . ALA A 1 231 ? -14.297 34.875 22.672 1 95.56 231 ALA A N 1
ATOM 1863 C CA . ALA A 1 231 ? -13.367 35.906 23.125 1 95.56 231 ALA A CA 1
ATOM 1864 C C . ALA A 1 231 ? -12.398 36.281 22.016 1 95.56 231 ALA A C 1
ATOM 1866 O O . ALA A 1 231 ? -11.883 37.406 22 1 95.56 231 ALA A O 1
ATOM 1867 N N . LEU A 1 232 ? -12.102 35.375 21.094 1 94 232 LEU A N 1
ATOM 1868 C CA . LEU A 1 232 ? -11.227 35.656 19.969 1 94 232 LEU A CA 1
ATOM 1869 C C . LEU A 1 232 ? -11.953 36.5 18.906 1 94 232 LEU A C 1
ATOM 1871 O O . LEU A 1 232 ? -11.336 36.938 17.953 1 94 232 LEU A O 1
ATOM 1875 N N . GLY A 1 233 ? -13.359 36.688 19.031 1 93.44 233 GLY A N 1
ATOM 1876 C CA . GLY A 1 233 ? -14.094 37.594 18.156 1 93.44 233 GLY A CA 1
ATOM 1877 C C . GLY A 1 233 ? -15.016 36.844 17.203 1 93.44 233 GLY A C 1
ATOM 1878 O O . GLY A 1 233 ? -15.672 37.469 16.359 1 93.44 233 GLY A O 1
ATOM 1879 N N . PHE A 1 234 ? -15.078 35.531 17.312 1 93.56 234 PHE A N 1
ATOM 1880 C CA . PHE A 1 234 ? -15.969 34.75 16.469 1 93.56 234 PHE A CA 1
ATOM 1881 C C . PHE A 1 234 ? -17.375 34.688 17.062 1 93.56 234 PHE A C 1
ATOM 1883 O O . PHE A 1 234 ? -17.562 35 18.25 1 93.56 234 PHE A O 1
ATOM 1890 N N . ASP A 1 235 ? -18.359 34.375 16.25 1 95.38 235 ASP A N 1
ATOM 1891 C CA . ASP A 1 235 ? -19.734 34.375 16.734 1 95.38 235 ASP A CA 1
ATOM 1892 C C . ASP A 1 235 ? -20.312 32.969 16.75 1 95.38 235 ASP A C 1
ATOM 1894 O O . ASP A 1 235 ? -19.609 32 16.453 1 95.38 235 ASP A O 1
ATOM 1898 N N . ASP A 1 236 ? -21.562 32.906 17.078 1 95.88 236 ASP A N 1
ATOM 1899 C CA . ASP A 1 236 ? -22.219 31.609 17.219 1 95.88 236 ASP A CA 1
ATOM 1900 C C . ASP A 1 236 ? -22.344 30.891 15.883 1 95.88 236 ASP A C 1
ATOM 1902 O O . ASP A 1 236 ? -22.312 29.656 15.82 1 95.88 236 ASP A O 1
ATOM 1906 N N . LYS A 1 237 ? -22.547 31.625 14.898 1 95.88 237 LYS A N 1
ATOM 1907 C CA . LYS A 1 237 ? -22.641 31.031 13.57 1 95.88 237 LYS A CA 1
ATOM 1908 C C . LYS A 1 237 ? -21.328 30.328 13.203 1 95.88 237 LYS A C 1
ATOM 1910 O O . LYS A 1 237 ? -21.359 29.219 12.648 1 95.88 237 LYS A O 1
ATOM 1915 N N . PHE A 1 238 ? -20.266 31.016 13.484 1 94.5 238 PHE A N 1
ATOM 1916 C CA . PHE A 1 238 ? -18.953 30.422 13.25 1 94.5 238 PHE A CA 1
ATOM 1917 C C . PHE A 1 238 ? -18.797 29.109 13.992 1 94.5 238 PHE A C 1
ATOM 1919 O O . PHE A 1 238 ? -18.359 28.109 13.422 1 94.5 238 PHE A O 1
ATOM 1926 N N . ILE A 1 239 ? -19.172 29.078 15.211 1 96 239 ILE A N 1
ATOM 1927 C CA . ILE A 1 239 ? -19.047 27.891 16.047 1 96 239 ILE A CA 1
ATOM 1928 C C . ILE A 1 239 ? -19.891 26.766 15.477 1 96 239 ILE A C 1
ATOM 1930 O O . ILE A 1 239 ? -19.422 25.625 15.383 1 96 239 ILE A O 1
ATOM 1934 N N . ARG A 1 240 ? -21.031 27.047 14.961 1 96.5 240 ARG A N 1
ATOM 1935 C CA . ARG A 1 240 ? -21.922 26.031 14.398 1 96.5 240 ARG A CA 1
ATOM 1936 C C . ARG A 1 240 ? -21.344 25.469 13.102 1 96.5 240 ARG A C 1
ATOM 1938 O O . ARG A 1 240 ? -21.438 24.266 12.844 1 96.5 240 ARG A O 1
ATOM 1945 N N . VAL A 1 241 ? -20.812 26.312 12.344 1 95.81 241 VAL A N 1
ATOM 1946 C CA . VAL A 1 241 ? -20.234 25.906 11.07 1 95.81 241 VAL A CA 1
ATOM 1947 C C . VAL A 1 241 ? -19.062 24.953 11.305 1 95.81 241 VAL A C 1
ATOM 1949 O O . VAL A 1 241 ? -18.953 23.922 10.641 1 95.81 241 VAL A O 1
ATOM 1952 N N . TRP A 1 242 ? -18.234 25.219 12.25 1 96.25 242 TRP A N 1
ATOM 1953 C CA . TRP A 1 242 ? -17.047 24.406 12.508 1 96.25 242 TRP A CA 1
ATOM 1954 C C . TRP A 1 242 ? -17.438 23.094 13.18 1 96.25 242 TRP A C 1
ATOM 1956 O O . TRP A 1 242 ? -16.844 22.047 12.898 1 96.25 242 TRP A O 1
ATOM 1966 N N . GLU A 1 243 ? -18.391 23.203 14.102 1 97.12 243 GLU A N 1
ATOM 1967 C CA . GLU A 1 243 ? -18.906 21.969 14.664 1 97.12 243 GLU A CA 1
ATOM 1968 C C . GLU A 1 243 ? -19.438 21.047 13.57 1 97.12 243 GLU A C 1
ATOM 1970 O O . GLU A 1 243 ? -19.141 19.844 13.562 1 97.12 243 GLU A O 1
ATOM 1975 N N . TYR A 1 244 ? -20.219 21.656 12.664 1 97.12 244 TYR A N 1
ATOM 1976 C CA . TYR A 1 244 ? -20.75 20.906 11.547 1 97.12 244 TYR A CA 1
ATOM 1977 C C . TYR A 1 244 ? -19.641 20.328 10.688 1 97.12 244 TYR A C 1
ATOM 1979 O O . TYR A 1 244 ? -19.703 19.172 10.258 1 97.12 244 TYR A O 1
ATOM 1987 N N . TYR A 1 245 ? -18.625 21.156 10.492 1 96.75 245 TYR A N 1
ATOM 1988 C CA . TYR A 1 245 ? -17.469 20.734 9.711 1 96.75 245 TYR A CA 1
ATOM 1989 C C . TYR A 1 245 ? -16.812 19.5 10.32 1 96.75 245 TYR A C 1
ATOM 1991 O O . TYR A 1 245 ? -16.547 18.516 9.625 1 96.75 245 TYR A O 1
ATOM 1999 N N . PHE A 1 246 ? -16.547 19.453 11.641 1 97.94 246 PHE A N 1
ATOM 2000 C CA . PHE A 1 246 ? -15.906 18.344 12.312 1 97.94 246 PHE A CA 1
ATOM 2001 C C . PHE A 1 246 ? -16.75 17.078 12.203 1 97.94 246 PHE A C 1
ATOM 2003 O O . PHE A 1 246 ? -16.25 16.016 11.844 1 97.94 246 PHE A O 1
ATOM 2010 N N . ILE A 1 247 ? -18.047 17.219 12.414 1 98.06 247 ILE A N 1
ATOM 2011 C CA . ILE A 1 247 ? -18.938 16.062 12.453 1 98.06 247 ILE A CA 1
ATOM 2012 C C . ILE A 1 247 ? -19.141 15.523 11.039 1 98.06 247 ILE A C 1
ATOM 2014 O O . ILE A 1 247 ? -19.172 14.305 10.828 1 98.06 247 ILE A O 1
ATOM 2018 N N . TYR A 1 248 ? -19.266 16.453 10.117 1 96.88 248 TYR A N 1
ATOM 2019 C CA . TYR A 1 248 ? -19.453 16.078 8.719 1 96.88 248 TYR A CA 1
ATOM 2020 C C . TYR A 1 248 ? -18.266 15.266 8.211 1 96.88 248 TYR A C 1
ATOM 2022 O O . TYR A 1 248 ? -18.453 14.195 7.625 1 96.88 248 TYR A O 1
ATOM 2030 N N . CYS A 1 249 ? -17.047 15.742 8.453 1 97.19 249 CYS A N 1
ATOM 2031 C CA . CYS A 1 249 ? -15.852 15.031 8.031 1 97.19 249 CYS A CA 1
ATOM 2032 C C . CYS A 1 249 ? -15.695 13.727 8.797 1 97.19 249 CYS A C 1
ATOM 2034 O O . CYS A 1 249 ? -15.312 12.703 8.227 1 97.19 249 CYS A O 1
ATOM 2036 N N . ALA A 1 250 ? -16.031 13.758 10.117 1 98.19 250 ALA A N 1
ATOM 2037 C CA . ALA A 1 250 ? -15.938 12.547 10.93 1 98.19 250 ALA A CA 1
ATOM 2038 C C . ALA A 1 250 ? -16.828 11.438 10.359 1 98.19 250 ALA A C 1
ATOM 2040 O O . ALA A 1 250 ? -16.422 10.273 10.312 1 98.19 250 ALA A O 1
ATOM 2041 N N . ALA A 1 251 ? -18.016 11.805 9.906 1 97.56 251 ALA A N 1
ATOM 2042 C CA . ALA A 1 251 ? -18.938 10.836 9.336 1 97.56 251 ALA A CA 1
ATOM 2043 C C 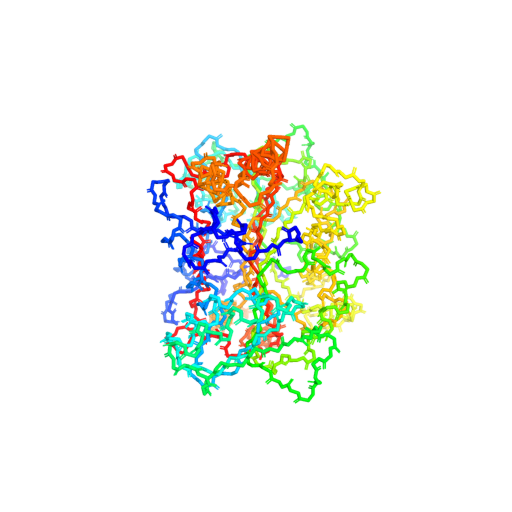. ALA A 1 251 ? -18.359 10.211 8.062 1 97.56 251 ALA A C 1
ATOM 2045 O O . ALA A 1 251 ? -18.531 9.016 7.82 1 97.56 251 ALA A O 1
ATOM 2046 N N . GLY A 1 252 ? -17.672 11.031 7.227 1 96.62 252 GLY A N 1
ATOM 2047 C CA . GLY A 1 252 ? -17.031 10.531 6.016 1 96.62 252 GLY A CA 1
ATOM 2048 C C . GLY A 1 252 ? -15.961 9.492 6.289 1 96.62 252 GLY A C 1
ATOM 2049 O O . GLY A 1 252 ? -15.891 8.477 5.605 1 96.62 252 GLY A O 1
ATOM 2050 N N . PHE A 1 253 ? -15.18 9.695 7.32 1 97.62 253 PHE A N 1
ATOM 2051 C CA . PHE A 1 253 ? -14.102 8.766 7.656 1 97.62 253 PHE A CA 1
ATOM 2052 C C . PHE A 1 253 ? -14.656 7.535 8.359 1 97.62 253 PHE A C 1
ATOM 2054 O O . PHE A 1 253 ? -14.203 6.418 8.109 1 97.62 253 PHE A O 1
ATOM 2061 N N . LYS A 1 254 ? -15.641 7.727 9.203 1 96.25 254 LYS A N 1
ATOM 2062 C CA . LYS A 1 254 ? -16.25 6.613 9.922 1 96.25 254 LYS A CA 1
ATOM 2063 C C . LYS A 1 254 ? -16.906 5.625 8.953 1 96.25 254 LYS A C 1
ATOM 2065 O O . LYS A 1 254 ? -16.812 4.41 9.148 1 96.25 254 LYS A O 1
ATOM 2070 N N . SER A 1 255 ? -17.531 6.18 7.938 1 95.56 255 SER A N 1
ATOM 2071 C CA . SER A 1 255 ? -18.234 5.355 6.961 1 95.56 255 SER A CA 1
ATOM 2072 C C . SER A 1 255 ? -17.281 4.805 5.91 1 95.56 255 SER A C 1
ATOM 2074 O O . SER A 1 255 ? -17.703 4.102 4.988 1 95.56 255 SER A O 1
ATOM 2076 N N . ARG A 1 256 ? -16 5.18 5.957 1 94.56 256 ARG A N 1
ATOM 2077 C CA . ARG A 1 256 ? -14.953 4.738 5.047 1 94.56 256 ARG A CA 1
ATOM 2078 C C . ARG A 1 256 ? -15.227 5.207 3.621 1 94.56 256 ARG A C 1
ATOM 2080 O O . ARG A 1 256 ? -14.867 4.527 2.658 1 94.56 256 ARG A O 1
ATOM 2087 N N . THR A 1 257 ? -15.867 6.324 3.533 1 94.88 257 THR A N 1
ATOM 2088 C CA . THR A 1 257 ? -16.094 6.945 2.23 1 94.88 257 THR A CA 1
ATOM 2089 C C . THR A 1 257 ? -14.961 7.922 1.901 1 94.88 257 THR A C 1
ATOM 2091 O O . THR A 1 257 ? -14.812 8.328 0.749 1 94.88 257 THR A O 1
ATOM 2094 N N . LEU A 1 258 ? -14.18 8.312 2.896 1 96.12 258 LEU A N 1
ATOM 2095 C CA . LEU A 1 258 ? -12.922 9.039 2.748 1 96.12 258 LEU A CA 1
ATOM 2096 C C . LEU A 1 258 ? -11.742 8.195 3.234 1 96.12 258 LEU A C 1
ATOM 2098 O O . LEU A 1 258 ? -11.906 7.34 4.105 1 96.12 258 LEU A O 1
ATOM 2102 N N . GLY A 1 259 ? -10.617 8.398 2.617 1 97.12 259 GLY A N 1
ATOM 2103 C CA . GLY A 1 259 ? -9.406 7.73 3.064 1 97.12 259 GLY A CA 1
ATOM 2104 C C . GLY A 1 259 ? -8.289 8.688 3.438 1 97.12 259 GLY A C 1
ATOM 2105 O O . GLY A 1 259 ? -8.383 9.891 3.18 1 97.12 259 GLY A O 1
ATOM 2106 N N . THR A 1 260 ? -7.387 8.211 4.137 1 98.62 260 THR A N 1
ATOM 2107 C CA . THR A 1 260 ? -6.09 8.828 4.387 1 98.62 260 THR A CA 1
ATOM 2108 C C . THR A 1 260 ? -4.961 7.82 4.191 1 98.62 260 THR A C 1
ATOM 2110 O O . THR A 1 260 ? -4.949 6.766 4.828 1 98.62 260 THR A O 1
ATOM 2113 N N . TYR A 1 261 ? -4.09 8.172 3.312 1 98.75 261 TYR A N 1
ATOM 2114 C CA . TYR A 1 261 ? -3.043 7.211 2.977 1 98.75 261 TYR A CA 1
ATOM 2115 C C . TYR A 1 261 ? -1.691 7.664 3.518 1 98.75 261 TYR A C 1
ATOM 2117 O O . TYR A 1 261 ? -1.368 8.852 3.479 1 98.75 261 TYR A O 1
ATOM 2125 N N . GLN A 1 262 ? -0.958 6.75 4.039 1 98.81 262 GLN A N 1
ATOM 2126 C CA . GLN A 1 262 ? 0.492 6.859 4.148 1 98.81 262 GLN A CA 1
ATOM 2127 C C . GLN A 1 262 ? 1.188 6.027 3.07 1 98.81 262 GLN A C 1
ATOM 2129 O O . GLN A 1 262 ? 0.94 4.828 2.949 1 98.81 262 GLN A O 1
ATOM 2134 N N . ILE A 1 263 ? 2.021 6.652 2.309 1 98.88 263 ILE A N 1
ATOM 2135 C CA . ILE A 1 263 ? 2.725 5.973 1.228 1 98.88 263 ILE A CA 1
ATOM 2136 C C . ILE A 1 263 ? 4.234 6.129 1.414 1 98.88 263 ILE A C 1
ATOM 2138 O O . ILE A 1 263 ? 4.715 7.215 1.75 1 98.88 263 ILE A O 1
ATOM 2142 N N . VAL A 1 264 ? 4.961 5.074 1.261 1 98.69 264 VAL A N 1
ATOM 2143 C CA . VAL A 1 264 ? 6.418 5.117 1.224 1 98.69 264 VAL A CA 1
ATOM 2144 C C . VAL A 1 264 ? 6.902 4.953 -0.215 1 98.69 264 VAL A C 1
ATOM 2146 O O . VAL A 1 264 ? 6.676 3.918 -0.841 1 98.69 264 VAL A O 1
ATOM 2149 N N . PHE A 1 265 ? 7.566 5.996 -0.723 1 98.56 265 PHE A N 1
ATOM 2150 C CA . PHE A 1 265 ? 8.18 5.977 -2.047 1 98.56 265 PHE A CA 1
ATOM 2151 C C . PHE A 1 265 ? 9.68 5.746 -1.945 1 98.56 265 PHE A C 1
ATOM 2153 O O . PHE A 1 265 ? 10.328 6.223 -1.009 1 98.56 265 PHE A O 1
ATOM 2160 N N . SER A 1 266 ? 10.164 5.047 -2.863 1 97.44 266 SER A N 1
ATOM 2161 C CA . SER A 1 266 ? 11.594 4.816 -3.078 1 97.44 266 SER A CA 1
ATOM 2162 C C . SER A 1 266 ? 11.938 4.867 -4.562 1 97.44 266 SER A C 1
ATOM 2164 O O . SER A 1 266 ? 11.25 5.523 -5.348 1 97.44 266 SER A O 1
ATOM 2166 N N . ARG A 1 267 ? 13.062 4.348 -4.922 1 96.88 267 ARG A N 1
ATOM 2167 C CA . ARG A 1 267 ? 13.469 4.184 -6.312 1 96.88 267 ARG A CA 1
ATOM 2168 C C . ARG A 1 267 ? 13.852 2.734 -6.602 1 96.88 267 ARG A C 1
ATOM 2170 O O . ARG A 1 267 ? 14.375 2.037 -5.734 1 96.88 267 ARG A O 1
ATOM 2177 N N . PRO A 1 268 ? 13.477 2.32 -7.824 1 95.75 268 PRO A N 1
ATOM 2178 C CA . PRO A 1 268 ? 14.016 1.009 -8.188 1 95.75 268 PRO A CA 1
ATOM 2179 C C . PRO A 1 268 ? 15.539 0.929 -8.031 1 95.75 268 PRO A C 1
ATOM 2181 O O . PRO A 1 268 ? 16.25 1.872 -8.383 1 95.75 268 PRO A O 1
ATOM 2184 N N . GLY A 1 269 ? 16.016 -0.135 -7.395 1 94.94 269 GLY A N 1
ATOM 2185 C CA . GLY A 1 269 ? 17.438 -0.323 -7.219 1 94.94 269 GLY A CA 1
ATOM 2186 C C . GLY A 1 269 ? 17.953 0.189 -5.883 1 94.94 269 GLY A C 1
ATOM 2187 O O . GLY A 1 269 ? 19.156 0.118 -5.602 1 94.94 269 GLY A O 1
ATOM 2188 N N . ASN A 1 270 ? 17.031 0.718 -5.035 1 95.06 270 ASN A N 1
ATOM 2189 C CA . ASN A 1 270 ? 17.438 1.222 -3.729 1 95.06 270 ASN A CA 1
ATOM 2190 C C . ASN A 1 270 ? 17.703 0.085 -2.744 1 95.06 270 ASN A C 1
ATOM 2192 O O . ASN A 1 270 ? 16.766 -0.446 -2.145 1 95.06 270 ASN A O 1
ATOM 2196 N N . ASP A 1 271 ? 18.859 -0.242 -2.486 1 86.5 271 ASP A N 1
ATOM 2197 C CA . ASP A 1 271 ? 19.219 -1.373 -1.634 1 86.5 271 ASP A CA 1
ATOM 2198 C C . ASP A 1 271 ? 19.312 -0.947 -0.17 1 86.5 271 ASP A C 1
ATOM 2200 O O . ASP A 1 271 ? 19.484 -1.786 0.715 1 86.5 271 ASP A O 1
ATOM 2204 N N . LYS A 1 272 ? 19.125 0.371 0.098 1 84.69 272 LYS A N 1
ATOM 2205 C CA . LYS A 1 272 ? 19.203 0.866 1.47 1 84.69 272 LYS A CA 1
ATOM 2206 C C . LYS A 1 272 ? 17.844 0.738 2.17 1 84.69 272 LYS A C 1
ATOM 2208 O O . LYS A 1 272 ? 17.734 0.999 3.369 1 84.69 272 LYS A O 1
ATOM 2213 N N . LEU A 1 273 ? 16.891 0.33 1.418 1 89.31 273 LEU A N 1
ATOM 2214 C CA . LEU A 1 273 ? 15.57 0.083 1.996 1 89.31 273 LEU A CA 1
ATOM 2215 C C . LEU A 1 273 ? 15.625 -1.075 2.988 1 89.31 273 LEU A C 1
ATOM 2217 O O . LEU A 1 273 ? 14.875 -1.091 3.969 1 89.31 273 LEU A O 1
ATOM 2221 N N . ALA A 1 274 ? 16.453 -2.018 2.738 1 85.69 274 ALA A N 1
ATOM 2222 C CA . ALA A 1 274 ? 16.531 -3.205 3.582 1 85.69 274 ALA A CA 1
ATOM 2223 C C . ALA A 1 274 ? 17.125 -2.867 4.949 1 85.69 274 ALA A C 1
ATOM 2225 O O . ALA A 1 274 ? 18.047 -2.062 5.051 1 85.69 274 ALA A O 1
ATOM 2226 N N . TYR A 1 275 ? 16.531 -3.467 5.945 1 85.62 275 TYR A N 1
ATOM 2227 C CA . TYR A 1 275 ? 17.141 -3.371 7.266 1 85.62 275 TYR A CA 1
ATOM 2228 C C . TYR A 1 275 ? 18.438 -4.16 7.324 1 85.62 275 TYR A C 1
ATOM 2230 O O . TYR A 1 275 ? 18.516 -5.277 6.805 1 85.62 275 TYR A O 1
ATOM 2238 N N . ALA A 1 276 ? 19.422 -3.611 7.902 1 80.94 276 ALA A N 1
ATOM 2239 C CA . ALA A 1 276 ? 20.75 -4.215 7.961 1 80.94 276 ALA A CA 1
ATOM 2240 C C . ALA A 1 276 ? 20.703 -5.578 8.641 1 80.94 276 ALA A C 1
ATOM 2242 O O . ALA A 1 276 ? 21.391 -6.516 8.219 1 80.94 276 ALA A O 1
ATOM 2243 N N . ASP A 1 277 ? 19.844 -5.727 9.586 1 85 277 ASP A N 1
ATOM 2244 C CA . ASP A 1 277 ? 19.828 -6.938 10.398 1 85 277 ASP A CA 1
ATOM 2245 C C . ASP A 1 277 ? 18.875 -7.977 9.82 1 85 277 ASP A C 1
ATOM 2247 O O . ASP A 1 277 ? 18.984 -9.164 10.117 1 85 277 ASP A O 1
ATOM 2251 N N . ASN A 1 278 ? 17.906 -7.465 8.977 1 91 278 ASN A N 1
ATOM 2252 C CA . ASN A 1 278 ? 16.922 -8.367 8.398 1 91 278 ASN A CA 1
ATOM 2253 C C . ASN A 1 278 ? 16.359 -7.828 7.086 1 91 278 ASN A C 1
ATOM 2255 O O . ASN A 1 278 ? 15.398 -7.062 7.082 1 91 278 ASN A O 1
ATOM 2259 N N . PRO A 1 279 ? 16.812 -8.289 5.992 1 89.88 279 PRO A N 1
ATOM 2260 C CA . PRO A 1 279 ? 16.375 -7.77 4.699 1 89.88 279 PRO A CA 1
ATOM 2261 C C . PRO A 1 279 ? 14.93 -8.172 4.371 1 89.88 279 PRO A C 1
ATOM 2263 O O . PRO A 1 279 ? 14.352 -7.664 3.406 1 89.88 279 PRO A O 1
ATOM 2266 N N . TYR A 1 280 ? 14.328 -9.031 5.184 1 93.19 280 TYR A N 1
ATOM 2267 C CA . TYR A 1 280 ? 12.984 -9.531 4.914 1 93.19 280 TYR A CA 1
ATOM 2268 C C . TYR A 1 280 ? 11.945 -8.766 5.723 1 93.19 280 TYR A C 1
ATOM 2270 O O . TYR A 1 280 ? 10.742 -8.961 5.543 1 93.19 280 TYR A O 1
ATOM 2278 N N . ALA A 1 281 ? 12.414 -7.891 6.574 1 92.31 281 ALA A N 1
ATOM 2279 C CA . ALA A 1 281 ? 11.484 -7.176 7.445 1 92.31 281 ALA A CA 1
ATOM 2280 C C . ALA A 1 281 ? 10.609 -6.219 6.645 1 92.31 281 ALA A C 1
ATOM 2282 O O . ALA A 1 281 ? 11.086 -5.543 5.73 1 92.31 281 ALA A O 1
ATOM 2283 N N . SER A 1 282 ? 9.312 -6.184 7.004 1 92.38 282 SER A N 1
ATOM 2284 C CA . SER A 1 282 ? 8.375 -5.266 6.371 1 92.38 282 SER A CA 1
ATOM 2285 C C . SER A 1 282 ? 8.453 -3.877 6.996 1 92.38 282 SER A C 1
ATOM 2287 O O . SER A 1 282 ? 8.922 -3.725 8.125 1 92.38 282 SER A O 1
ATOM 2289 N N . LEU A 1 283 ? 7.988 -2.875 6.238 1 93.19 283 LEU A N 1
ATOM 2290 C CA . LEU A 1 283 ? 7.781 -1.553 6.816 1 93.19 283 LEU A CA 1
ATOM 2291 C C . LEU A 1 283 ? 6.676 -1.585 7.867 1 93.19 283 LEU A C 1
ATOM 2293 O O . LEU A 1 283 ? 5.758 -2.406 7.785 1 93.19 283 LEU A O 1
ATOM 2297 N N . PRO A 1 284 ? 6.793 -0.717 8.797 1 93.31 284 PRO A N 1
ATOM 2298 C CA . PRO A 1 284 ? 5.809 -0.755 9.875 1 93.31 284 PRO A CA 1
ATOM 2299 C C . PRO A 1 284 ? 4.406 -0.366 9.414 1 93.31 284 PRO A C 1
ATOM 2301 O O . PRO A 1 284 ? 4.262 0.423 8.477 1 93.31 284 PRO A O 1
ATOM 2304 N N . ALA A 1 285 ? 3.436 -0.93 10.109 1 92.12 285 ALA A N 1
ATOM 2305 C CA . ALA A 1 285 ? 2.025 -0.603 9.922 1 92.12 285 ALA A CA 1
ATOM 2306 C C . ALA A 1 285 ? 1.466 0.147 11.125 1 92.12 285 ALA A C 1
ATOM 2308 O O . ALA A 1 285 ? 2.096 0.19 12.18 1 92.12 285 ALA A O 1
ATOM 2309 N N . ALA A 1 286 ? 0.348 0.807 10.93 1 91.81 286 ALA A N 1
ATOM 2310 C CA . ALA A 1 286 ? -0.321 1.559 11.992 1 91.81 286 ALA A CA 1
ATOM 2311 C C . ALA A 1 286 ? -0.832 0.627 13.086 1 91.81 286 ALA A C 1
ATOM 2313 O O . ALA A 1 286 ? -1.163 -0.531 12.82 1 91.81 286 ALA A O 1
ATOM 2314 N N . MET B 1 1 ? 5.484 -31.953 -23.875 1 38.47 1 MET B N 1
ATOM 2315 C CA . MET B 1 1 ? 4.5 -30.875 -23.766 1 38.47 1 MET B CA 1
ATOM 2316 C C . MET B 1 1 ? 4.84 -29.953 -22.609 1 38.47 1 MET B C 1
ATOM 2318 O O . MET B 1 1 ? 4.91 -30.391 -21.453 1 38.47 1 MET B O 1
ATOM 2322 N N . ILE B 1 2 ? 5.613 -28.953 -22.812 1 48 2 ILE B N 1
ATOM 2323 C CA . ILE B 1 2 ? 6.629 -28.203 -22.078 1 48 2 ILE B CA 1
ATOM 2324 C C . ILE B 1 2 ? 6.137 -27.922 -20.672 1 48 2 ILE B C 1
ATOM 2326 O O . ILE B 1 2 ? 6.906 -27.984 -19.703 1 48 2 ILE B O 1
ATOM 2330 N N . TRP B 1 3 ? 4.875 -27.406 -20.406 1 61.22 3 TRP B N 1
ATOM 2331 C CA . TRP B 1 3 ? 4.656 -27.016 -19.016 1 61.22 3 TRP B CA 1
ATOM 2332 C C . TRP B 1 3 ? 3.854 -28.094 -18.281 1 61.22 3 TRP B C 1
ATOM 2334 O O . TRP B 1 3 ? 2.621 -28.047 -18.266 1 61.22 3 TRP B O 1
ATOM 2344 N N . SER B 1 4 ? 4.605 -29.281 -17.969 1 80.31 4 SER B N 1
ATOM 2345 C CA . SER B 1 4 ? 3.945 -30.406 -17.328 1 80.31 4 SER B CA 1
ATOM 2346 C C . SER B 1 4 ? 4.07 -30.328 -15.812 1 80.31 4 SER B C 1
ATOM 2348 O O . SER B 1 4 ? 4.93 -29.609 -15.297 1 80.31 4 SER B O 1
ATOM 2350 N N . ASN B 1 5 ? 3.156 -31.047 -15.203 1 89.31 5 ASN B N 1
ATOM 2351 C CA . ASN B 1 5 ? 3.213 -31.188 -13.758 1 89.31 5 ASN B CA 1
ATOM 2352 C C . ASN B 1 5 ? 4.535 -31.797 -13.305 1 89.31 5 ASN B C 1
ATOM 2354 O O . ASN B 1 5 ? 5.105 -31.375 -12.289 1 89.31 5 ASN B O 1
ATOM 2358 N N . ASP B 1 6 ? 5.055 -32.719 -14.086 1 91 6 ASP B N 1
ATOM 2359 C CA . ASP B 1 6 ? 6.297 -33.438 -13.75 1 91 6 ASP B CA 1
ATOM 2360 C C . ASP B 1 6 ? 7.48 -32.469 -13.742 1 91 6 ASP B C 1
ATOM 2362 O O . ASP B 1 6 ? 8.344 -32.531 -12.867 1 91 6 ASP B O 1
ATOM 2366 N N . PHE B 1 7 ? 7.492 -31.609 -14.68 1 93 7 PHE B N 1
ATOM 2367 C CA . PHE B 1 7 ? 8.578 -30.641 -14.766 1 93 7 PHE B CA 1
ATOM 2368 C C . PHE B 1 7 ? 8.57 -29.719 -13.555 1 93 7 PHE B C 1
ATOM 2370 O O . PHE B 1 7 ? 9.594 -29.531 -12.891 1 93 7 PHE B O 1
ATOM 2377 N N . PHE B 1 8 ? 7.402 -29.188 -13.227 1 94 8 PHE B N 1
ATOM 2378 C CA . PHE B 1 8 ? 7.32 -28.188 -12.156 1 94 8 PHE B CA 1
ATOM 2379 C C . PHE B 1 8 ? 7.562 -28.844 -10.797 1 94 8 PHE B C 1
ATOM 2381 O O . PHE B 1 8 ? 8.102 -28.219 -9.891 1 94 8 PHE B O 1
ATOM 2388 N N . SER B 1 9 ? 7.215 -30.094 -10.672 1 94.38 9 SER B N 1
ATOM 2389 C CA . SER B 1 9 ? 7.391 -30.797 -9.406 1 94.38 9 SER B CA 1
ATOM 2390 C C . SER B 1 9 ? 8.867 -30.984 -9.078 1 94.38 9 SER B C 1
ATOM 2392 O O . SER B 1 9 ? 9.227 -31.297 -7.941 1 94.38 9 SER B O 1
ATOM 2394 N N . ILE B 1 10 ? 9.734 -30.797 -10.055 1 94.38 10 ILE B N 1
ATOM 2395 C CA . ILE B 1 10 ? 11.164 -31.016 -9.898 1 94.38 10 ILE B CA 1
ATOM 2396 C C . ILE B 1 10 ? 11.758 -29.938 -8.992 1 94.38 10 ILE B C 1
ATOM 2398 O O . ILE B 1 10 ? 12.648 -30.219 -8.18 1 94.38 10 ILE B O 1
ATOM 2402 N N . PHE B 1 11 ? 11.227 -28.734 -9.133 1 95.75 11 PHE B N 1
ATOM 2403 C CA . PHE B 1 11 ? 11.953 -27.672 -8.445 1 95.75 11 PHE B CA 1
ATOM 2404 C C . PHE B 1 11 ? 11.031 -26.922 -7.488 1 95.75 11 PHE B C 1
ATOM 2406 O O . PHE B 1 11 ? 11.5 -26.188 -6.617 1 95.75 11 PHE B O 1
ATOM 2413 N N . LEU B 1 12 ? 9.742 -27.078 -7.613 1 96.69 12 LEU B N 1
ATOM 2414 C CA . LEU B 1 12 ? 8.828 -26.453 -6.672 1 96.69 12 LEU B CA 1
ATOM 2415 C C . LEU B 1 12 ? 8.789 -27.219 -5.352 1 96.69 12 LEU B C 1
ATOM 2417 O O . LEU B 1 12 ? 9.266 -28.344 -5.273 1 96.69 12 LEU B O 1
ATOM 2421 N N . ASP B 1 13 ? 8.289 -26.578 -4.293 1 95.12 13 ASP B N 1
ATOM 2422 C CA . ASP B 1 13 ? 8.086 -27.281 -3.029 1 95.12 13 ASP B CA 1
ATOM 2423 C C . ASP B 1 13 ? 6.871 -28.203 -3.107 1 95.12 13 ASP B C 1
ATOM 2425 O O . ASP B 1 13 ? 6.109 -28.156 -4.078 1 95.12 13 ASP B O 1
ATOM 2429 N N . PRO B 1 14 ? 6.621 -29.031 -2.129 1 93.25 14 PRO B N 1
ATOM 2430 C CA . PRO B 1 14 ? 5.559 -30.047 -2.188 1 93.25 14 PRO B CA 1
ATOM 2431 C C . PRO B 1 14 ? 4.176 -29.438 -2.395 1 93.25 14 PRO B C 1
ATOM 2433 O O . PRO B 1 14 ? 3.266 -30.109 -2.881 1 93.25 14 PRO B O 1
ATOM 2436 N N . SER B 1 15 ? 4.02 -28.172 -2.146 1 92.88 15 SER B N 1
ATOM 2437 C CA . SER B 1 15 ? 2.725 -27.531 -2.336 1 92.88 15 SER B CA 1
ATOM 2438 C C . SER B 1 15 ? 2.49 -27.172 -3.803 1 92.88 15 SER B C 1
ATOM 2440 O O . SER B 1 15 ? 1.37 -26.844 -4.191 1 92.88 15 SER B O 1
ATOM 2442 N N . MET B 1 16 ? 3.5 -27.312 -4.645 1 94.69 16 MET B N 1
ATOM 2443 C CA . MET B 1 16 ? 3.4 -26.984 -6.066 1 94.69 16 MET B CA 1
ATOM 2444 C C . MET B 1 16 ? 2.945 -25.547 -6.262 1 94.69 16 MET B C 1
ATOM 2446 O O . MET B 1 16 ? 1.979 -25.297 -6.98 1 94.69 16 MET B O 1
ATOM 2450 N N . THR B 1 17 ? 3.635 -24.656 -5.645 1 95.31 17 THR B N 1
ATOM 2451 C CA . THR B 1 17 ? 3.334 -23.219 -5.734 1 95.31 17 THR B CA 1
ATOM 2452 C C . THR B 1 17 ? 4.387 -22.5 -6.566 1 95.31 17 THR B C 1
ATOM 2454 O O . THR B 1 17 ? 5.574 -22.547 -6.25 1 95.31 17 THR B O 1
ATOM 2457 N N . TYR B 1 18 ? 3.979 -21.938 -7.656 1 96.12 18 TYR B N 1
ATOM 2458 C CA . TYR B 1 18 ? 4.879 -21.234 -8.562 1 96.12 18 TYR B CA 1
ATOM 2459 C C . TYR B 1 18 ? 4.672 -19.719 -8.461 1 96.12 18 TYR B C 1
ATOM 2461 O O . TYR B 1 18 ? 4.309 -19.078 -9.453 1 96.12 18 TYR B O 1
ATOM 2469 N N . SER B 1 19 ? 4.832 -19.156 -7.262 1 98.06 19 SER B N 1
ATOM 2470 C CA . SER B 1 19 ? 4.77 -17.734 -6.949 1 98.06 19 SER B CA 1
ATOM 2471 C C . SER B 1 19 ? 5.715 -17.375 -5.805 1 98.06 19 SER B C 1
ATOM 2473 O O . SER B 1 19 ? 6.289 -18.266 -5.172 1 98.06 19 SER B O 1
ATOM 2475 N N . CYS B 1 20 ? 5.867 -16.172 -5.543 1 98.56 20 CYS B N 1
ATOM 2476 C CA . CYS B 1 20 ? 6.809 -15.656 -4.551 1 98.56 20 CYS B CA 1
ATOM 2477 C C . CYS B 1 20 ? 6.441 -16.141 -3.152 1 98.56 20 CYS B C 1
ATOM 2479 O O . CYS B 1 20 ? 5.285 -16.047 -2.74 1 98.56 20 CYS B O 1
ATOM 2481 N N . ALA B 1 21 ? 7.406 -16.688 -2.445 1 98.56 21 ALA B N 1
ATOM 2482 C CA . ALA B 1 21 ? 7.25 -17 -1.027 1 98.56 21 ALA B CA 1
ATOM 2483 C C . ALA B 1 21 ? 7.543 -15.773 -0.164 1 98.56 21 ALA B C 1
ATOM 2485 O O . ALA B 1 21 ? 7.945 -14.727 -0.677 1 98.56 21 ALA B O 1
ATOM 2486 N N . VAL B 1 22 ? 7.266 -15.844 1.103 1 98.5 22 VAL B N 1
ATOM 2487 C CA . VAL B 1 22 ? 7.582 -14.797 2.072 1 98.5 22 VAL B CA 1
ATOM 2488 C C . VAL B 1 22 ? 8.469 -15.367 3.176 1 98.5 22 VAL B C 1
ATOM 2490 O O . VAL B 1 22 ? 8.039 -16.234 3.945 1 98.5 22 VAL B O 1
ATOM 2493 N N . PHE B 1 23 ? 9.68 -14.859 3.256 1 98 23 PHE B N 1
ATOM 2494 C CA . PHE B 1 23 ? 10.664 -15.383 4.191 1 98 23 PHE B CA 1
ATOM 2495 C C . PHE B 1 23 ? 10.719 -14.523 5.453 1 98 23 PHE B C 1
ATOM 2497 O O . PHE B 1 23 ? 10.508 -13.312 5.391 1 98 23 PHE B O 1
ATOM 2504 N N . LYS B 1 24 ? 11.008 -15.164 6.566 1 95.69 24 LYS B N 1
ATOM 2505 C CA . LYS B 1 24 ? 11.289 -14.453 7.809 1 95.69 24 LYS B CA 1
ATOM 2506 C C . LYS B 1 24 ? 12.789 -14.328 8.047 1 95.69 24 LYS B C 1
ATOM 2508 O O . LYS B 1 24 ? 13.258 -13.32 8.578 1 95.69 24 LYS B O 1
ATOM 2513 N N . VAL B 1 25 ? 13.461 -15.43 7.719 1 92.94 25 VAL B N 1
ATOM 2514 C CA . VAL B 1 25 ? 14.914 -15.461 7.836 1 92.94 25 VAL B CA 1
ATOM 2515 C C . VAL B 1 25 ? 15.516 -16.141 6.609 1 92.94 25 VAL B C 1
ATOM 2517 O O . VAL B 1 25 ? 14.82 -16.859 5.883 1 92.94 25 VAL B O 1
ATOM 2520 N N . GLU B 1 26 ? 16.766 -15.977 6.445 1 87.56 26 GLU B N 1
ATOM 2521 C CA . GLU B 1 26 ? 17.453 -16.422 5.234 1 87.56 26 GLU B CA 1
ATOM 2522 C C . GLU B 1 26 ? 17.469 -17.938 5.121 1 87.56 26 GLU B C 1
ATOM 2524 O O . GLU B 1 26 ? 17.281 -18.484 4.031 1 87.56 26 GLU B O 1
ATOM 2529 N N . ASP B 1 27 ? 17.609 -18.703 6.188 1 91 27 ASP B N 1
ATOM 2530 C CA . ASP B 1 27 ? 17.859 -20.141 6.109 1 91 27 ASP B CA 1
ATOM 2531 C C . ASP B 1 27 ? 16.578 -20.938 6.293 1 91 27 ASP B C 1
ATOM 2533 O O . ASP B 1 27 ? 16.609 -22.172 6.406 1 91 27 ASP B O 1
ATOM 2537 N N . GLU B 1 28 ? 15.508 -20.344 6.137 1 94.44 28 GLU B N 1
ATOM 2538 C CA . GLU B 1 28 ? 14.273 -21.094 6.27 1 94.44 28 GLU B CA 1
ATOM 2539 C C . GLU B 1 28 ? 13.945 -21.859 4.988 1 94.44 28 GLU B C 1
ATOM 2541 O O . GLU B 1 28 ? 14.422 -21.5 3.91 1 94.44 28 GLU B O 1
ATOM 2546 N N . SER B 1 29 ? 13.148 -22.938 5.148 1 96.69 29 SER B N 1
ATOM 2547 C CA . SER B 1 29 ? 12.828 -23.766 3.992 1 96.69 29 SER B CA 1
ATOM 2548 C C . SER B 1 29 ? 11.82 -23.078 3.082 1 96.69 29 SER B C 1
ATOM 2550 O O . SER B 1 29 ? 11.031 -22.234 3.535 1 96.69 29 SER B O 1
ATOM 2552 N N . LEU B 1 30 ? 11.828 -23.406 1.813 1 97.75 30 LEU B N 1
ATOM 2553 C CA . LEU B 1 30 ? 10.875 -22.891 0.836 1 97.75 30 LEU B CA 1
ATOM 2554 C C . LEU B 1 30 ? 9.445 -23.234 1.234 1 97.75 30 LEU B C 1
ATOM 2556 O O . LEU B 1 30 ? 8.539 -22.406 1.102 1 97.75 30 LEU B O 1
ATOM 2560 N N . GLU B 1 31 ? 9.258 -24.422 1.757 1 97.5 31 GLU B N 1
ATOM 2561 C CA . GLU B 1 31 ? 7.934 -24.891 2.158 1 97.5 31 GLU B CA 1
ATOM 2562 C C . GLU B 1 31 ? 7.336 -24 3.244 1 97.5 31 GLU B C 1
ATOM 2564 O O . GLU B 1 31 ? 6.176 -23.594 3.154 1 97.5 31 GLU B O 1
ATOM 2569 N N . VAL B 1 32 ? 8.141 -23.672 4.203 1 97.81 32 VAL B N 1
ATOM 2570 C CA . VAL B 1 32 ? 7.695 -22.828 5.312 1 97.81 32 VAL B CA 1
ATOM 2571 C C . VAL B 1 32 ? 7.387 -21.422 4.809 1 97.81 32 VAL B C 1
ATOM 2573 O O . VAL B 1 32 ? 6.375 -20.828 5.191 1 97.81 32 VAL B O 1
ATOM 2576 N N . ALA B 1 33 ? 8.227 -20.875 3.963 1 98.31 33 ALA B N 1
ATOM 2577 C CA . ALA B 1 33 ? 8.055 -19.531 3.418 1 98.31 33 ALA B CA 1
ATOM 2578 C C . ALA B 1 33 ? 6.812 -19.469 2.531 1 98.31 33 ALA B C 1
ATOM 2580 O O . ALA B 1 33 ? 6.098 -18.453 2.535 1 98.31 33 ALA B O 1
ATOM 2581 N N . GLN B 1 34 ? 6.586 -20.531 1.756 1 98.38 34 GLN B N 1
ATOM 2582 C CA . GLN B 1 34 ? 5.391 -20.578 0.92 1 98.38 34 GLN B CA 1
ATOM 2583 C C . GLN B 1 34 ? 4.125 -20.609 1.772 1 98.38 34 GLN B C 1
ATOM 2585 O O . GLN B 1 34 ? 3.15 -19.922 1.472 1 98.38 34 GLN B O 1
ATOM 2590 N N . GLN B 1 35 ? 4.164 -21.391 2.795 1 97.56 35 GLN B N 1
ATOM 2591 C CA . GLN B 1 35 ? 3.021 -21.453 3.699 1 97.56 35 GLN B CA 1
ATOM 2592 C C . GLN B 1 35 ? 2.748 -20.109 4.344 1 97.56 35 GLN B C 1
ATOM 2594 O O . GLN B 1 35 ? 1.591 -19.719 4.539 1 97.56 35 GLN B O 1
ATOM 2599 N N . ARG B 1 36 ? 3.789 -19.406 4.73 1 98.06 36 ARG B N 1
ATOM 2600 C CA . ARG B 1 36 ? 3.633 -18.062 5.305 1 98.06 36 ARG B CA 1
ATOM 2601 C C . ARG B 1 36 ? 2.953 -17.125 4.316 1 98.06 36 ARG B C 1
ATOM 2603 O O . ARG B 1 36 ? 2.078 -16.344 4.699 1 98.06 36 ARG B O 1
ATOM 2610 N N . LYS B 1 37 ? 3.367 -17.188 3.053 1 98.56 37 LYS B N 1
ATOM 2611 C CA . LYS B 1 37 ? 2.727 -16.375 2.029 1 98.56 37 LYS B CA 1
ATOM 2612 C C . LYS B 1 37 ? 1.243 -16.703 1.903 1 98.56 37 LYS B C 1
ATOM 2614 O O . LYS B 1 37 ? 0.403 -15.812 1.81 1 98.56 37 LYS B O 1
ATOM 2619 N N . VAL B 1 38 ? 0.927 -17.938 1.896 1 97.75 38 VAL B N 1
ATOM 2620 C CA . VAL B 1 38 ? -0.46 -18.375 1.794 1 97.75 38 VAL B CA 1
ATOM 2621 C C . VAL B 1 38 ? -1.261 -17.844 2.979 1 97.75 38 VAL B C 1
ATOM 2623 O O . VAL B 1 38 ? -2.344 -17.281 2.799 1 97.75 38 VAL B O 1
ATOM 2626 N N . ASN B 1 39 ? -0.716 -17.984 4.168 1 97.94 39 ASN B N 1
ATOM 2627 C CA . ASN B 1 39 ? -1.371 -17.484 5.367 1 97.94 39 ASN B CA 1
ATOM 2628 C C . ASN B 1 39 ? -1.576 -15.969 5.297 1 97.94 39 ASN B C 1
ATOM 2630 O O . ASN B 1 39 ? -2.607 -15.461 5.73 1 97.94 39 ASN B O 1
ATOM 2634 N N . LEU B 1 40 ? -0.609 -15.344 4.812 1 98.31 40 LEU B N 1
ATOM 2635 C CA . LEU B 1 40 ? -0.682 -13.891 4.672 1 98.31 40 LEU B CA 1
ATOM 2636 C C . LEU B 1 40 ? -1.832 -13.492 3.754 1 98.31 40 LEU B C 1
ATOM 2638 O O . LEU B 1 40 ? -2.59 -12.57 4.066 1 98.31 40 LEU B O 1
ATOM 2642 N N . LEU B 1 41 ? -1.981 -14.148 2.645 1 98.56 41 LEU B N 1
ATOM 2643 C CA . LEU B 1 41 ? -3.068 -13.867 1.713 1 98.56 41 LEU B CA 1
ATOM 2644 C C . LEU B 1 41 ? -4.422 -14.109 2.369 1 98.56 41 LEU B C 1
ATOM 2646 O O . LEU B 1 41 ? -5.355 -13.328 2.182 1 98.56 41 LEU B O 1
ATOM 2650 N N . ILE B 1 42 ? -4.52 -15.172 3.115 1 98 42 ILE B N 1
ATOM 2651 C CA . ILE B 1 42 ? -5.758 -15.516 3.812 1 98 42 ILE B CA 1
ATOM 2652 C C . ILE B 1 42 ? -6.105 -14.414 4.812 1 98 42 ILE B C 1
ATOM 2654 O O . ILE B 1 42 ? -7.25 -13.961 4.875 1 98 42 ILE B O 1
ATOM 2658 N N . LYS B 1 43 ? -5.121 -13.953 5.566 1 97.38 43 LYS B N 1
ATOM 2659 C CA . LYS B 1 43 ? -5.332 -12.922 6.574 1 97.38 43 LYS B CA 1
ATOM 2660 C C . LYS B 1 43 ? -5.664 -11.578 5.926 1 97.38 43 LYS B C 1
ATOM 2662 O O . LYS B 1 43 ? -6.547 -10.859 6.402 1 97.38 43 LYS B O 1
ATOM 2667 N N . LYS B 1 44 ? -4.977 -11.266 4.855 1 98 44 LYS B N 1
ATOM 2668 C CA . LYS B 1 44 ? -5.25 -10.023 4.137 1 98 44 LYS B CA 1
ATOM 2669 C C . LYS B 1 44 ? -6.664 -10.023 3.559 1 98 44 LYS B C 1
ATOM 2671 O O . LYS B 1 44 ? -7.328 -8.984 3.523 1 98 44 LYS B O 1
ATOM 2676 N N . ALA B 1 45 ? -7.133 -11.203 3.164 1 98.06 45 ALA B N 1
ATOM 2677 C CA . ALA B 1 45 ? -8.469 -11.32 2.594 1 98.06 45 ALA B CA 1
ATOM 2678 C C . ALA B 1 45 ? -9.531 -11.422 3.691 1 98.06 45 ALA B C 1
ATOM 2680 O O . ALA B 1 45 ? -10.727 -11.375 3.41 1 98.06 45 ALA B O 1
ATOM 2681 N N . LYS B 1 46 ? -9.102 -11.664 4.914 1 97.12 46 LYS B N 1
ATOM 2682 C CA . LYS B 1 46 ? -10.008 -11.797 6.047 1 97.12 46 LYS B CA 1
ATOM 2683 C C . LYS B 1 46 ? -11.07 -12.859 5.781 1 97.12 46 LYS B C 1
ATOM 2685 O O . LYS B 1 46 ? -12.266 -12.609 5.953 1 97.12 46 LYS B O 1
ATOM 2690 N N . VAL B 1 47 ? -10.672 -13.969 5.406 1 97.75 47 VAL B N 1
ATOM 2691 C CA . VAL B 1 47 ? -11.602 -15.031 5.035 1 97.75 47 VAL B CA 1
ATOM 2692 C C . VAL B 1 47 ? -12.258 -15.609 6.289 1 97.75 47 VAL B C 1
ATOM 2694 O O . VAL B 1 47 ? -11.578 -15.867 7.285 1 97.75 47 VAL B O 1
ATOM 2697 N N . GLU B 1 48 ? -13.516 -15.805 6.238 1 96.75 48 GLU B N 1
ATOM 2698 C CA . GLU B 1 48 ? -14.297 -16.422 7.305 1 96.75 48 GLU B CA 1
ATOM 2699 C C . GLU B 1 48 ? -15.023 -17.672 6.805 1 96.75 48 GLU B C 1
ATOM 2701 O O . GLU B 1 48 ? -15.148 -17.875 5.594 1 96.75 48 GLU B O 1
ATOM 2706 N N . ARG B 1 49 ? -15.547 -18.375 7.691 1 97.81 49 ARG B N 1
ATOM 2707 C CA . ARG B 1 49 ? -16.156 -19.672 7.422 1 97.81 49 ARG B CA 1
ATOM 2708 C C . ARG B 1 49 ? -17.344 -19.531 6.473 1 97.81 49 ARG B C 1
ATOM 2710 O O . ARG B 1 49 ? -17.562 -20.391 5.613 1 97.81 49 ARG B O 1
ATOM 2717 N N . ASN B 1 50 ? -18.062 -18.438 6.578 1 97.56 50 ASN B N 1
ATOM 2718 C CA . ASN B 1 50 ? -19.297 -18.297 5.82 1 97.56 50 ASN B CA 1
ATOM 2719 C C . ASN B 1 50 ? -19.047 -17.656 4.453 1 97.56 50 ASN B C 1
ATOM 2721 O O . ASN B 1 50 ? -19.984 -17.438 3.686 1 97.56 50 ASN B O 1
ATOM 2725 N N . HIS B 1 51 ? -17.828 -17.406 4.133 1 98.12 51 HIS B N 1
ATOM 2726 C CA . HIS B 1 51 ? -17.516 -16.734 2.881 1 98.12 51 HIS B CA 1
ATOM 2727 C C . HIS B 1 51 ? -17.438 -17.719 1.723 1 98.12 51 HIS B C 1
ATOM 2729 O O . HIS B 1 51 ? -17.172 -18.906 1.928 1 98.12 51 HIS B O 1
ATOM 2735 N N . HIS B 1 52 ? -17.75 -17.25 0.58 1 98.69 52 HIS B N 1
ATOM 2736 C CA . HIS B 1 52 ? -17.391 -17.875 -0.683 1 98.69 52 HIS B CA 1
ATOM 2737 C C . HIS B 1 52 ? -16.234 -17.156 -1.355 1 98.69 52 HIS B C 1
ATOM 2739 O O . HIS B 1 52 ? -16.344 -15.977 -1.703 1 98.69 52 HIS B O 1
ATOM 2745 N N . VAL B 1 53 ? -15.133 -17.875 -1.538 1 98.81 53 VAL B N 1
ATOM 2746 C CA . VAL B 1 53 ? -13.906 -17.297 -2.066 1 98.81 53 VAL B CA 1
ATOM 2747 C C . VAL B 1 53 ? -13.719 -17.719 -3.521 1 98.81 53 VAL B C 1
ATOM 2749 O O . VAL B 1 53 ? -13.898 -18.891 -3.861 1 98.81 53 VAL B O 1
ATOM 2752 N N . LEU B 1 54 ? -13.383 -16.75 -4.371 1 98.88 54 LEU B N 1
ATOM 2753 C CA . LEU B 1 54 ? -12.992 -17.016 -5.75 1 98.88 54 LEU B CA 1
ATOM 2754 C C . LEU B 1 54 ? -11.492 -16.797 -5.938 1 98.88 54 LEU B C 1
ATOM 2756 O O . LEU B 1 54 ? -10.969 -15.742 -5.582 1 98.88 54 LEU B O 1
ATOM 2760 N N . GLU B 1 55 ? -10.828 -17.828 -6.426 1 98.81 55 GLU B N 1
ATOM 2761 C CA . GLU B 1 55 ? -9.445 -17.656 -6.855 1 98.81 55 GLU B CA 1
ATOM 2762 C C . GLU B 1 55 ? -9.336 -17.641 -8.375 1 98.81 55 GLU B C 1
ATOM 2764 O O . GLU B 1 55 ? -9.703 -18.625 -9.039 1 98.81 55 GLU B O 1
ATOM 2769 N N . ILE B 1 56 ? -8.875 -16.531 -8.914 1 98.44 56 ILE B N 1
ATOM 2770 C CA . ILE B 1 56 ? -8.617 -16.422 -10.344 1 98.44 56 ILE B CA 1
ATOM 2771 C C . ILE B 1 56 ? -7.16 -16.781 -10.633 1 98.44 56 ILE B C 1
ATOM 2773 O O . ILE B 1 56 ? -6.246 -16.031 -10.273 1 98.44 56 ILE B O 1
ATOM 2777 N N . GLY B 1 57 ? -6.914 -17.875 -11.305 1 97.62 57 GLY B N 1
ATOM 2778 C CA . GLY B 1 57 ? -5.586 -18.453 -11.43 1 97.62 57 GLY B CA 1
ATOM 2779 C C . GLY B 1 57 ? -5.219 -19.344 -10.258 1 97.62 57 GLY B C 1
ATOM 2780 O O . GLY B 1 57 ? -4.27 -19.047 -9.523 1 97.62 57 GLY B O 1
ATOM 2781 N N . SER B 1 58 ? -5.859 -20.562 -10.188 1 97.44 58 SER B N 1
ATOM 2782 C CA . SER B 1 58 ? -5.777 -21.359 -8.969 1 97.44 58 SER B CA 1
ATOM 2783 C C . SER B 1 58 ? -4.555 -22.281 -9 1 97.44 58 SER B C 1
ATOM 2785 O O . SER B 1 58 ? -4.195 -22.859 -7.977 1 97.44 58 SER B O 1
ATOM 2787 N N . GLY B 1 59 ? -3.922 -22.359 -10.156 1 95.44 59 GLY B N 1
ATOM 2788 C CA . GLY B 1 59 ? -2.781 -23.266 -10.242 1 95.44 59 GLY B CA 1
ATOM 2789 C C . GLY B 1 59 ? -3.111 -24.688 -9.828 1 95.44 59 GLY B C 1
ATOM 2790 O O . GLY B 1 59 ? -4.102 -25.25 -10.289 1 95.44 59 GLY B O 1
ATOM 2791 N N . TRP B 1 60 ? -2.307 -25.234 -8.969 1 96.5 60 TRP B N 1
ATOM 2792 C CA . TRP B 1 60 ? -2.441 -26.641 -8.586 1 96.5 60 TRP B CA 1
ATOM 2793 C C . TRP B 1 60 ? -3.301 -26.781 -7.336 1 96.5 60 TRP B C 1
ATOM 2795 O O . TRP B 1 60 ? -3.354 -27.859 -6.734 1 96.5 60 TRP B O 1
ATOM 2805 N N . GLY B 1 61 ? -3.869 -25.688 -6.859 1 97.25 61 GLY B N 1
ATOM 2806 C CA . GLY B 1 61 ? -4.914 -25.766 -5.852 1 97.25 61 GLY B CA 1
ATOM 2807 C C . GLY B 1 61 ? -4.387 -25.641 -4.434 1 97.25 61 GLY B C 1
ATOM 2808 O O . GLY B 1 61 ? -5.137 -25.812 -3.469 1 97.25 61 GLY B O 1
ATOM 2809 N N . SER B 1 62 ? -3.141 -25.281 -4.266 1 96.5 62 SER B N 1
ATOM 2810 C CA . SER B 1 62 ? -2.531 -25.219 -2.939 1 96.5 62 SER B CA 1
ATOM 2811 C C . SER B 1 62 ? -3.211 -24.188 -2.059 1 96.5 62 SER B C 1
ATOM 2813 O O . SER B 1 62 ? -3.471 -24.438 -0.88 1 96.5 62 SER B O 1
ATOM 2815 N N . LEU B 1 63 ? -3.469 -23.016 -2.588 1 98.12 63 LEU B N 1
ATOM 2816 C CA . LEU B 1 63 ? -4.129 -21.969 -1.812 1 98.12 63 LEU B CA 1
ATOM 2817 C C . LEU B 1 63 ? -5.527 -22.422 -1.387 1 98.12 63 LEU B C 1
ATOM 2819 O O . LEU B 1 63 ? -5.91 -22.234 -0.229 1 98.12 63 LEU B O 1
ATOM 2823 N N . ALA B 1 64 ? -6.238 -23.031 -2.266 1 98.44 64 ALA B N 1
ATOM 2824 C CA . ALA B 1 64 ? -7.586 -23.516 -1.979 1 98.44 64 ALA B CA 1
ATOM 2825 C C . ALA B 1 64 ? -7.586 -24.469 -0.793 1 98.44 64 ALA B C 1
ATOM 2827 O O . ALA B 1 64 ? -8.375 -24.312 0.14 1 98.44 64 ALA B O 1
ATOM 2828 N N . MET B 1 65 ? -6.703 -25.422 -0.858 1 97.81 65 MET B N 1
ATOM 2829 C CA . MET B 1 65 ? -6.613 -26.438 0.185 1 97.81 65 MET B CA 1
ATOM 2830 C C . MET B 1 65 ? -6.367 -25.797 1.548 1 97.81 65 MET B C 1
ATOM 2832 O O . MET B 1 65 ? -7.043 -26.141 2.523 1 97.81 65 MET B O 1
ATOM 2836 N N . GLU B 1 66 ? -5.473 -24.875 1.581 1 97.94 66 GLU B N 1
ATOM 2837 C CA . GLU B 1 66 ? -5.086 -24.266 2.852 1 97.94 66 GLU B CA 1
ATOM 2838 C C . GLU B 1 66 ? -6.188 -23.344 3.387 1 97.94 66 GLU B C 1
ATOM 2840 O O . GLU B 1 66 ? -6.48 -23.359 4.582 1 97.94 66 GLU B O 1
ATOM 2845 N N . VAL B 1 67 ? -6.785 -22.547 2.564 1 98.38 67 VAL B N 1
ATOM 2846 C CA . VAL B 1 67 ? -7.836 -21.625 2.98 1 98.38 67 VAL B CA 1
ATOM 2847 C C . VAL B 1 67 ? -8.992 -22.406 3.598 1 98.38 67 VAL B C 1
ATOM 2849 O O . VAL B 1 67 ? -9.469 -22.078 4.684 1 98.38 67 VAL B O 1
ATOM 2852 N N . VAL B 1 68 ? -9.43 -23.453 2.953 1 98.62 68 VAL B N 1
ATOM 2853 C CA . VAL B 1 68 ? -10.594 -24.219 3.398 1 98.62 68 VAL B CA 1
ATOM 2854 C C . VAL B 1 68 ? -10.258 -24.984 4.668 1 98.62 68 VAL B C 1
ATOM 2856 O O . VAL B 1 68 ? -11.07 -25.078 5.59 1 98.62 68 VAL B O 1
ATOM 2859 N N . LYS B 1 69 ? -9.039 -25.531 4.73 1 97.88 69 LYS B N 1
ATOM 2860 C CA . LYS B 1 69 ? -8.625 -26.234 5.938 1 97.88 69 LYS B CA 1
ATOM 2861 C C . LYS B 1 69 ? -8.641 -25.312 7.152 1 97.88 69 LYS B C 1
ATOM 2863 O O . LYS B 1 69 ? -9.039 -25.719 8.242 1 97.88 69 LYS B O 1
ATOM 2868 N N . GLN B 1 70 ? -8.266 -24.109 6.934 1 97.75 70 GLN B N 1
ATOM 2869 C CA . GLN B 1 70 ? -8.133 -23.172 8.047 1 97.75 70 GLN B CA 1
ATOM 2870 C C . GLN B 1 70 ? -9.477 -22.562 8.414 1 97.75 70 GLN B C 1
ATOM 2872 O O . GLN B 1 70 ? -9.719 -22.234 9.578 1 97.75 70 GLN B O 1
ATOM 2877 N N . THR B 1 71 ? -10.367 -22.359 7.461 1 97.94 71 THR B N 1
ATOM 2878 C CA . THR B 1 71 ? -11.516 -21.516 7.73 1 97.94 71 THR B CA 1
ATOM 2879 C C . THR B 1 71 ? -12.82 -22.297 7.594 1 97.94 71 THR B C 1
ATOM 2881 O O . THR B 1 71 ? -13.844 -21.906 8.148 1 97.94 71 THR B O 1
ATOM 2884 N N . GLY B 1 72 ? -12.773 -23.312 6.734 1 98.31 72 GLY B N 1
ATOM 2885 C CA . GLY B 1 72 ? -13.992 -24.062 6.445 1 98.31 72 GLY B CA 1
ATOM 2886 C C . GLY B 1 72 ? -14.883 -23.375 5.426 1 98.31 72 GLY B C 1
ATOM 2887 O O . GLY B 1 72 ? -16.031 -23.781 5.242 1 98.31 72 GLY B O 1
ATOM 2888 N N . CYS B 1 73 ? -14.406 -22.422 4.719 1 98.62 73 CYS B N 1
ATOM 2889 C CA . CYS B 1 73 ? -15.219 -21.641 3.789 1 98.62 73 CYS B CA 1
ATOM 2890 C C . CYS B 1 73 ? -15.516 -22.438 2.525 1 98.62 73 CYS B C 1
ATOM 2892 O O . CYS B 1 73 ? -15.062 -23.578 2.383 1 98.62 73 CYS B O 1
ATOM 2894 N N . LYS B 1 74 ? -16.375 -21.859 1.696 1 98.69 74 LYS B N 1
ATOM 2895 C CA . LYS B 1 74 ? -16.562 -22.359 0.336 1 98.69 74 LYS B CA 1
ATOM 2896 C C . LYS B 1 74 ? -15.555 -21.734 -0.624 1 98.69 74 LYS B C 1
ATOM 2898 O O . LYS B 1 74 ? -15.242 -20.531 -0.518 1 98.69 74 LYS B O 1
ATOM 2903 N N . TYR B 1 75 ? -15.07 -22.562 -1.564 1 98.69 75 TYR B N 1
ATOM 2904 C CA . TYR B 1 75 ? -13.977 -22.094 -2.404 1 98.69 75 TYR B CA 1
ATOM 2905 C C . TYR B 1 75 ? -14.18 -22.516 -3.854 1 98.69 75 TYR B C 1
ATOM 2907 O O . TYR B 1 75 ? -14.492 -23.672 -4.129 1 98.69 75 TYR B O 1
ATOM 2915 N N . THR B 1 76 ? -14.086 -21.547 -4.766 1 98.69 76 THR B N 1
ATOM 2916 C CA . THR B 1 76 ? -14.07 -21.797 -6.203 1 98.69 76 THR B CA 1
ATOM 2917 C C . THR B 1 76 ? -12.766 -21.312 -6.824 1 98.69 76 THR B C 1
ATOM 2919 O O . THR B 1 76 ? -12.406 -20.141 -6.688 1 98.69 76 THR B O 1
ATOM 2922 N N . GLY B 1 77 ? -12.047 -22.234 -7.414 1 98.44 77 GLY B N 1
ATOM 2923 C CA . GLY B 1 77 ? -10.852 -21.859 -8.164 1 98.44 77 GLY B CA 1
ATOM 2924 C C . GLY B 1 77 ? -11 -22.078 -9.656 1 98.44 77 GLY B C 1
ATOM 2925 O O . GLY B 1 77 ? -11.602 -23.062 -10.094 1 98.44 77 GLY B O 1
ATOM 2926 N N . ILE B 1 78 ? -10.398 -21.125 -10.422 1 98.06 78 ILE B N 1
ATOM 2927 C CA . ILE B 1 78 ? -10.461 -21.312 -11.867 1 98.06 78 ILE B CA 1
ATOM 2928 C C . ILE B 1 78 ? -9.047 -21.359 -12.445 1 98.06 78 ILE B C 1
ATOM 2930 O O . ILE B 1 78 ? -8.148 -20.672 -11.961 1 98.06 78 ILE B O 1
ATOM 2934 N N . THR B 1 79 ? -8.859 -22.156 -13.453 1 96.56 79 THR B N 1
ATOM 2935 C CA . THR B 1 79 ? -7.613 -22.297 -14.195 1 96.56 79 THR B CA 1
ATOM 2936 C C . THR B 1 79 ? -7.883 -22.531 -15.68 1 96.56 79 THR B C 1
ATOM 2938 O O . THR B 1 79 ? -8.992 -22.906 -16.062 1 96.56 79 THR B O 1
ATOM 2941 N N . LEU B 1 80 ? -6.922 -22.234 -16.516 1 94.25 80 LEU B N 1
ATOM 2942 C CA . LEU B 1 80 ? -7.027 -22.484 -17.938 1 94.25 80 LEU B CA 1
ATOM 2943 C C . LEU B 1 80 ? -6.305 -23.781 -18.312 1 94.25 80 LEU B C 1
ATOM 2945 O O . LEU B 1 80 ? -6.355 -24.203 -19.469 1 94.25 80 LEU B O 1
ATOM 2949 N N . SER B 1 81 ? -5.641 -24.375 -17.359 1 93.56 81 SER B N 1
ATOM 2950 C CA . SER B 1 81 ? -4.828 -25.562 -17.609 1 93.56 81 SER B CA 1
ATOM 2951 C C . SER B 1 81 ? -5.555 -26.828 -17.188 1 93.56 81 SER B C 1
ATOM 2953 O O . SER B 1 81 ? -5.84 -27.016 -16 1 93.56 81 SER B O 1
ATOM 2955 N N . GLU B 1 82 ? -5.727 -27.734 -18.125 1 94.81 82 GLU B N 1
ATOM 2956 C CA . GLU B 1 82 ? -6.363 -29.016 -17.844 1 94.81 82 GLU B CA 1
ATOM 2957 C C . GLU B 1 82 ? -5.523 -29.844 -16.875 1 94.81 82 GLU B C 1
ATOM 2959 O O . GLU B 1 82 ? -6.062 -30.531 -16.016 1 94.81 82 GLU B O 1
ATOM 2964 N N . GLU B 1 83 ? -4.23 -29.734 -17.047 1 93.19 83 GLU B N 1
ATOM 2965 C CA . GLU B 1 83 ? -3.324 -30.5 -16.188 1 93.19 83 GLU B CA 1
ATOM 2966 C C . GLU B 1 83 ? -3.391 -30 -14.75 1 93.19 83 GLU B C 1
ATOM 2968 O O . GLU B 1 83 ? -3.402 -30.812 -13.812 1 93.19 83 GLU B O 1
ATOM 2973 N N . GLN B 1 84 ? -3.439 -28.719 -14.578 1 94.56 84 GLN B N 1
ATOM 2974 C CA . GLN B 1 84 ? -3.57 -28.141 -13.242 1 94.56 84 GLN B CA 1
ATOM 2975 C C . GLN B 1 84 ? -4.902 -28.531 -12.609 1 94.56 84 GLN B C 1
ATOM 2977 O O . GLN B 1 84 ? -4.949 -28.906 -11.43 1 94.56 84 GLN B O 1
ATOM 2982 N N . LEU B 1 85 ? -5.91 -28.5 -13.414 1 96.44 85 LEU B N 1
ATOM 2983 C CA . LEU B 1 85 ? -7.242 -28.844 -12.93 1 96.44 85 LEU B CA 1
ATOM 2984 C C . LEU B 1 85 ? -7.285 -30.266 -12.398 1 96.44 85 LEU B C 1
ATOM 2986 O O . LEU B 1 85 ? -7.75 -30.516 -11.281 1 96.44 85 LEU B O 1
ATOM 2990 N N . LYS B 1 86 ? -6.816 -31.172 -13.18 1 95.94 86 LYS B N 1
ATOM 2991 C CA . LYS B 1 86 ? -6.832 -32.594 -12.812 1 95.94 86 LYS B CA 1
ATOM 2992 C C . LYS B 1 86 ? -6.062 -32.812 -11.516 1 95.94 86 LYS B C 1
ATOM 2994 O O . LYS B 1 86 ? -6.535 -33.531 -10.633 1 95.94 86 LYS B O 1
ATOM 2999 N N . TYR B 1 87 ? -4.938 -32.219 -11.469 1 95.56 87 TYR B N 1
ATOM 3000 C CA . TYR B 1 87 ? -4.109 -32.344 -10.273 1 95.56 87 TYR B CA 1
ATOM 3001 C C . TYR B 1 87 ? -4.828 -31.812 -9.039 1 95.56 87 TYR B C 1
ATOM 3003 O O . TYR B 1 87 ? -4.867 -32.469 -8 1 95.56 87 TYR B O 1
ATOM 3011 N N . ALA B 1 88 ? -5.355 -30.641 -9.164 1 97 88 ALA B N 1
ATOM 3012 C CA . ALA B 1 88 ? -6.035 -29.984 -8.047 1 97 88 ALA B CA 1
ATOM 3013 C C . ALA B 1 88 ? -7.238 -30.797 -7.582 1 97 88 ALA B C 1
ATOM 3015 O O . ALA B 1 88 ? -7.453 -30.969 -6.379 1 97 88 ALA B O 1
ATOM 3016 N N . GLN B 1 89 ? -7.984 -31.297 -8.508 1 97.75 89 GLN B N 1
ATOM 3017 C CA . GLN B 1 89 ? -9.156 -32.094 -8.18 1 97.75 89 GLN B CA 1
ATOM 3018 C C . GLN B 1 89 ? -8.758 -33.406 -7.461 1 97.75 89 GLN B C 1
ATOM 3020 O O . GLN B 1 89 ? -9.438 -33.812 -6.527 1 97.75 89 GLN B O 1
ATOM 3025 N N . MET B 1 90 ? -7.734 -33.969 -7.914 1 97.12 90 MET B N 1
ATOM 3026 C CA . MET B 1 90 ? -7.227 -35.188 -7.266 1 97.12 90 MET B CA 1
ATOM 3027 C C . MET B 1 90 ? -6.844 -34.906 -5.82 1 97.12 90 MET B C 1
ATOM 3029 O O . MET B 1 90 ? -7.203 -35.656 -4.918 1 97.12 90 MET B O 1
ATOM 3033 N N . LYS B 1 91 ? -6.152 -33.812 -5.598 1 96.75 91 LYS B N 1
ATOM 3034 C CA . LYS B 1 91 ? -5.703 -33.469 -4.254 1 96.75 91 LYS B CA 1
ATOM 3035 C C . LYS B 1 91 ? -6.891 -33.188 -3.336 1 96.75 91 LYS B C 1
ATOM 3037 O O . LYS B 1 91 ? -6.875 -33.562 -2.16 1 96.75 91 LYS B O 1
ATOM 3042 N N . VAL B 1 92 ? -7.832 -32.531 -3.838 1 97.75 92 VAL B N 1
ATOM 3043 C CA . VAL B 1 92 ? -9.031 -32.219 -3.07 1 97.75 92 VAL B CA 1
ATOM 3044 C C . VAL B 1 92 ? -9.758 -33.5 -2.684 1 97.75 92 VAL B C 1
ATOM 3046 O O . VAL B 1 92 ? -10.234 -33.625 -1.554 1 97.75 92 VAL B O 1
ATOM 3049 N N . LYS B 1 93 ? -9.852 -34.406 -3.607 1 97.75 93 LYS B N 1
ATOM 3050 C CA . LYS B 1 93 ? -10.492 -35.688 -3.354 1 97.75 93 LYS B CA 1
ATOM 3051 C C . LYS B 1 93 ? -9.75 -36.469 -2.279 1 97.75 93 LYS B C 1
ATOM 3053 O O . LYS B 1 93 ? -10.359 -37.031 -1.364 1 97.75 93 LYS B O 1
ATOM 3058 N N . GLU B 1 94 ? -8.484 -36.5 -2.398 1 97.62 94 GLU B N 1
ATOM 3059 C CA . GLU B 1 94 ? -7.652 -37.188 -1.424 1 97.62 94 GLU B CA 1
ATOM 3060 C C . GLU B 1 94 ? -7.852 -36.625 -0.02 1 97.62 94 GLU B C 1
ATOM 3062 O O . GLU B 1 94 ? -7.793 -37.375 0.966 1 97.62 94 GLU B O 1
ATOM 3067 N N . ALA B 1 95 ? -8.109 -35.344 0.009 1 97 95 ALA B N 1
ATOM 3068 C CA . ALA B 1 95 ? -8.25 -34.688 1.301 1 97 95 ALA B CA 1
ATOM 3069 C C . ALA B 1 95 ? -9.703 -34.719 1.783 1 97 95 ALA B C 1
ATOM 3071 O O . ALA B 1 95 ? -10 -34.312 2.906 1 97 95 ALA B O 1
ATOM 3072 N N . GLY B 1 96 ? -10.625 -35.125 0.964 1 97.69 96 GLY B N 1
ATOM 3073 C CA . GLY B 1 96 ? -12.039 -35.188 1.321 1 97.69 96 GLY B CA 1
ATOM 3074 C C . GLY B 1 96 ? -12.688 -33.812 1.407 1 97.69 96 GLY B C 1
ATOM 3075 O O . GLY B 1 96 ? -13.531 -33.594 2.277 1 97.69 96 GLY B O 1
ATOM 3076 N N . LEU B 1 97 ? -12.289 -32.875 0.546 1 98.06 97 LEU B N 1
ATOM 3077 C CA . LEU B 1 97 ? -12.773 -31.5 0.633 1 98.06 97 LEU B CA 1
ATOM 3078 C C . LEU B 1 97 ? -13.625 -31.156 -0.583 1 98.06 97 LEU B C 1
ATOM 3080 O O . LEU B 1 97 ? -13.797 -29.969 -0.899 1 98.06 97 LEU B O 1
ATOM 3084 N N . GLU B 1 98 ? -14.18 -32.125 -1.238 1 97.38 98 GLU B N 1
ATOM 3085 C CA . GLU B 1 98 ? -14.938 -31.922 -2.473 1 97.38 98 GLU B CA 1
ATOM 3086 C C . GLU B 1 98 ? -16.219 -31.141 -2.213 1 97.38 98 GLU B C 1
ATOM 3088 O O . GLU B 1 98 ? -16.797 -30.547 -3.129 1 97.38 98 GLU B O 1
ATOM 3093 N N . ASP B 1 99 ? -16.672 -31.172 -1.019 1 97.69 99 ASP B N 1
ATOM 3094 C CA . ASP B 1 99 ? -17.922 -30.5 -0.683 1 97.69 99 ASP B CA 1
ATOM 3095 C C . ASP B 1 99 ? -17.703 -28.984 -0.519 1 97.69 99 ASP B C 1
ATOM 3097 O O . ASP B 1 99 ? -18.656 -28.219 -0.53 1 97.69 99 ASP B O 1
ATOM 3101 N N . ARG B 1 100 ? -16.453 -28.578 -0.343 1 98.31 100 ARG B N 1
ATOM 3102 C CA . ARG B 1 100 ? -16.156 -27.188 -0.04 1 98.31 100 ARG B CA 1
ATOM 3103 C C . ARG B 1 100 ? -15.398 -26.516 -1.183 1 98.31 100 ARG B C 1
ATOM 3105 O O . ARG B 1 100 ? -15.43 -25.297 -1.333 1 98.31 100 ARG B O 1
ATOM 3112 N N . ILE B 1 101 ? -14.688 -27.312 -1.975 1 98.75 101 ILE B N 1
ATOM 3113 C CA . ILE B 1 101 ? -13.82 -26.75 -3.004 1 98.75 101 ILE B CA 1
ATOM 3114 C C . ILE B 1 101 ? -14.297 -27.188 -4.383 1 98.75 101 ILE B C 1
ATOM 3116 O O . ILE B 1 101 ? -14.508 -28.375 -4.625 1 98.75 101 ILE B O 1
ATOM 3120 N N . THR B 1 102 ? -14.484 -26.266 -5.27 1 98.12 102 THR B N 1
ATOM 3121 C CA . THR B 1 102 ? -14.797 -26.516 -6.672 1 98.12 102 THR B CA 1
ATOM 3122 C C . THR B 1 102 ? -13.75 -25.891 -7.582 1 98.12 102 THR B C 1
ATOM 3124 O O . THR B 1 102 ? -13.398 -24.719 -7.418 1 98.12 102 THR B O 1
ATOM 3127 N N . PHE B 1 103 ? -13.203 -26.656 -8.453 1 98.12 103 PHE B N 1
ATOM 3128 C CA . PHE B 1 103 ? -12.312 -26.125 -9.484 1 98.12 103 PHE B CA 1
ATOM 3129 C C . PHE B 1 103 ? -12.977 -26.156 -10.852 1 98.12 103 PHE B C 1
ATOM 3131 O O . PHE B 1 103 ? -13.648 -27.141 -11.195 1 98.12 103 PHE B O 1
ATOM 3138 N N . LEU B 1 104 ? -12.82 -25.094 -11.586 1 97.06 104 LEU B N 1
ATOM 3139 C CA . LEU B 1 104 ? -13.406 -24.984 -12.914 1 97.06 104 LEU B CA 1
ATOM 3140 C C . LEU B 1 104 ? -12.344 -24.656 -13.953 1 97.06 104 LEU B C 1
ATOM 3142 O O . LEU B 1 104 ? -11.406 -23.922 -13.68 1 97.06 104 LEU B O 1
ATOM 3146 N N . LEU B 1 105 ? -12.523 -25.297 -15.141 1 97.31 105 LEU B N 1
ATOM 3147 C CA . LEU B 1 105 ? -11.727 -24.938 -16.297 1 97.31 105 LEU B CA 1
ATOM 3148 C C . LEU B 1 105 ? -12.398 -23.828 -17.094 1 97.31 105 LEU B C 1
ATOM 3150 O O . LEU B 1 105 ? -13.234 -24.094 -17.969 1 97.31 105 LEU B O 1
ATOM 3154 N N . CYS B 1 106 ? -12.008 -22.562 -16.859 1 94.5 106 CYS B N 1
ATOM 3155 C CA . CYS B 1 106 ? -12.625 -21.469 -17.594 1 94.5 106 CYS B CA 1
ATOM 3156 C C . CYS B 1 106 ? -11.836 -20.172 -17.422 1 94.5 106 CYS B C 1
ATOM 3158 O O . CYS B 1 106 ? -11.031 -20.062 -16.5 1 94.5 106 CYS B O 1
ATOM 3160 N N . ASP B 1 107 ? -12.094 -19.312 -18.312 1 95.44 107 ASP B N 1
ATOM 3161 C CA . ASP B 1 107 ? -11.617 -17.938 -18.219 1 95.44 107 ASP B CA 1
ATOM 3162 C C . ASP B 1 107 ? -12.469 -17.109 -17.266 1 95.44 107 ASP B C 1
ATOM 3164 O O . ASP B 1 107 ? -13.68 -17.328 -17.156 1 95.44 107 ASP B O 1
ATOM 3168 N N . TYR B 1 108 ? -11.781 -16.172 -16.516 1 95.12 108 TYR B N 1
ATOM 3169 C CA . TYR B 1 108 ? -12.523 -15.344 -15.57 1 95.12 108 TYR B CA 1
ATOM 3170 C C . TYR B 1 108 ? -13.656 -14.602 -16.266 1 95.12 108 TYR B C 1
ATOM 3172 O O . TYR B 1 108 ? -14.68 -14.297 -15.648 1 95.12 108 TYR B O 1
ATOM 3180 N N . ARG B 1 109 ? -13.633 -14.367 -17.562 1 94.31 109 ARG B N 1
ATOM 3181 C CA . ARG B 1 109 ? -14.641 -13.656 -18.344 1 94.31 109 ARG B CA 1
ATOM 3182 C C . ARG B 1 109 ? -15.898 -14.508 -18.531 1 94.31 109 ARG B C 1
ATOM 3184 O O . ARG B 1 109 ? -16.953 -13.992 -18.922 1 94.31 109 ARG B O 1
ATOM 3191 N N . GLN B 1 110 ? -15.805 -15.711 -18.156 1 93.94 110 GLN B N 1
ATOM 3192 C CA . GLN B 1 110 ? -16.906 -16.641 -18.391 1 93.94 110 GLN B CA 1
ATOM 3193 C C . GLN B 1 110 ? -17.703 -16.875 -17.109 1 93.94 110 GLN B C 1
ATOM 3195 O O . GLN B 1 110 ? -18.75 -17.547 -17.141 1 93.94 110 GLN B O 1
ATOM 3200 N N . ILE B 1 111 ? -17.203 -16.453 -16.031 1 93.81 111 ILE B N 1
ATOM 3201 C CA . ILE B 1 111 ? -17.969 -16.609 -14.781 1 93.81 111 ILE B CA 1
ATOM 3202 C C . ILE B 1 111 ? -19.203 -15.719 -14.82 1 93.81 111 ILE B C 1
ATOM 3204 O O . ILE B 1 111 ? -19.109 -14.508 -15.062 1 93.81 111 ILE B O 1
ATOM 3208 N N . PRO B 1 112 ? -20.375 -16.344 -14.547 1 88.31 112 PRO B N 1
ATOM 3209 C CA . PRO B 1 112 ? -21.578 -15.508 -14.578 1 88.31 112 PRO B CA 1
ATOM 3210 C C . PRO B 1 112 ? -21.578 -14.414 -13.508 1 88.31 112 PRO B C 1
ATOM 3212 O O . PRO B 1 112 ? -21.25 -14.68 -12.352 1 88.31 112 PRO B O 1
ATOM 3215 N N . SER B 1 113 ? -22.016 -13.258 -13.867 1 86.81 113 SER B N 1
ATOM 3216 C CA . SER B 1 113 ? -21.984 -12.086 -12.992 1 86.81 113 SER B CA 1
ATOM 3217 C C . SER B 1 113 ? -22.969 -12.227 -11.844 1 86.81 113 SER B C 1
ATOM 3219 O O . SER B 1 113 ? -22.875 -11.508 -10.852 1 86.81 113 SER B O 1
ATOM 3221 N N . ARG B 1 114 ? -23.906 -13.094 -12 1 87.75 114 ARG B N 1
ATOM 3222 C CA . ARG B 1 114 ? -24.875 -13.289 -10.938 1 87.75 114 ARG B CA 1
ATOM 3223 C C . ARG B 1 114 ? -24.234 -13.953 -9.719 1 87.75 114 ARG B C 1
ATOM 3225 O O . ARG B 1 114 ? -24.781 -13.875 -8.609 1 87.75 114 ARG B O 1
ATOM 3232 N N . CYS B 1 115 ? -23.109 -14.555 -9.961 1 87.69 115 CYS B N 1
ATOM 3233 C CA . CYS B 1 115 ? -22.344 -15.125 -8.852 1 87.69 115 CYS B CA 1
ATOM 3234 C C . CYS B 1 115 ? -21.562 -14.047 -8.117 1 87.69 115 CYS B C 1
ATOM 3236 O O . CYS B 1 115 ? -20.844 -13.258 -8.734 1 87.69 115 CYS B O 1
ATOM 3238 N N . LYS B 1 116 ? -21.844 -13.938 -6.863 1 96.19 116 LYS B N 1
ATOM 3239 C CA . LYS B 1 116 ? -21.078 -12.992 -6.047 1 96.19 116 LYS B CA 1
ATOM 3240 C C . LYS B 1 116 ? -20.188 -13.719 -5.047 1 96.19 116 LYS B C 1
ATOM 3242 O O . LYS B 1 116 ? -20.609 -14.727 -4.465 1 96.19 116 LYS B O 1
ATOM 3247 N N . TYR B 1 117 ? -19.047 -13.195 -4.922 1 98.62 117 TYR B N 1
ATOM 3248 C CA . TYR B 1 117 ? -18.078 -13.781 -3.998 1 98.62 117 TYR B CA 1
ATOM 3249 C C . TYR B 1 117 ? -17.719 -12.797 -2.896 1 98.62 117 TYR B C 1
ATOM 3251 O O . TYR B 1 117 ? -17.562 -11.594 -3.15 1 98.62 117 TYR B O 1
ATOM 3259 N N . ASP B 1 118 ? -17.531 -13.305 -1.703 1 98.5 118 ASP B N 1
ATOM 3260 C CA . ASP B 1 118 ? -17.172 -12.469 -0.563 1 98.5 118 ASP B CA 1
ATOM 3261 C C . ASP B 1 118 ? -15.711 -12.031 -0.65 1 98.5 118 ASP B C 1
ATOM 3263 O O . ASP B 1 118 ? -15.352 -10.953 -0.176 1 98.5 118 ASP B O 1
ATOM 3267 N N . ARG B 1 119 ? -14.914 -12.914 -1.182 1 98.69 119 ARG B N 1
ATOM 3268 C CA . ARG B 1 119 ? -13.484 -12.648 -1.36 1 98.69 119 ARG B CA 1
ATOM 3269 C C . ARG B 1 119 ? -13.016 -13.117 -2.734 1 98.69 119 ARG B C 1
ATOM 3271 O O . ARG B 1 119 ? -13.453 -14.156 -3.229 1 98.69 119 ARG B O 1
ATOM 3278 N N . ILE B 1 120 ? -12.141 -12.359 -3.326 1 98.81 120 ILE B N 1
ATOM 3279 C CA . ILE B 1 120 ? -11.422 -12.758 -4.531 1 98.81 120 ILE B CA 1
ATOM 3280 C C . ILE B 1 120 ? -9.914 -12.695 -4.281 1 98.81 120 ILE B C 1
ATOM 3282 O O . ILE B 1 120 ? -9.414 -11.734 -3.691 1 98.81 120 ILE B O 1
ATOM 3286 N N . ILE B 1 121 ? -9.219 -13.727 -4.605 1 98.88 121 ILE B N 1
ATOM 3287 C CA . ILE B 1 121 ? -7.762 -13.766 -4.527 1 98.88 121 ILE B CA 1
ATOM 3288 C C . ILE B 1 121 ? -7.18 -14.141 -5.891 1 98.88 121 ILE B C 1
ATOM 3290 O O . ILE B 1 121 ? -7.676 -15.055 -6.551 1 98.88 121 ILE B O 1
ATOM 3294 N N . SER B 1 122 ? -6.262 -13.422 -6.367 1 98.81 122 SER B N 1
ATOM 3295 C CA . SER B 1 122 ? -5.496 -13.734 -7.57 1 98.81 122 SER B CA 1
ATOM 3296 C C . SER B 1 122 ? -4 -13.555 -7.332 1 98.81 122 SER B C 1
ATOM 3298 O O . SER B 1 122 ? -3.543 -12.453 -7.023 1 98.81 122 SER B O 1
ATOM 3300 N N . CYS B 1 123 ? -3.277 -14.594 -7.465 1 98.44 123 CYS B N 1
ATOM 3301 C CA . CYS B 1 123 ? -1.857 -14.609 -7.129 1 98.44 123 CYS B CA 1
ATOM 3302 C C . CYS B 1 123 ? -1.008 -14.867 -8.367 1 98.44 123 CYS B C 1
ATOM 3304 O O . CYS B 1 123 ? -0.944 -16 -8.859 1 98.44 123 CYS B O 1
ATOM 3306 N N . GLU B 1 124 ? -0.355 -13.805 -8.891 1 97.62 124 GLU B N 1
ATOM 3307 C CA . GLU B 1 124 ? 0.576 -13.836 -10.016 1 97.62 124 GLU B CA 1
ATOM 3308 C C . GLU B 1 124 ? -0.057 -14.492 -11.242 1 97.62 124 GLU B C 1
ATOM 3310 O O . GLU B 1 124 ? 0.546 -15.367 -11.867 1 97.62 124 GLU B O 1
ATOM 3315 N N . MET B 1 125 ? -1.243 -14.055 -11.492 1 96.56 125 MET B N 1
ATOM 3316 C CA . MET B 1 125 ? -2.004 -14.477 -12.664 1 96.56 125 MET B CA 1
ATOM 3317 C C . MET B 1 125 ? -2.145 -13.336 -13.664 1 96.56 125 MET B C 1
ATOM 3319 O O . MET B 1 125 ? -2.168 -13.57 -14.875 1 96.56 125 MET B O 1
ATOM 3323 N N . ILE B 1 126 ? -2.203 -12.125 -13.164 1 96.88 126 ILE B N 1
ATOM 3324 C CA . ILE B 1 126 ? -2.545 -10.969 -13.984 1 96.88 126 ILE B CA 1
ATOM 3325 C C . ILE B 1 126 ? -1.449 -10.734 -15.023 1 96.88 126 ILE B C 1
ATOM 3327 O O . ILE B 1 126 ? -1.685 -10.094 -16.047 1 96.88 126 ILE B O 1
ATOM 3331 N N . GLU B 1 127 ? -0.253 -11.195 -14.812 1 93.94 127 GLU B N 1
ATOM 3332 C CA . GLU B 1 127 ? 0.847 -11.102 -15.773 1 93.94 127 GLU B CA 1
ATOM 3333 C C . GLU B 1 127 ? 0.475 -11.75 -17.094 1 93.94 127 GLU B C 1
ATOM 3335 O O . GLU B 1 127 ? 1.005 -11.375 -18.156 1 93.94 127 GLU B O 1
ATOM 3340 N N . GLY B 1 128 ? -0.457 -12.695 -17.062 1 91.88 128 GLY B N 1
ATOM 3341 C CA . GLY B 1 128 ? -0.882 -13.406 -18.266 1 91.88 128 GLY B CA 1
ATOM 3342 C C . GLY B 1 128 ? -2.051 -12.742 -18.969 1 91.88 128 GLY B C 1
ATOM 3343 O O . GLY B 1 128 ? -2.422 -13.141 -20.078 1 91.88 128 GLY B O 1
ATOM 3344 N N . VAL B 1 129 ? -2.668 -11.758 -18.375 1 91.19 129 VAL B N 1
ATOM 3345 C CA . VAL B 1 129 ? -3.861 -11.102 -18.891 1 91.19 129 VAL B CA 1
ATOM 3346 C C . VAL B 1 129 ? -3.477 -10.188 -20.047 1 91.19 129 VAL B C 1
ATOM 3348 O O . VAL B 1 129 ? -4.223 -10.055 -21.031 1 91.19 129 VAL B O 1
ATOM 3351 N N . GLY B 1 130 ? -2.334 -9.555 -20 1 88.75 130 GLY B N 1
ATOM 3352 C CA . GLY B 1 130 ? -1.899 -8.625 -21.031 1 88.75 130 GLY B CA 1
ATOM 3353 C C . GLY B 1 130 ? -2.355 -7.199 -20.766 1 88.75 130 GLY B C 1
ATOM 3354 O O . GLY B 1 130 ? -3.438 -6.977 -20.219 1 88.75 130 GLY B O 1
ATOM 3355 N N . HIS B 1 131 ? -1.657 -6.289 -21.203 1 90 131 HIS B N 1
ATOM 3356 C CA . HIS B 1 131 ? -1.836 -4.859 -20.969 1 90 131 HIS B CA 1
ATOM 3357 C C . HIS B 1 131 ? -3.217 -4.398 -21.422 1 90 131 HIS B C 1
ATOM 3359 O O . HIS B 1 131 ? -3.908 -3.689 -20.688 1 90 131 HIS B O 1
ATOM 3365 N N . GLU B 1 132 ? -3.682 -4.836 -22.516 1 91.88 132 GLU B N 1
ATOM 3366 C CA . GLU B 1 132 ? -4.895 -4.332 -23.156 1 91.88 132 GLU B CA 1
ATOM 3367 C C . GLU B 1 132 ? -6.145 -4.816 -22.422 1 91.88 132 GLU B C 1
ATOM 3369 O O . GLU B 1 132 ? -7.23 -4.262 -22.594 1 91.88 132 GLU B O 1
ATOM 3374 N N . PHE B 1 133 ? -5.93 -5.773 -21.547 1 94.5 133 PHE B N 1
ATOM 3375 C CA . PHE B 1 133 ? -7.117 -6.41 -20.984 1 94.5 133 PHE B CA 1
ATOM 3376 C C . PHE B 1 133 ? -7.199 -6.18 -19.484 1 94.5 133 PHE B C 1
ATOM 3378 O O . PHE B 1 133 ? -8.086 -6.719 -18.812 1 94.5 133 PHE B O 1
ATOM 3385 N N . MET B 1 134 ? -6.328 -5.379 -18.938 1 96.31 134 MET B N 1
ATOM 3386 C CA . MET B 1 134 ? -6.309 -5.176 -17.5 1 96.31 134 MET B CA 1
ATOM 3387 C C . MET B 1 134 ? -7.566 -4.445 -17.031 1 96.31 134 MET B C 1
ATOM 3389 O O . MET B 1 134 ? -8.07 -4.703 -15.938 1 96.31 134 MET B O 1
ATOM 3393 N N . ASP B 1 135 ? -8.086 -3.508 -17.844 1 97.56 135 ASP B N 1
ATOM 3394 C CA . ASP B 1 135 ? -9.344 -2.854 -17.516 1 97.56 135 ASP B CA 1
ATOM 3395 C C . ASP B 1 135 ? -10.484 -3.865 -17.422 1 97.56 135 ASP B C 1
ATOM 3397 O O . ASP B 1 135 ? -11.266 -3.842 -16.469 1 97.56 135 ASP B O 1
ATOM 3401 N N . ASP B 1 136 ? -10.547 -4.75 -18.375 1 97.25 136 ASP B N 1
ATOM 3402 C CA . ASP B 1 136 ? -11.57 -5.789 -18.375 1 97.25 136 ASP B CA 1
ATOM 3403 C C . ASP B 1 136 ? -11.445 -6.699 -17.156 1 97.25 136 ASP B C 1
ATOM 3405 O O . ASP B 1 136 ? -12.453 -7.117 -16.594 1 97.25 136 ASP B O 1
ATOM 3409 N N . PHE B 1 137 ? -10.25 -7.039 -16.859 1 98.31 137 PHE B N 1
ATOM 3410 C CA . PHE B 1 137 ? -10.008 -7.867 -15.68 1 98.31 137 PHE B CA 1
ATOM 3411 C C . PHE B 1 137 ? -10.602 -7.227 -14.43 1 98.31 137 PHE B C 1
ATOM 3413 O O . PHE B 1 137 ? -11.328 -7.879 -13.68 1 98.31 137 PHE B O 1
ATOM 3420 N N . PHE B 1 138 ? -10.367 -5.973 -14.219 1 98.31 138 PHE B N 1
ATOM 3421 C CA . PHE B 1 138 ? -10.875 -5.277 -13.039 1 98.31 138 PHE B CA 1
ATOM 3422 C C . PHE B 1 138 ? -12.391 -5.113 -13.117 1 98.31 138 PHE B C 1
ATOM 3424 O O . PHE B 1 138 ? -13.078 -5.152 -12.094 1 98.31 138 PHE B O 1
ATOM 3431 N N . GLY B 1 139 ? -12.898 -4.871 -14.297 1 97.69 139 GLY B N 1
ATOM 3432 C CA . GLY B 1 139 ? -14.344 -4.863 -14.469 1 97.69 139 GLY B CA 1
ATOM 3433 C C . GLY B 1 139 ? -15 -6.164 -14.047 1 97.69 139 GLY B C 1
ATOM 3434 O O . GLY B 1 139 ? -16.047 -6.156 -13.398 1 97.69 139 GLY B O 1
ATOM 3435 N N . CYS B 1 140 ? -14.375 -7.254 -14.422 1 97.56 140 CYS B N 1
ATOM 3436 C CA . CYS B 1 140 ? -14.875 -8.57 -14.031 1 97.56 140 CYS B CA 1
ATOM 3437 C C . CYS B 1 140 ? -14.828 -8.742 -12.516 1 97.56 140 CYS B C 1
ATOM 3439 O O . CYS B 1 140 ? -15.805 -9.18 -11.906 1 97.56 140 CYS B O 1
ATOM 3441 N N . CYS B 1 141 ? -13.68 -8.422 -11.914 1 98 141 CYS B N 1
ATOM 3442 C CA . CYS B 1 141 ? -13.562 -8.516 -10.461 1 98 141 CYS B CA 1
ATOM 3443 C C . CYS B 1 141 ? -14.633 -7.684 -9.766 1 98 141 CYS B C 1
ATOM 3445 O O . CYS B 1 141 ? -15.234 -8.133 -8.789 1 98 141 CYS B O 1
ATOM 3447 N N . GLU B 1 142 ? -14.852 -6.5 -10.281 1 97 142 GLU B N 1
ATOM 3448 C CA . GLU B 1 142 ? -15.891 -5.617 -9.758 1 97 142 GLU B CA 1
ATOM 3449 C C . GLU B 1 142 ? -17.266 -6.289 -9.797 1 97 142 GLU B C 1
ATOM 3451 O O . GLU B 1 142 ? -18 -6.25 -8.812 1 97 142 GLU B O 1
ATOM 3456 N N . SER B 1 143 ? -17.594 -6.887 -10.883 1 97.31 143 SER B N 1
ATOM 3457 C CA . SER B 1 143 ? -18.906 -7.496 -11.078 1 97.31 143 SER B CA 1
ATOM 3458 C C . SER B 1 143 ? -19.078 -8.734 -10.203 1 97.31 143 SER B C 1
ATOM 3460 O O . SER B 1 143 ? -20.188 -9.039 -9.766 1 97.31 143 SER B O 1
ATOM 3462 N N . LEU B 1 144 ? -18.016 -9.398 -9.898 1 98.31 144 LEU B N 1
ATOM 3463 C CA . LEU B 1 144 ? -18.078 -10.688 -9.211 1 98.31 144 LEU B CA 1
ATOM 3464 C C . LEU B 1 144 ? -17.969 -10.5 -7.703 1 98.31 144 LEU B C 1
ATOM 3466 O O . LEU B 1 144 ? -18.328 -11.398 -6.938 1 98.31 144 LEU B O 1
ATOM 3470 N N . LEU B 1 145 ? -17.422 -9.422 -7.254 1 98.19 145 LEU B N 1
ATOM 3471 C CA . LEU B 1 145 ? -17.172 -9.195 -5.832 1 98.19 145 LEU B CA 1
ATOM 3472 C C . LEU B 1 145 ? -18.422 -8.695 -5.129 1 98.19 145 LEU B C 1
ATOM 3474 O O . LEU B 1 145 ? -19.109 -7.793 -5.621 1 98.19 145 LEU B O 1
ATOM 3478 N N . ALA B 1 146 ? -18.734 -9.266 -4 1 97.5 146 ALA B N 1
ATOM 3479 C CA . ALA B 1 146 ? -19.844 -8.805 -3.168 1 97.5 146 ALA B CA 1
ATOM 3480 C C . ALA B 1 146 ? -19.625 -7.367 -2.711 1 97.5 146 ALA B C 1
ATOM 3482 O O . ALA B 1 146 ? -18.5 -6.887 -2.656 1 97.5 146 ALA B O 1
ATOM 3483 N N . PRO B 1 147 ? -20.703 -6.66 -2.371 1 95 147 PRO B N 1
ATOM 3484 C CA . PRO B 1 147 ? -20.594 -5.246 -2.006 1 95 147 PRO B CA 1
ATOM 3485 C C . PRO B 1 147 ? -19.609 -5 -0.861 1 95 147 PRO B C 1
ATOM 3487 O O . PRO B 1 147 ? -18.859 -4.023 -0.885 1 95 147 PRO B O 1
ATOM 3490 N N . ASP B 1 148 ? -19.547 -5.918 0.09 1 95.88 148 ASP B N 1
ATOM 3491 C CA . ASP B 1 148 ? -18.641 -5.766 1.229 1 95.88 148 ASP B CA 1
ATOM 3492 C C . ASP B 1 148 ? -17.438 -6.703 1.109 1 95.88 148 ASP B C 1
ATOM 3494 O O . ASP B 1 148 ? -16.844 -7.082 2.117 1 95.88 148 ASP B O 1
ATOM 3498 N N . GLY B 1 149 ? -17.156 -7.113 -0.094 1 97.94 149 GLY B N 1
ATOM 3499 C CA . GLY B 1 149 ? -16.094 -8.062 -0.338 1 97.94 149 GLY B CA 1
ATOM 3500 C C . GLY B 1 149 ? -14.719 -7.418 -0.376 1 97.94 149 GLY B C 1
ATOM 3501 O O . GLY B 1 149 ? -14.602 -6.188 -0.371 1 97.94 149 GLY B O 1
ATOM 3502 N N . LEU B 1 150 ? -13.703 -8.25 -0.295 1 98.44 150 LEU B N 1
ATOM 3503 C CA . LEU B 1 150 ? -12.312 -7.859 -0.47 1 98.44 150 LEU B CA 1
ATOM 3504 C C . LEU B 1 150 ? -11.68 -8.609 -1.636 1 98.44 150 LEU B C 1
ATOM 3506 O O . LEU B 1 150 ? -12.023 -9.766 -1.898 1 98.44 150 LEU B O 1
ATOM 3510 N N . PHE B 1 151 ? -10.859 -7.922 -2.363 1 98.81 151 PHE B N 1
ATOM 3511 C CA . PHE B 1 151 ? -10.07 -8.492 -3.445 1 98.81 151 PHE B CA 1
ATOM 3512 C C . PHE B 1 151 ? -8.578 -8.344 -3.158 1 98.81 151 PHE B C 1
ATOM 3514 O O . PHE B 1 151 ? -8.094 -7.23 -2.93 1 98.81 151 PHE B O 1
ATOM 3521 N N . VAL B 1 152 ? -7.832 -9.484 -3.059 1 98.88 152 VAL B N 1
ATOM 3522 C CA . VAL B 1 152 ? -6.391 -9.477 -2.836 1 98.88 152 VAL B CA 1
ATOM 3523 C C . VAL B 1 152 ? -5.668 -9.906 -4.113 1 98.88 152 VAL B C 1
ATOM 3525 O O . VAL B 1 152 ? -5.938 -10.977 -4.656 1 98.88 152 VAL B O 1
ATOM 3528 N N . LEU B 1 153 ? -4.785 -9.062 -4.562 1 98.88 153 LEU B N 1
ATOM 3529 C CA . LEU B 1 153 ? -4.023 -9.297 -5.785 1 98.88 153 LEU B CA 1
ATOM 3530 C C . LEU B 1 153 ? -2.525 -9.305 -5.5 1 98.88 153 LEU B C 1
ATOM 3532 O O . LEU B 1 153 ? -1.997 -8.375 -4.895 1 98.88 153 LEU B O 1
ATOM 3536 N N . GLN B 1 154 ? -1.878 -10.367 -5.793 1 98.88 154 GLN B N 1
ATOM 3537 C CA . GLN B 1 154 ? -0.42 -10.438 -5.801 1 98.88 154 GLN B CA 1
ATOM 3538 C C . GLN B 1 154 ? 0.121 -10.523 -7.223 1 98.88 154 GLN B C 1
ATOM 3540 O O . GLN B 1 154 ? -0.349 -11.336 -8.023 1 98.88 154 GLN B O 1
ATOM 3545 N N . PHE B 1 155 ? 1.105 -9.648 -7.625 1 98.62 155 PHE B N 1
ATOM 3546 C CA . PHE B 1 155 ? 1.646 -9.68 -8.977 1 98.62 155 PHE B CA 1
ATOM 3547 C C . PHE B 1 155 ? 3.08 -9.164 -9 1 98.62 155 PHE B C 1
ATOM 3549 O O . PHE B 1 155 ? 3.477 -8.375 -8.133 1 98.62 155 PHE B O 1
ATOM 3556 N N . ILE B 1 156 ? 3.818 -9.633 -9.961 1 98.12 156 ILE B N 1
ATOM 3557 C CA . ILE B 1 156 ? 5.156 -9.117 -10.234 1 98.12 156 ILE B CA 1
ATOM 3558 C C . ILE B 1 156 ? 5.055 -7.797 -11 1 98.12 156 ILE B C 1
ATOM 3560 O O . ILE B 1 156 ? 4.242 -7.664 -11.914 1 98.12 156 ILE B O 1
ATOM 3564 N N . SER B 1 157 ? 5.871 -6.855 -10.617 1 97.56 157 SER B N 1
ATOM 3565 C CA . SER B 1 157 ? 5.762 -5.516 -11.188 1 97.56 157 SER B CA 1
ATOM 3566 C C . SER B 1 157 ? 7.094 -5.051 -11.766 1 97.56 157 SER B C 1
ATOM 3568 O O . SER B 1 157 ? 8.148 -5.301 -11.18 1 97.56 157 SER B O 1
ATOM 3570 N N . ILE B 1 158 ? 7.027 -4.395 -12.914 1 96.06 158 ILE B N 1
ATOM 3571 C CA . ILE B 1 158 ? 8.164 -3.686 -13.492 1 96.06 158 ILE B CA 1
ATOM 3572 C C . ILE B 1 158 ? 8.109 -2.213 -13.094 1 96.06 158 ILE B C 1
ATOM 3574 O O . ILE B 1 158 ? 7.027 -1.659 -12.875 1 96.06 158 ILE B O 1
ATOM 3578 N N . PRO B 1 159 ? 9.258 -1.603 -12.977 1 93.69 159 PRO B N 1
ATOM 3579 C CA . PRO B 1 159 ? 9.266 -0.182 -12.617 1 93.69 159 PRO B CA 1
ATOM 3580 C C . PRO B 1 159 ? 8.5 0.682 -13.617 1 93.69 159 PRO B C 1
ATOM 3582 O O . PRO B 1 159 ? 8.5 0.391 -14.82 1 93.69 159 PRO B O 1
ATOM 3585 N N . GLU B 1 160 ? 7.996 1.754 -13.086 1 92.25 160 GLU B N 1
ATOM 3586 C CA . GLU B 1 160 ? 7.172 2.668 -13.875 1 92.25 160 GLU B CA 1
ATOM 3587 C C . GLU B 1 160 ? 7.902 3.119 -15.141 1 92.25 160 GLU B C 1
ATOM 3589 O O . GLU B 1 160 ? 7.352 3.047 -16.234 1 92.25 160 GLU B O 1
ATOM 3594 N N . GLU B 1 161 ? 9.141 3.506 -14.984 1 90.06 161 GLU B N 1
ATOM 3595 C CA . GLU B 1 161 ? 9.891 4.125 -16.062 1 90.06 161 GLU B CA 1
ATOM 3596 C C . GLU B 1 161 ? 10.188 3.121 -17.172 1 90.06 161 GLU B C 1
ATOM 3598 O O . GLU B 1 161 ? 10.477 3.508 -18.312 1 90.06 161 GLU B O 1
ATOM 3603 N N . ARG B 1 162 ? 10.055 1.865 -16.875 1 91.44 162 ARG B N 1
ATOM 3604 C CA . ARG B 1 162 ? 10.438 0.837 -17.844 1 91.44 162 ARG B CA 1
ATOM 3605 C C . ARG B 1 162 ? 9.203 0.205 -18.484 1 91.44 162 ARG B C 1
ATOM 3607 O O . ARG B 1 162 ? 9.32 -0.515 -19.469 1 91.44 162 ARG B O 1
ATOM 3614 N N . TYR B 1 163 ? 8.094 0.537 -18.031 1 90.88 163 TYR B N 1
ATOM 3615 C CA . TYR B 1 163 ? 6.895 -0.223 -18.359 1 90.88 163 TYR B CA 1
ATOM 3616 C C . TYR B 1 163 ? 6.582 -0.117 -19.859 1 90.88 163 TYR B C 1
ATOM 3618 O O . TYR B 1 163 ? 6.422 -1.132 -20.531 1 90.88 163 TYR B O 1
ATOM 3626 N N . GLU B 1 164 ? 6.578 1.077 -20.359 1 86.88 164 GLU B N 1
ATOM 3627 C CA . GLU B 1 164 ? 6.18 1.282 -21.75 1 86.88 164 GLU B CA 1
ATOM 3628 C C . GLU B 1 164 ? 7.16 0.621 -22.719 1 86.88 164 GLU B C 1
ATOM 3630 O O . GLU B 1 164 ? 6.754 -0.027 -23.688 1 86.88 164 GLU B O 1
ATOM 3635 N N . GLU B 1 165 ? 8.406 0.722 -22.422 1 86.44 165 GLU B N 1
ATOM 3636 C CA . GLU B 1 165 ? 9.414 0.08 -23.266 1 86.44 165 GLU B CA 1
ATOM 3637 C C . GLU B 1 165 ? 9.359 -1.438 -23.125 1 86.44 165 GLU B C 1
ATOM 3639 O O . GLU B 1 165 ? 9.422 -2.158 -24.125 1 86.44 165 GLU B O 1
ATOM 3644 N N . TYR B 1 166 ? 9.148 -1.871 -21.969 1 86.69 166 TYR B N 1
ATOM 3645 C CA . TYR B 1 166 ? 9.117 -3.295 -21.656 1 86.69 166 TYR B CA 1
ATOM 3646 C C . TYR B 1 166 ? 7.961 -3.986 -22.375 1 86.69 166 TYR B C 1
ATOM 3648 O O . TYR B 1 166 ? 8.148 -5.027 -23.016 1 86.69 166 TYR B O 1
ATOM 3656 N N . ARG B 1 167 ? 6.832 -3.402 -22.359 1 82.94 167 ARG B N 1
ATOM 3657 C CA . ARG B 1 167 ? 5.652 -4.082 -22.875 1 82.94 167 ARG B CA 1
ATOM 3658 C C . ARG B 1 167 ? 5.707 -4.172 -24.406 1 82.94 167 ARG B C 1
ATOM 3660 O O . ARG B 1 167 ? 5.043 -5.016 -25 1 82.94 167 ARG B O 1
ATOM 3667 N N . ARG B 1 168 ? 6.535 -3.334 -25.047 1 82.81 168 ARG B N 1
ATOM 3668 C CA . ARG B 1 168 ? 6.609 -3.295 -26.5 1 82.81 168 ARG B CA 1
ATOM 3669 C C . ARG B 1 168 ? 7.84 -4.043 -27.016 1 82.81 168 ARG B C 1
ATOM 3671 O O . ARG B 1 168 ? 8.047 -4.164 -28.219 1 82.81 168 ARG B O 1
ATOM 3678 N N . SER B 1 169 ? 8.562 -4.586 -26.031 1 81.31 169 SER B N 1
ATOM 3679 C CA . SER B 1 169 ? 9.805 -5.25 -26.422 1 81.31 169 SER B CA 1
ATOM 3680 C C . SER B 1 169 ? 9.719 -6.754 -26.188 1 81.31 169 SER B C 1
ATOM 3682 O O . SER B 1 169 ? 8.805 -7.234 -25.516 1 81.31 169 SER B O 1
ATOM 3684 N N . SER B 1 170 ? 10.602 -7.391 -26.969 1 78.5 170 SER B N 1
ATOM 3685 C CA . SER B 1 170 ? 10.789 -8.82 -26.719 1 78.5 170 SER B CA 1
ATOM 3686 C C . SER B 1 170 ? 12.086 -9.086 -25.969 1 78.5 170 SER B C 1
ATOM 3688 O O . SER B 1 170 ? 13.164 -8.664 -26.406 1 78.5 170 SER B O 1
ATOM 3690 N N . ASP B 1 171 ? 11.891 -9.609 -24.75 1 81.44 171 ASP B N 1
ATOM 3691 C CA . ASP B 1 171 ? 13.094 -9.93 -23.984 1 81.44 171 ASP B CA 1
ATOM 3692 C C . ASP B 1 171 ? 13.281 -11.438 -23.859 1 81.44 171 ASP B C 1
ATOM 3694 O O . ASP B 1 171 ? 12.516 -12.219 -24.438 1 81.44 171 ASP B O 1
ATOM 3698 N N . PHE B 1 172 ? 14.398 -11.82 -23.234 1 84.5 172 PHE B N 1
ATOM 3699 C CA . PHE B 1 172 ? 14.805 -13.211 -23.062 1 84.5 172 PHE B CA 1
ATOM 3700 C C . PHE B 1 172 ? 13.664 -14.047 -22.5 1 84.5 172 PHE B C 1
ATOM 3702 O O . PHE B 1 172 ? 13.367 -15.125 -23.016 1 84.5 172 PHE B O 1
ATOM 3709 N N . ILE B 1 173 ? 13 -13.461 -21.5 1 83.81 173 ILE B N 1
ATOM 3710 C CA . ILE B 1 173 ? 11.953 -14.203 -20.812 1 83.81 173 ILE B CA 1
ATOM 3711 C C . ILE B 1 173 ? 10.766 -14.422 -21.734 1 83.81 173 ILE B C 1
ATOM 3713 O O . ILE B 1 173 ? 10.25 -15.539 -21.859 1 83.81 173 ILE B O 1
ATOM 3717 N N . LYS B 1 174 ? 10.359 -13.414 -22.484 1 83.06 174 LYS B N 1
ATOM 3718 C CA . LYS B 1 174 ? 9.234 -13.508 -23.391 1 83.06 174 LYS B CA 1
ATOM 3719 C C . LYS B 1 174 ? 9.547 -14.445 -24.562 1 83.06 174 LYS B C 1
ATOM 3721 O O . LYS B 1 174 ? 8.672 -15.172 -25.031 1 83.06 174 LYS B O 1
ATOM 3726 N N . GLU B 1 175 ? 10.781 -14.539 -24.906 1 83.69 175 GLU B N 1
ATOM 3727 C CA . GLU B 1 175 ? 11.172 -15.305 -26.078 1 83.69 175 GLU B CA 1
ATOM 3728 C C . GLU B 1 175 ? 11.367 -16.781 -25.75 1 83.69 175 GLU B C 1
ATOM 3730 O O . GLU B 1 175 ? 10.984 -17.656 -26.516 1 83.69 175 GLU B O 1
ATOM 3735 N N . TYR B 1 176 ? 11.852 -17.016 -24.469 1 82.62 176 TYR B N 1
ATOM 3736 C CA . TYR B 1 176 ? 12.336 -18.375 -24.25 1 82.62 176 TYR B CA 1
ATOM 3737 C C . TYR B 1 176 ? 11.586 -19.031 -23.094 1 82.62 176 TYR B C 1
ATOM 3739 O O . TYR B 1 176 ? 11.562 -20.266 -22.984 1 82.62 176 TYR B O 1
ATOM 3747 N N . ILE B 1 177 ? 10.961 -18.266 -22.25 1 85.94 177 ILE B N 1
ATOM 3748 C CA . ILE B 1 177 ? 10.422 -18.859 -21.031 1 85.94 177 ILE B CA 1
ATOM 3749 C C . ILE B 1 177 ? 8.906 -18.688 -20.984 1 85.94 177 ILE B C 1
ATOM 3751 O O . ILE B 1 177 ? 8.164 -19.672 -20.984 1 85.94 177 ILE B O 1
ATOM 3755 N N . PHE B 1 178 ? 8.422 -17.438 -21 1 83.19 178 PHE B N 1
ATOM 3756 C CA . PHE B 1 178 ? 6.996 -17.156 -20.891 1 83.19 178 PHE B CA 1
ATOM 3757 C C . PHE B 1 178 ? 6.523 -16.281 -22.047 1 83.19 178 PHE B C 1
ATOM 3759 O O . PHE B 1 178 ? 6.336 -15.07 -21.891 1 83.19 178 PHE B O 1
ATOM 3766 N N . PRO B 1 179 ? 6.176 -16.938 -23.172 1 81.75 179 PRO B N 1
ATOM 3767 C CA . PRO B 1 179 ? 5.656 -16.141 -24.281 1 81.75 179 PRO B CA 1
ATOM 3768 C C . PRO B 1 179 ? 4.316 -15.477 -23.969 1 81.75 179 PRO B C 1
ATOM 3770 O O . PRO B 1 179 ? 3.447 -16.094 -23.359 1 81.75 179 PRO B O 1
ATOM 3773 N N . GLY B 1 180 ? 4.211 -14.203 -24.188 1 79.56 180 GLY B N 1
ATOM 3774 C CA . GLY B 1 180 ? 2.949 -13.492 -24.031 1 79.56 180 GLY B CA 1
ATOM 3775 C C . GLY B 1 180 ? 2.793 -12.875 -22.656 1 79.56 180 GLY B C 1
ATOM 3776 O O . GLY B 1 180 ? 1.812 -12.18 -22.391 1 79.56 180 GLY B O 1
ATOM 3777 N N . GLY B 1 181 ? 3.719 -13.125 -21.75 1 85.06 181 GLY B N 1
ATOM 3778 C CA . GLY B 1 181 ? 3.66 -12.531 -20.422 1 85.06 181 GLY B CA 1
ATOM 3779 C C . GLY B 1 181 ? 3.963 -11.047 -20.422 1 85.06 181 GLY B C 1
ATOM 3780 O O . GLY B 1 181 ? 4.703 -10.555 -21.281 1 85.06 181 GLY B O 1
ATOM 3781 N N . CYS B 1 182 ? 3.314 -10.312 -19.484 1 90.12 182 CYS B N 1
ATOM 3782 C CA . CYS B 1 182 ? 3.557 -8.883 -19.344 1 90.12 182 CYS B CA 1
ATOM 3783 C C . CYS B 1 182 ? 3.496 -8.469 -17.875 1 90.12 182 CYS B C 1
ATOM 3785 O O . CYS B 1 182 ? 2.457 -8.609 -17.219 1 90.12 182 CYS B O 1
ATOM 3787 N N . LEU B 1 183 ? 4.59 -8.023 -17.422 1 94.94 183 LEU B N 1
ATOM 3788 C CA . LEU B 1 183 ? 4.617 -7.504 -16.062 1 94.94 183 LEU B CA 1
ATOM 3789 C C . LEU B 1 183 ? 4.035 -6.094 -16 1 94.94 183 LEU B C 1
ATOM 3791 O O . LEU B 1 183 ? 4.551 -5.176 -16.641 1 94.94 183 LEU B O 1
ATOM 3795 N N . PRO B 1 184 ? 3.008 -5.898 -15.266 1 97.06 184 PRO B N 1
ATOM 3796 C CA . PRO B 1 184 ? 2.467 -4.539 -15.141 1 97.06 184 PRO B CA 1
ATOM 3797 C C . PRO B 1 184 ? 3.258 -3.68 -14.156 1 97.06 184 PRO B C 1
ATOM 3799 O O . PRO B 1 184 ? 4.016 -4.207 -13.336 1 97.06 184 PRO B O 1
ATOM 3802 N N . SER B 1 185 ? 3.121 -2.395 -14.375 1 97 185 SER B N 1
ATOM 3803 C CA . SER B 1 185 ? 3.531 -1.473 -13.32 1 97 185 SER B CA 1
ATOM 3804 C C . SER B 1 185 ? 2.404 -1.238 -12.32 1 97 185 SER B C 1
ATOM 3806 O O . SER B 1 185 ? 1.241 -1.528 -12.609 1 97 185 SER B O 1
ATOM 3808 N N . LEU B 1 186 ? 2.734 -0.775 -11.148 1 97.75 186 LEU B N 1
ATOM 3809 C CA . LEU B 1 186 ? 1.712 -0.473 -10.156 1 97.75 186 LEU B CA 1
ATOM 3810 C C . LEU B 1 186 ? 0.772 0.619 -10.656 1 97.75 186 LEU B C 1
ATOM 3812 O O . LEU B 1 186 ? -0.44 0.545 -10.445 1 97.75 186 LEU B O 1
ATOM 3816 N N . ALA B 1 187 ? 1.306 1.642 -11.328 1 96.88 187 ALA B N 1
ATOM 3817 C CA . ALA B 1 187 ? 0.483 2.721 -11.867 1 96.88 187 ALA B CA 1
ATOM 3818 C C . ALA B 1 187 ? -0.526 2.188 -12.883 1 96.88 187 ALA B C 1
ATOM 3820 O O . ALA B 1 187 ? -1.673 2.639 -12.922 1 96.88 187 ALA B O 1
ATOM 3821 N N . ARG B 1 188 ? -0.113 1.227 -13.688 1 96.69 188 ARG B N 1
ATOM 3822 C CA . ARG B 1 188 ? -1.024 0.629 -14.656 1 96.69 188 ARG B CA 1
ATOM 3823 C C . ARG B 1 188 ? -2.158 -0.114 -13.961 1 96.69 188 ARG B C 1
ATOM 3825 O O . ARG B 1 188 ? -3.314 -0.022 -14.375 1 96.69 188 ARG B O 1
ATOM 3832 N N . ILE B 1 189 ? -1.837 -0.829 -12.914 1 98.06 189 ILE B N 1
ATOM 3833 C CA . ILE B 1 189 ? -2.82 -1.581 -12.141 1 98.06 189 ILE B CA 1
ATOM 3834 C C . ILE B 1 189 ? -3.816 -0.619 -11.492 1 98.06 189 ILE B C 1
ATOM 3836 O O . ILE B 1 189 ? -5.027 -0.828 -11.57 1 98.06 189 ILE B O 1
ATOM 3840 N N . THR B 1 190 ? -3.293 0.448 -10.914 1 97.75 190 THR B N 1
ATOM 3841 C CA . THR B 1 190 ? -4.148 1.415 -10.242 1 97.75 190 THR B CA 1
ATOM 3842 C C . THR B 1 190 ? -5.039 2.145 -11.242 1 97.75 190 THR B C 1
ATOM 3844 O O . THR B 1 190 ? -6.203 2.426 -10.953 1 97.75 190 THR B O 1
ATOM 3847 N N . SER B 1 191 ? -4.504 2.426 -12.391 1 96.19 191 SER B N 1
ATOM 3848 C CA . SER B 1 191 ? -5.293 3.08 -13.43 1 96.19 191 SER B CA 1
ATOM 3849 C C . SER B 1 191 ? -6.402 2.164 -13.938 1 96.19 191 SER B C 1
ATOM 3851 O O . SER B 1 191 ? -7.523 2.615 -14.18 1 96.19 191 SER B O 1
ATOM 3853 N N . ALA B 1 192 ? -6.055 0.907 -14.133 1 97.5 192 ALA B N 1
ATOM 3854 C CA . ALA B 1 192 ? -7.066 -0.052 -14.57 1 97.5 192 ALA B CA 1
ATOM 3855 C C . ALA B 1 192 ? -8.188 -0.166 -13.539 1 97.5 192 ALA B C 1
ATOM 3857 O O . ALA B 1 192 ? -9.367 -0.169 -13.898 1 97.5 192 ALA B O 1
ATOM 3858 N N . MET B 1 193 ? -7.824 -0.244 -12.289 1 97.94 193 MET B N 1
ATOM 3859 C CA . MET B 1 193 ? -8.797 -0.292 -11.195 1 97.94 193 MET B CA 1
ATOM 3860 C C . MET B 1 193 ? -9.719 0.92 -11.234 1 97.94 193 MET B C 1
ATOM 3862 O O . MET B 1 193 ? -10.945 0.775 -11.203 1 97.94 193 MET B O 1
ATOM 3866 N N . SER B 1 194 ? -9.102 2.094 -11.312 1 96.5 194 SER B N 1
ATOM 3867 C CA . SER B 1 194 ? -9.844 3.348 -11.25 1 96.5 194 SER B CA 1
ATOM 3868 C C . SER B 1 194 ? -10.781 3.492 -12.445 1 96.5 194 SER B C 1
ATOM 3870 O O . SER B 1 194 ? -11.891 4.023 -12.312 1 96.5 194 SER B O 1
ATOM 3872 N N . THR B 1 195 ? -10.422 3.029 -13.586 1 95.69 195 THR B N 1
ATOM 3873 C CA . THR B 1 195 ? -11.18 3.174 -14.82 1 95.69 195 THR B CA 1
ATOM 3874 C C . THR B 1 195 ? -12.359 2.199 -14.844 1 95.69 195 THR B C 1
ATOM 3876 O O . THR B 1 195 ? -13.445 2.545 -15.297 1 95.69 195 THR B O 1
ATOM 3879 N N . ALA B 1 196 ? -12.125 1.019 -14.281 1 97.12 196 ALA B N 1
ATOM 3880 C CA . ALA B 1 196 ? -13.062 -0.052 -14.609 1 97.12 196 ALA B CA 1
ATOM 3881 C C . ALA B 1 196 ? -13.836 -0.505 -13.375 1 97.12 196 ALA B C 1
ATOM 3883 O O . ALA B 1 196 ? -14.641 -1.44 -13.453 1 97.12 196 ALA B O 1
ATOM 3884 N N . SER B 1 197 ? -13.602 0.162 -12.242 1 97.44 197 SER B N 1
ATOM 3885 C CA . SER B 1 197 ? -14.258 -0.309 -11.031 1 97.44 197 SER B CA 1
ATOM 3886 C C . SER B 1 197 ? -14.461 0.828 -10.031 1 97.44 197 SER B C 1
ATOM 3888 O O . SER B 1 197 ? -13.992 1.947 -10.258 1 97.44 197 SER B O 1
ATOM 3890 N N . ARG B 1 198 ? -15.203 0.536 -8.961 1 95.88 198 ARG B N 1
ATOM 3891 C CA . ARG B 1 198 ? -15.383 1.449 -7.84 1 95.88 198 ARG B CA 1
ATOM 3892 C C . ARG B 1 198 ? -14.516 1.032 -6.656 1 95.88 198 ARG B C 1
ATOM 3894 O O . ARG B 1 198 ? -14.773 1.442 -5.52 1 95.88 198 ARG B O 1
ATOM 3901 N N . LEU B 1 199 ? -13.562 0.176 -6.984 1 97.75 199 LEU B N 1
ATOM 3902 C CA . LEU B 1 199 ? -12.695 -0.329 -5.926 1 97.75 199 LEU B CA 1
ATOM 3903 C C . LEU B 1 199 ? -11.742 0.756 -5.441 1 97.75 199 LEU B C 1
ATOM 3905 O O . LEU B 1 199 ? -11.477 1.722 -6.164 1 97.75 199 LEU B O 1
ATOM 3909 N N . CYS B 1 200 ? -11.273 0.612 -4.238 1 97.19 200 CYS B N 1
ATOM 3910 C CA . CYS B 1 200 ? -10.195 1.411 -3.658 1 97.19 200 CYS B CA 1
ATOM 3911 C C . CYS B 1 200 ? -9.141 0.52 -3.016 1 97.19 200 CYS B C 1
ATOM 3913 O O . CYS B 1 200 ? -9.359 -0.682 -2.848 1 97.19 200 CYS B O 1
ATOM 3915 N N . ILE B 1 201 ? -8.016 1.083 -2.727 1 98.31 201 ILE B N 1
ATOM 3916 C CA . ILE B 1 201 ? -6.898 0.321 -2.176 1 98.31 201 ILE B CA 1
ATOM 3917 C C . ILE B 1 201 ? -6.801 0.561 -0.67 1 98.31 201 ILE B C 1
ATOM 3919 O O . ILE B 1 201 ? -6.824 1.707 -0.216 1 98.31 201 ILE B O 1
ATOM 3923 N N . GLU B 1 202 ? -6.691 -0.514 0.067 1 97.88 202 GLU B N 1
ATOM 3924 C CA . GLU B 1 202 ? -6.543 -0.43 1.518 1 97.88 202 GLU B CA 1
ATOM 3925 C C . GLU B 1 202 ? -5.086 -0.611 1.935 1 97.88 202 GLU B C 1
ATOM 3927 O O . GLU B 1 202 ? -4.656 -0.069 2.953 1 97.88 202 GLU B O 1
ATOM 3932 N N . GLN B 1 203 ? -4.406 -1.392 1.157 1 98.38 203 GLN B N 1
ATOM 3933 C CA . GLN B 1 203 ? -3.016 -1.688 1.486 1 98.38 203 GLN B CA 1
ATOM 3934 C C . GLN B 1 203 ? -2.238 -2.129 0.248 1 98.38 203 GLN B C 1
ATOM 3936 O O . GLN B 1 203 ? -2.76 -2.873 -0.585 1 98.38 203 GLN B O 1
ATOM 3941 N N . VAL B 1 204 ? -1.04 -1.664 0.092 1 98.69 204 VAL B N 1
ATOM 3942 C CA . VAL B 1 204 ? -0.047 -2.156 -0.856 1 98.69 204 VAL B CA 1
ATOM 3943 C C . VAL B 1 204 ? 1.25 -2.488 -0.121 1 98.69 204 VAL B C 1
ATOM 3945 O O . VAL B 1 204 ? 1.733 -1.691 0.688 1 98.69 204 VAL B O 1
ATOM 3948 N N . GLU B 1 205 ? 1.757 -3.627 -0.36 1 98.31 205 GLU 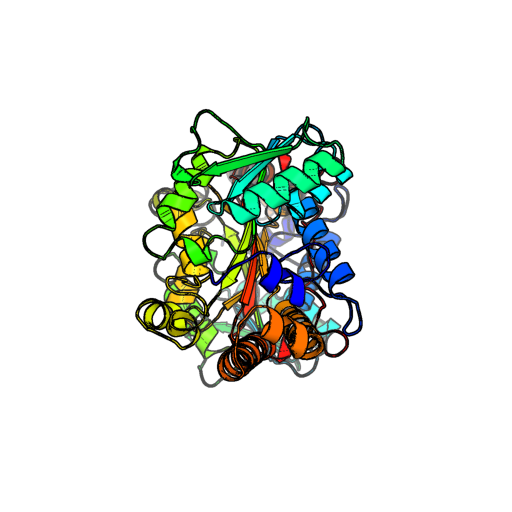B N 1
ATOM 3949 C CA . GLU B 1 205 ? 3.062 -4.008 0.171 1 98.31 205 GLU B CA 1
ATOM 3950 C C . GLU B 1 205 ? 3.951 -4.598 -0.921 1 98.31 205 GLU B C 1
ATOM 3952 O O . GLU B 1 205 ? 3.543 -5.52 -1.63 1 98.31 205 GLU B O 1
ATOM 3957 N N . ASN B 1 206 ? 5.141 -4.047 -1.063 1 98 206 ASN B N 1
ATOM 3958 C CA . ASN B 1 206 ? 6.125 -4.609 -1.979 1 98 206 ASN B CA 1
ATOM 3959 C C . ASN B 1 206 ? 6.91 -5.746 -1.329 1 98 206 ASN B C 1
ATOM 3961 O O . ASN B 1 206 ? 7.75 -5.508 -0.461 1 98 206 ASN B O 1
ATOM 3965 N N . ILE B 1 207 ? 6.672 -6.961 -1.776 1 98.12 207 ILE B N 1
ATOM 3966 C CA . ILE B 1 207 ? 7.375 -8.109 -1.214 1 98.12 207 ILE B CA 1
ATOM 3967 C C . ILE B 1 207 ? 8.422 -8.609 -2.205 1 98.12 207 ILE B C 1
ATOM 3969 O O . ILE B 1 207 ? 8.789 -9.789 -2.188 1 98.12 207 ILE B O 1
ATOM 3973 N N . GLY B 1 208 ? 8.875 -7.777 -3.078 1 97.5 208 GLY B N 1
ATOM 3974 C CA . GLY B 1 208 ? 9.734 -8.141 -4.191 1 97.5 208 GLY B CA 1
ATOM 3975 C C . GLY B 1 208 ? 11.008 -8.836 -3.754 1 97.5 208 GLY B C 1
ATOM 3976 O O . GLY B 1 208 ? 11.453 -9.797 -4.395 1 97.5 208 GLY B O 1
ATOM 3977 N N . TYR B 1 209 ? 11.609 -8.422 -2.656 1 97 209 TYR B N 1
ATOM 3978 C CA . TYR B 1 209 ? 12.883 -8.992 -2.23 1 97 209 TYR B CA 1
ATOM 3979 C C . TYR B 1 209 ? 12.734 -10.469 -1.894 1 97 209 TYR B C 1
ATOM 3981 O O . TYR B 1 209 ? 13.68 -11.25 -2.064 1 97 209 TYR B O 1
ATOM 3989 N N . HIS B 1 210 ? 11.602 -10.891 -1.472 1 98.19 210 HIS B N 1
ATOM 3990 C CA . HIS B 1 210 ? 11.359 -12.281 -1.101 1 98.19 210 HIS B CA 1
ATOM 3991 C C . HIS B 1 210 ? 11.469 -13.203 -2.311 1 98.19 210 HIS B C 1
ATOM 3993 O O . HIS B 1 210 ? 11.641 -14.414 -2.16 1 98.19 210 HIS B O 1
ATOM 3999 N N . TYR B 1 211 ? 11.305 -12.625 -3.49 1 98.44 211 TYR B N 1
ATOM 4000 C CA . TYR B 1 211 ? 11.359 -13.453 -4.695 1 98.44 211 TYR B CA 1
ATOM 4001 C C . TYR B 1 211 ? 12.781 -13.906 -4.98 1 98.44 211 TYR B C 1
ATOM 4003 O O . TYR B 1 211 ? 12.992 -14.93 -5.633 1 98.44 211 TYR B O 1
ATOM 4011 N N . TYR B 1 212 ? 13.773 -13.172 -4.445 1 97.44 212 TYR B N 1
ATOM 4012 C CA . TYR B 1 212 ? 15.172 -13.539 -4.633 1 97.44 212 TYR B CA 1
ATOM 4013 C C . TYR B 1 212 ? 15.461 -14.906 -4.031 1 97.44 212 TYR B C 1
ATOM 4015 O O . TYR B 1 212 ? 15.82 -15.852 -4.75 1 97.44 212 TYR B O 1
ATOM 4023 N N . PRO B 1 213 ? 15.234 -15.078 -2.73 1 98.12 213 PRO B N 1
ATOM 4024 C CA . PRO B 1 213 ? 15.5 -16.406 -2.188 1 98.12 213 PRO B CA 1
ATOM 4025 C C . PRO B 1 213 ? 14.57 -17.484 -2.756 1 98.12 213 PRO B C 1
ATOM 4027 O O . PRO B 1 213 ? 14.953 -18.641 -2.861 1 98.12 213 PRO B O 1
ATOM 4030 N N . THR B 1 214 ? 13.328 -17.156 -3.146 1 98.69 214 THR B N 1
ATOM 4031 C CA . THR B 1 214 ? 12.422 -18.094 -3.777 1 98.69 214 THR B CA 1
ATOM 4032 C C . THR B 1 214 ? 13.039 -18.672 -5.051 1 98.69 214 THR B C 1
ATOM 4034 O O . THR B 1 214 ? 13.086 -19.891 -5.227 1 98.69 214 THR B O 1
ATOM 4037 N N . LEU B 1 215 ? 13.578 -17.781 -5.883 1 98.5 215 LEU B N 1
ATOM 4038 C CA . LEU B 1 215 ? 14.172 -18.172 -7.156 1 98.5 215 LEU B CA 1
ATOM 4039 C C . LEU B 1 215 ? 15.453 -18.969 -6.941 1 98.5 215 LEU B C 1
ATOM 4041 O O . LEU B 1 215 ? 15.719 -19.922 -7.668 1 98.5 215 LEU B O 1
ATOM 4045 N N . ILE B 1 216 ? 16.188 -18.594 -5.922 1 98.25 216 ILE B N 1
ATOM 4046 C CA . ILE B 1 216 ? 17.422 -19.312 -5.621 1 98.25 216 ILE B CA 1
ATOM 4047 C C . ILE B 1 216 ? 17.094 -20.734 -5.18 1 98.25 216 ILE B C 1
ATOM 4049 O O . ILE B 1 216 ? 17.734 -21.688 -5.613 1 98.25 216 ILE B O 1
ATOM 4053 N N . ARG B 1 217 ? 16.062 -20.891 -4.375 1 98.38 217 ARG B N 1
ATOM 4054 C CA . ARG B 1 217 ? 15.656 -22.234 -3.945 1 98.38 217 ARG B CA 1
ATOM 4055 C C . ARG B 1 217 ? 15.156 -23.062 -5.129 1 98.38 217 ARG B C 1
ATOM 4057 O O . ARG B 1 217 ? 15.445 -24.25 -5.227 1 98.38 217 ARG B O 1
ATOM 4064 N N . TRP B 1 218 ? 14.352 -22.469 -6.004 1 98.38 218 TRP B N 1
ATOM 4065 C CA . TRP B 1 218 ? 13.898 -23.156 -7.207 1 98.38 218 TRP B CA 1
ATOM 4066 C C . TRP B 1 218 ? 15.078 -23.609 -8.055 1 98.38 218 TRP B C 1
ATOM 4068 O O . TRP B 1 218 ? 15.117 -24.75 -8.508 1 98.38 218 TRP B O 1
ATOM 4078 N N . ARG B 1 219 ? 16.078 -22.688 -8.242 1 98.25 219 ARG B N 1
ATOM 4079 C CA . ARG B 1 219 ? 17.266 -23.016 -9.023 1 98.25 219 ARG B CA 1
ATOM 4080 C C . ARG B 1 219 ? 18.031 -24.172 -8.398 1 98.25 219 ARG B C 1
ATOM 4082 O O . ARG B 1 219 ? 18.453 -25.094 -9.102 1 98.25 219 ARG B O 1
ATOM 4089 N N . ASP B 1 220 ? 18.188 -24.078 -7.102 1 98.12 220 ASP B N 1
ATOM 4090 C CA . ASP B 1 220 ? 18.938 -25.125 -6.402 1 98.12 220 ASP B CA 1
ATOM 4091 C C . ASP B 1 220 ? 18.25 -26.484 -6.551 1 98.12 220 ASP B C 1
ATOM 4093 O O . ASP B 1 220 ? 18.891 -27.484 -6.832 1 98.12 220 ASP B O 1
ATOM 4097 N N . ASN B 1 221 ? 16.953 -26.516 -6.309 1 98 221 ASN B N 1
ATOM 4098 C CA . ASN B 1 221 ? 16.188 -27.734 -6.508 1 98 221 ASN B CA 1
ATOM 4099 C C . ASN B 1 221 ? 16.297 -28.25 -7.941 1 98 221 ASN B C 1
ATOM 4101 O O . ASN B 1 221 ? 16.5 -29.438 -8.164 1 98 221 ASN B O 1
ATOM 4105 N N . PHE B 1 222 ? 16.156 -27.297 -8.891 1 97.81 222 PHE B N 1
ATOM 4106 C CA . PHE B 1 222 ? 16.234 -27.609 -10.312 1 97.81 222 PHE B CA 1
ATOM 4107 C C . PHE B 1 222 ? 17.578 -28.266 -10.648 1 97.81 222 PHE B C 1
ATOM 4109 O O . PHE B 1 222 ? 17.625 -29.328 -11.273 1 97.81 222 PHE B O 1
ATOM 4116 N N . MET B 1 223 ? 18.672 -27.703 -10.133 1 97.94 223 MET B N 1
ATOM 4117 C CA . MET B 1 223 ? 20.016 -28.188 -10.438 1 97.94 223 MET B CA 1
ATOM 4118 C C . MET B 1 223 ? 20.328 -29.484 -9.703 1 97.94 223 MET B C 1
ATOM 4120 O O . MET B 1 223 ? 21.078 -30.312 -10.195 1 97.94 223 MET B O 1
ATOM 4124 N N . ALA B 1 224 ? 19.719 -29.672 -8.578 1 97.94 224 ALA B N 1
ATOM 4125 C CA . ALA B 1 224 ? 19.922 -30.906 -7.812 1 97.94 224 ALA B CA 1
ATOM 4126 C C . ALA B 1 224 ? 19.234 -32.094 -8.492 1 97.94 224 ALA B C 1
ATOM 4128 O O . ALA B 1 224 ? 19.562 -33.25 -8.211 1 97.94 224 ALA B O 1
ATOM 4129 N N . ASN B 1 225 ? 18.344 -31.812 -9.391 1 97.12 225 ASN B N 1
ATOM 4130 C CA . ASN B 1 225 ? 17.578 -32.875 -10.023 1 97.12 225 ASN B CA 1
ATOM 4131 C C . ASN B 1 225 ? 17.812 -32.906 -11.531 1 97.12 225 ASN B C 1
ATOM 4133 O O . ASN B 1 225 ? 16.875 -33.156 -12.305 1 97.12 225 ASN B O 1
ATOM 4137 N N . LYS B 1 226 ? 18.953 -32.625 -12 1 96.25 226 LYS B N 1
ATOM 4138 C CA . LYS B 1 226 ? 19.312 -32.562 -13.414 1 96.25 226 LYS B CA 1
ATOM 4139 C C . LYS B 1 226 ? 19.016 -33.875 -14.109 1 96.25 226 LYS B C 1
ATOM 4141 O O . LYS B 1 226 ? 18.5 -33.906 -15.234 1 96.25 226 LYS B O 1
ATOM 4146 N N . ASP B 1 227 ? 19.344 -34.969 -13.445 1 96.56 227 ASP B N 1
ATOM 4147 C CA . ASP B 1 227 ? 19.125 -36.281 -14.031 1 96.56 227 ASP B CA 1
ATOM 4148 C C . ASP B 1 227 ? 17.641 -36.531 -14.312 1 96.56 227 ASP B C 1
ATOM 4150 O O . ASP B 1 227 ? 17.281 -37.094 -15.352 1 96.56 227 ASP B O 1
ATOM 4154 N N . ALA B 1 228 ? 16.828 -36.156 -13.367 1 95.75 228 ALA B N 1
ATOM 4155 C CA . ALA B 1 228 ? 15.383 -36.281 -13.562 1 95.75 228 ALA B CA 1
ATOM 4156 C C . ALA B 1 228 ? 14.906 -35.438 -14.75 1 95.75 228 ALA B C 1
ATOM 4158 O O . ALA B 1 228 ? 14 -35.844 -15.477 1 95.75 228 ALA B O 1
ATOM 4159 N N . ILE B 1 229 ? 15.477 -34.281 -14.969 1 95.31 229 ILE B N 1
ATOM 4160 C CA . ILE B 1 229 ? 15.125 -33.375 -16.062 1 95.31 229 ILE B CA 1
ATOM 4161 C C . ILE B 1 229 ? 15.5 -34.031 -17.391 1 95.31 229 ILE B C 1
ATOM 4163 O O . ILE B 1 229 ? 14.711 -34.031 -18.344 1 95.31 229 ILE B O 1
ATOM 4167 N N . LEU B 1 230 ? 16.688 -34.594 -17.438 1 95.62 230 LEU B N 1
ATOM 4168 C CA . LEU B 1 230 ? 17.141 -35.281 -18.625 1 95.62 230 LEU B CA 1
ATOM 4169 C C . LEU B 1 230 ? 16.25 -36.469 -18.938 1 95.62 230 LEU B C 1
ATOM 4171 O O . LEU B 1 230 ? 15.945 -36.75 -20.094 1 95.62 230 LEU B O 1
ATOM 4175 N N . ALA B 1 231 ? 15.812 -37.125 -17.891 1 95.56 231 ALA B N 1
ATOM 4176 C CA . ALA B 1 231 ? 14.953 -38.281 -18.047 1 95.56 231 ALA B CA 1
ATOM 4177 C C . ALA B 1 231 ? 13.594 -37.906 -18.609 1 95.56 231 ALA B C 1
ATOM 4179 O O . ALA B 1 231 ? 12.914 -38.719 -19.25 1 95.56 231 ALA B O 1
ATOM 4180 N N . LEU B 1 232 ? 13.141 -36.688 -18.359 1 94 232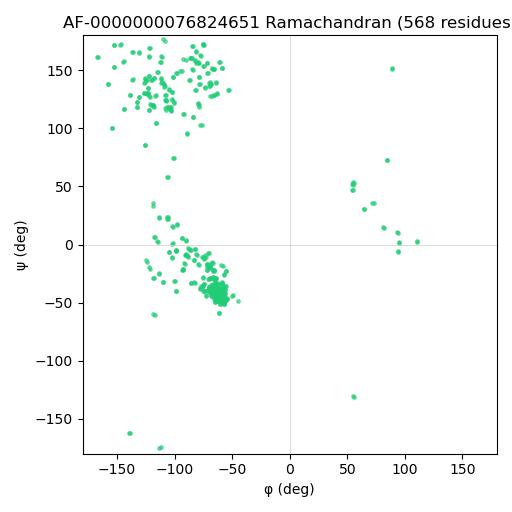 LEU B N 1
ATOM 4181 C CA . LEU B 1 232 ? 11.883 -36.188 -18.891 1 94 232 LEU B CA 1
ATOM 4182 C C . LEU B 1 232 ? 12.008 -35.844 -20.375 1 94 232 LEU B C 1
ATOM 4184 O O . LEU B 1 232 ? 11.016 -35.531 -21.031 1 94 232 LEU B O 1
ATOM 4188 N N . GLY B 1 233 ? 13.297 -35.812 -20.969 1 93.44 233 GLY B N 1
ATOM 4189 C CA . GLY B 1 233 ? 13.5 -35.625 -22.391 1 93.44 233 GLY B CA 1
ATOM 4190 C C . GLY B 1 233 ? 14.125 -34.281 -22.734 1 93.44 233 GLY B C 1
ATOM 4191 O O . GLY B 1 233 ? 14.305 -33.969 -23.906 1 93.44 233 GLY B O 1
ATOM 4192 N N . PHE B 1 234 ? 14.453 -33.5 -21.719 1 93.56 234 PHE B N 1
ATOM 4193 C CA . PHE B 1 234 ? 15.102 -32.219 -21.984 1 93.56 234 PHE B CA 1
ATOM 4194 C C . PHE B 1 234 ? 16.609 -32.375 -22.109 1 93.56 234 PHE B C 1
ATOM 4196 O O . PHE B 1 234 ? 17.156 -33.406 -21.719 1 93.56 234 PHE B O 1
ATOM 4203 N N . ASP B 1 235 ? 17.281 -31.406 -22.719 1 95.44 235 ASP B N 1
ATOM 4204 C CA . ASP B 1 235 ? 18.719 -31.516 -22.938 1 95.44 235 ASP B CA 1
ATOM 4205 C C . ASP B 1 235 ? 19.484 -30.5 -22.094 1 95.44 235 ASP B C 1
ATOM 4207 O O . ASP B 1 235 ? 18.891 -29.766 -21.297 1 95.44 235 ASP B O 1
ATOM 4211 N N . ASP B 1 236 ? 20.75 -30.469 -22.328 1 95.94 236 ASP B N 1
ATOM 4212 C CA . ASP B 1 236 ? 21.625 -29.625 -21.547 1 95.94 236 ASP B CA 1
ATOM 4213 C C . ASP B 1 236 ? 21.375 -28.141 -21.828 1 95.94 236 ASP B C 1
ATOM 4215 O O . ASP B 1 236 ? 21.516 -27.297 -20.953 1 95.94 236 ASP B O 1
ATOM 4219 N N . LYS B 1 237 ? 21.062 -27.891 -23.016 1 95.94 237 LYS B N 1
ATOM 4220 C CA . LYS B 1 237 ? 20.75 -26.5 -23.375 1 95.94 237 LYS B CA 1
ATOM 4221 C C . LYS B 1 237 ? 19.547 -25.984 -22.594 1 95.94 237 LYS B C 1
ATOM 4223 O O . LYS B 1 237 ? 19.547 -24.859 -22.109 1 95.94 237 LYS B O 1
ATOM 4228 N N . PHE B 1 238 ? 18.562 -26.828 -22.531 1 94.56 238 PHE B N 1
ATOM 4229 C CA . PHE B 1 238 ? 17.375 -26.5 -21.75 1 94.56 238 PHE B CA 1
ATOM 4230 C C . PHE B 1 238 ? 17.734 -26.203 -20.297 1 94.56 238 PHE B C 1
ATOM 4232 O O . PHE B 1 238 ? 17.281 -25.203 -19.734 1 94.56 238 PHE B O 1
ATOM 4239 N N . ILE B 1 239 ? 18.531 -27.016 -19.719 1 96.12 239 ILE B N 1
ATOM 4240 C CA . ILE B 1 239 ? 18.922 -26.859 -18.328 1 96.12 239 ILE B CA 1
ATOM 4241 C C . ILE B 1 239 ? 19.672 -25.547 -18.141 1 96.12 239 ILE B C 1
ATOM 4243 O O . ILE B 1 239 ? 19.422 -24.812 -17.188 1 96.12 239 ILE B O 1
ATOM 4247 N N . ARG B 1 240 ? 20.484 -25.156 -19.062 1 96.56 240 ARG B N 1
ATOM 4248 C CA . ARG B 1 240 ? 21.266 -23.922 -18.984 1 96.56 240 ARG B CA 1
ATOM 4249 C C . ARG B 1 240 ? 20.359 -22.703 -19.094 1 96.56 240 ARG B C 1
ATOM 4251 O O . ARG B 1 240 ? 20.547 -21.719 -18.391 1 96.56 240 ARG B O 1
ATOM 4258 N N . VAL B 1 241 ? 19.438 -22.812 -19.953 1 95.88 241 VAL B N 1
ATOM 4259 C CA . VAL B 1 241 ? 18.516 -21.703 -20.172 1 95.88 241 VAL B CA 1
ATOM 4260 C C . VAL B 1 241 ? 17.703 -21.438 -18.922 1 95.88 241 VAL B C 1
ATOM 4262 O O . VAL B 1 241 ? 17.531 -20.297 -18.5 1 95.88 241 VAL B O 1
ATOM 4265 N N . TRP B 1 242 ? 17.25 -22.453 -18.25 1 96.31 242 TRP B N 1
ATOM 4266 C CA . TRP B 1 242 ? 16.406 -22.312 -17.078 1 96.31 242 TRP B CA 1
ATOM 4267 C C . TRP B 1 242 ? 17.234 -21.875 -15.867 1 96.31 242 TRP B C 1
ATOM 4269 O O . TRP B 1 242 ? 16.766 -21.078 -15.039 1 96.31 242 TRP B O 1
ATOM 4279 N N . GLU B 1 243 ? 18.422 -22.453 -15.781 1 97.12 243 GLU B N 1
ATOM 4280 C CA . GLU B 1 243 ? 19.312 -21.953 -14.734 1 97.12 243 GLU B CA 1
ATOM 4281 C C . GLU B 1 243 ? 19.547 -20.453 -14.875 1 97.12 243 GLU B C 1
ATOM 4283 O O . GLU B 1 243 ? 19.484 -19.703 -13.898 1 97.12 243 GLU B O 1
ATOM 4288 N N . TYR B 1 244 ? 19.828 -20.062 -16.125 1 97.12 244 TYR B N 1
ATOM 4289 C CA . TYR B 1 244 ? 20.031 -18.641 -16.422 1 97.12 244 TYR B CA 1
ATOM 4290 C C . TYR B 1 244 ? 18.797 -17.828 -16.078 1 97.12 244 TYR B C 1
ATOM 4292 O O . TYR B 1 244 ? 18.891 -16.75 -15.492 1 97.12 244 TYR B O 1
ATOM 4300 N N . TYR B 1 245 ? 17.656 -18.406 -16.422 1 96.81 245 TYR B N 1
ATOM 4301 C CA . TYR B 1 245 ? 16.375 -17.75 -16.141 1 96.81 245 TYR B CA 1
ATOM 4302 C C . TYR B 1 245 ? 16.219 -17.5 -14.641 1 96.81 245 TYR B C 1
ATOM 4304 O O . TYR B 1 245 ? 15.883 -16.391 -14.227 1 96.81 245 TYR B O 1
ATOM 4312 N N . PHE B 1 246 ? 16.469 -18.484 -13.766 1 97.94 246 PHE B N 1
ATOM 4313 C CA . PHE B 1 246 ? 16.328 -18.359 -12.32 1 97.94 246 PHE B CA 1
ATOM 4314 C C . PHE B 1 246 ? 17.281 -17.297 -11.773 1 97.94 246 PHE B C 1
ATOM 4316 O O . PHE B 1 246 ? 16.859 -16.422 -11.016 1 97.94 246 PHE B O 1
ATOM 4323 N N . ILE B 1 247 ? 18.5 -17.328 -12.234 1 98 247 ILE B N 1
ATOM 4324 C CA . ILE B 1 247 ? 19.531 -16.438 -11.695 1 98 247 ILE B CA 1
ATOM 4325 C C . ILE B 1 247 ? 19.297 -15.008 -12.18 1 98 247 ILE B C 1
ATOM 4327 O O . ILE B 1 247 ? 19.453 -14.047 -11.422 1 98 247 ILE B O 1
ATOM 4331 N N . TYR B 1 248 ? 18.922 -14.93 -13.445 1 96.88 248 TYR B N 1
ATOM 4332 C CA . TYR B 1 248 ? 18.625 -13.625 -14.039 1 96.88 248 TYR B CA 1
ATOM 4333 C C . TYR B 1 248 ? 17.5 -12.922 -13.297 1 96.88 248 TYR B C 1
ATOM 4335 O O . TYR B 1 248 ? 17.641 -11.758 -12.914 1 96.88 248 TYR B O 1
ATOM 4343 N N . CYS B 1 249 ? 16.406 -13.625 -13.055 1 97.19 249 CYS B N 1
ATOM 4344 C CA . CYS B 1 249 ? 15.273 -13.055 -12.328 1 97.19 249 CYS B CA 1
ATOM 4345 C C . CYS B 1 249 ? 15.633 -12.789 -10.875 1 97.19 249 CYS B C 1
ATOM 4347 O O . CYS B 1 249 ? 15.25 -11.758 -10.32 1 97.19 249 CYS B O 1
ATOM 4349 N N . ALA B 1 250 ? 16.406 -13.711 -10.266 1 98.19 250 ALA B N 1
ATOM 4350 C CA . ALA B 1 250 ? 16.844 -13.523 -8.883 1 98.19 250 ALA B CA 1
ATOM 4351 C C . ALA B 1 250 ? 17.641 -12.227 -8.727 1 98.19 250 ALA B C 1
ATOM 4353 O O . ALA B 1 250 ? 17.453 -11.492 -7.75 1 98.19 250 ALA B O 1
ATOM 4354 N N . ALA B 1 251 ? 18.484 -11.938 -9.695 1 97.5 251 ALA B N 1
ATOM 4355 C CA . ALA B 1 251 ? 19.297 -10.711 -9.656 1 97.5 251 ALA B CA 1
ATOM 4356 C C . ALA B 1 251 ? 18.406 -9.477 -9.719 1 97.5 251 ALA B C 1
ATOM 4358 O O . ALA B 1 251 ? 18.672 -8.477 -9.047 1 97.5 251 ALA B O 1
ATOM 4359 N N . GLY B 1 252 ? 17.328 -9.523 -10.531 1 96.62 252 GLY B N 1
ATOM 4360 C CA . GLY B 1 252 ? 16.391 -8.414 -10.633 1 96.62 252 GLY B CA 1
ATOM 4361 C C . GLY B 1 252 ? 15.68 -8.109 -9.32 1 96.62 252 GLY B C 1
ATOM 4362 O O . GLY B 1 252 ? 15.539 -6.949 -8.938 1 96.62 252 GLY B O 1
ATOM 4363 N N . PHE B 1 253 ? 15.305 -9.141 -8.594 1 97.62 253 PHE B N 1
ATOM 4364 C CA . PHE B 1 253 ? 14.609 -8.953 -7.328 1 97.62 253 PHE B CA 1
ATOM 4365 C C . PHE B 1 253 ? 15.578 -8.562 -6.223 1 97.62 253 PHE B C 1
ATOM 4367 O O . PHE B 1 253 ? 15.266 -7.715 -5.383 1 97.62 253 PHE B O 1
ATOM 4374 N N . LYS B 1 254 ? 16.766 -9.141 -6.242 1 96.25 254 LYS B N 1
ATOM 4375 C CA . LYS B 1 254 ? 17.781 -8.828 -5.238 1 96.25 254 LYS B CA 1
ATOM 4376 C C . LYS B 1 254 ? 18.188 -7.355 -5.312 1 96.25 254 LYS B C 1
ATOM 4378 O O . LYS B 1 254 ? 18.375 -6.707 -4.281 1 96.25 254 LYS B O 1
ATOM 4383 N N . SER B 1 255 ? 18.297 -6.867 -6.531 1 95.56 255 SER B N 1
ATOM 4384 C CA . SER B 1 255 ? 18.719 -5.488 -6.75 1 95.56 255 SER B CA 1
ATOM 4385 C C . SER B 1 255 ? 17.547 -4.516 -6.594 1 95.56 255 SER B C 1
ATOM 4387 O O . SER B 1 255 ? 17.719 -3.307 -6.758 1 95.56 255 SER B O 1
ATOM 4389 N N . ARG B 1 256 ? 16.328 -5.02 -6.371 1 94.56 256 ARG B N 1
ATOM 4390 C CA . ARG B 1 256 ? 15.109 -4.242 -6.18 1 94.56 256 ARG B CA 1
ATOM 4391 C C . ARG B 1 256 ? 14.758 -3.459 -7.438 1 94.56 256 ARG B C 1
ATOM 4393 O O . ARG B 1 256 ? 14.188 -2.367 -7.359 1 94.56 256 ARG B O 1
ATOM 4400 N N . THR B 1 257 ? 15.117 -4.016 -8.547 1 94.88 257 THR B N 1
ATOM 4401 C CA . THR B 1 257 ? 14.727 -3.434 -9.82 1 94.88 257 THR B CA 1
ATOM 4402 C C . THR B 1 257 ? 13.406 -4.023 -10.305 1 94.88 257 THR B C 1
ATOM 4404 O O . THR B 1 257 ? 12.766 -3.469 -11.203 1 94.88 257 THR B O 1
ATOM 4407 N N . LEU B 1 258 ? 13 -5.148 -9.742 1 96.06 258 LEU B N 1
ATOM 4408 C CA . LEU B 1 258 ? 11.68 -5.73 -9.898 1 96.06 258 LEU B CA 1
ATOM 4409 C C . LEU B 1 258 ? 10.922 -5.734 -8.57 1 96.06 258 LEU B C 1
ATOM 4411 O O . LEU B 1 258 ? 11.539 -5.773 -7.504 1 96.06 258 LEU B O 1
ATOM 4415 N N . GLY B 1 259 ? 9.625 -5.617 -8.656 1 97.12 259 GLY B N 1
ATOM 4416 C CA . GLY B 1 259 ? 8.797 -5.703 -7.465 1 97.12 259 GLY B CA 1
ATOM 4417 C C . GLY B 1 259 ? 7.75 -6.801 -7.539 1 97.12 259 GLY B C 1
ATOM 4418 O O . GLY B 1 259 ? 7.531 -7.379 -8.602 1 97.12 259 GLY B O 1
ATOM 4419 N N . THR B 1 260 ? 7.266 -7.156 -6.457 1 98.62 260 THR B N 1
ATOM 4420 C CA . THR B 1 260 ? 6.066 -7.969 -6.289 1 98.62 260 THR B CA 1
ATOM 4421 C C . THR B 1 260 ? 5.137 -7.352 -5.246 1 98.62 260 THR B C 1
ATOM 4423 O O . THR B 1 260 ? 5.543 -7.121 -4.102 1 98.62 260 THR B O 1
ATOM 4426 N N . TYR B 1 261 ? 3.953 -7.098 -5.68 1 98.75 261 TYR B N 1
ATOM 4427 C CA . TYR B 1 261 ? 3.039 -6.398 -4.781 1 98.75 261 TYR B CA 1
ATOM 4428 C C . TYR B 1 261 ? 1.926 -7.328 -4.309 1 98.75 261 TYR B C 1
ATOM 4430 O O . TYR B 1 261 ? 1.411 -8.133 -5.082 1 98.75 261 TYR B O 1
ATOM 4438 N N . GLN B 1 262 ? 1.607 -7.23 -3.062 1 98.81 262 GLN B N 1
ATOM 4439 C CA . GLN B 1 262 ? 0.301 -7.629 -2.547 1 98.81 262 GLN B CA 1
ATOM 4440 C C . GLN B 1 262 ? -0.587 -6.41 -2.305 1 98.81 262 GLN B C 1
ATOM 4442 O O . GLN B 1 262 ? -0.199 -5.484 -1.59 1 98.81 262 GLN B O 1
ATOM 4447 N N . ILE B 1 263 ? -1.74 -6.414 -2.891 1 98.88 263 ILE B N 1
ATOM 4448 C CA . ILE B 1 263 ? -2.664 -5.293 -2.754 1 98.88 263 ILE B CA 1
ATOM 4449 C C . ILE B 1 263 ? -4 -5.793 -2.207 1 98.88 263 ILE B C 1
ATOM 4451 O O . ILE B 1 263 ? -4.504 -6.836 -2.631 1 98.88 263 ILE B O 1
ATOM 4455 N N . VAL B 1 264 ? -4.539 -5.102 -1.254 1 98.75 264 VAL B N 1
ATOM 4456 C CA . VAL B 1 264 ? -5.891 -5.352 -0.769 1 98.75 264 VAL B CA 1
ATOM 4457 C C . VAL B 1 264 ? -6.836 -4.277 -1.298 1 98.75 264 VAL B C 1
ATOM 4459 O O . VAL B 1 264 ? -6.684 -3.094 -0.979 1 98.75 264 VAL B O 1
ATOM 4462 N N . PHE B 1 265 ? -7.809 -4.711 -2.109 1 98.56 265 PHE B N 1
ATOM 4463 C CA . PHE B 1 265 ? -8.852 -3.834 -2.629 1 98.56 265 PHE B CA 1
ATOM 4464 C C . PHE B 1 265 ? -10.148 -4.012 -1.847 1 98.56 265 PHE B C 1
ATOM 4466 O O . PHE B 1 265 ? -10.477 -5.121 -1.42 1 98.56 265 PHE B O 1
ATOM 4473 N N . SER B 1 266 ? -10.812 -2.961 -1.686 1 97.44 266 SER B N 1
ATOM 4474 C CA . SER B 1 266 ? -12.148 -2.895 -1.111 1 97.44 266 SER B CA 1
ATOM 4475 C C . SER B 1 266 ? -13.023 -1.903 -1.868 1 97.44 266 SER B C 1
ATOM 4477 O O . SER B 1 266 ? -12.789 -1.634 -3.047 1 97.44 266 SER B O 1
ATOM 4479 N N . ARG B 1 267 ? -14.094 -1.489 -1.277 1 96.88 267 ARG B N 1
ATOM 4480 C CA . ARG B 1 267 ? -14.953 -0.437 -1.801 1 96.88 267 ARG B CA 1
ATOM 4481 C C . ARG B 1 267 ? -15.156 0.668 -0.77 1 96.88 267 ARG B C 1
ATOM 4483 O O . ARG B 1 267 ? -15.195 0.404 0.434 1 96.88 267 ARG B O 1
ATOM 4490 N N . PRO B 1 268 ? -15.211 1.887 -1.302 1 95.69 268 PRO B N 1
ATOM 4491 C CA . PRO B 1 268 ? -15.609 2.926 -0.352 1 95.69 268 PRO B CA 1
ATOM 4492 C C . PRO B 1 268 ? -16.922 2.6 0.361 1 95.69 268 PRO B C 1
ATOM 4494 O O . PRO B 1 268 ? -17.859 2.109 -0.267 1 95.69 268 PRO B O 1
ATOM 4497 N N . GLY B 1 269 ? -16.938 2.76 1.674 1 94.94 269 GLY B N 1
ATOM 4498 C CA . GLY B 1 269 ? -18.156 2.508 2.443 1 94.94 269 GLY B CA 1
ATOM 4499 C C . GLY B 1 269 ? -18.219 1.104 3.016 1 94.94 269 GLY B C 1
ATOM 4500 O O . GLY B 1 269 ? -19.203 0.734 3.662 1 94.94 269 GLY B O 1
ATOM 4501 N N . ASN B 1 270 ? -17.156 0.299 2.791 1 95.12 270 ASN B N 1
ATOM 4502 C CA . ASN B 1 270 ? -17.141 -1.062 3.316 1 95.12 270 ASN B CA 1
ATOM 4503 C C . ASN B 1 270 ? -16.812 -1.081 4.809 1 95.12 270 ASN B C 1
ATOM 4505 O O . ASN B 1 270 ? -15.648 -1.019 5.199 1 95.12 270 ASN B O 1
ATOM 4509 N N . ASP B 1 271 ? -17.734 -1.245 5.617 1 86.69 271 ASP B N 1
ATOM 4510 C CA . ASP B 1 271 ? -17.547 -1.188 7.062 1 86.69 271 ASP B CA 1
ATOM 4511 C C . ASP B 1 271 ? -17.156 -2.555 7.621 1 86.69 271 ASP B C 1
ATOM 4513 O O . ASP B 1 271 ? -16.844 -2.68 8.805 1 86.69 271 ASP B O 1
ATOM 4517 N N . LYS B 1 272 ? -17.125 -3.586 6.746 1 85 272 LYS B N 1
ATOM 4518 C CA . LYS B 1 272 ? -16.766 -4.926 7.191 1 85 272 LYS B CA 1
ATOM 4519 C C . LYS B 1 272 ? -15.242 -5.117 7.18 1 85 272 LYS B C 1
ATOM 4521 O O . LYS B 1 272 ? -14.742 -6.148 7.629 1 85 272 LYS B O 1
ATOM 4526 N N . LEU B 1 273 ? -14.578 -4.129 6.699 1 89.69 273 LEU B N 1
ATOM 4527 C CA . LEU B 1 273 ? -13.117 -4.16 6.719 1 89.69 273 LEU B CA 1
ATOM 4528 C C . LEU B 1 273 ? -12.594 -4.133 8.148 1 89.69 273 LEU B C 1
ATOM 4530 O O . LEU B 1 273 ? -11.547 -4.715 8.445 1 89.69 273 LEU B O 1
ATOM 4534 N N . ALA B 1 274 ? -13.273 -3.467 9 1 86.06 274 ALA B N 1
ATOM 4535 C CA . ALA B 1 274 ? -12.828 -3.318 10.383 1 86.06 274 ALA B CA 1
ATOM 4536 C C . ALA B 1 274 ? -12.914 -4.645 11.133 1 86.06 274 ALA B C 1
ATOM 4538 O O . ALA B 1 274 ? -13.859 -5.41 10.945 1 86.06 274 ALA B O 1
ATOM 4539 N N . TYR B 1 275 ? -11.914 -4.875 11.93 1 85.62 275 TYR B N 1
ATOM 4540 C CA . TYR B 1 275 ? -12 -6.012 12.844 1 85.62 275 TYR B CA 1
ATOM 4541 C C . TYR B 1 275 ? -13.031 -5.766 13.938 1 85.62 275 TYR B C 1
ATOM 4543 O O . TYR B 1 275 ? -13.102 -4.664 14.492 1 85.62 275 TYR B O 1
ATOM 4551 N N . ALA B 1 276 ? -13.805 -6.723 14.219 1 81.12 276 ALA B N 1
ATOM 4552 C CA . ALA B 1 276 ? -14.898 -6.598 15.18 1 81.12 276 ALA B CA 1
ATOM 4553 C C . ALA B 1 276 ? -14.375 -6.195 16.562 1 81.12 276 ALA B C 1
ATOM 4555 O O . ALA B 1 276 ? -14.984 -5.383 17.25 1 81.12 276 ALA B O 1
ATOM 4556 N N . ASP B 1 277 ? -13.219 -6.641 16.891 1 85.19 277 ASP B N 1
ATOM 4557 C CA . ASP B 1 277 ? -12.695 -6.438 18.25 1 85.19 277 ASP B CA 1
ATOM 4558 C C . ASP B 1 277 ? -11.859 -5.164 18.328 1 85.19 277 ASP B C 1
ATOM 4560 O O . ASP B 1 277 ? -11.656 -4.617 19.406 1 85.19 277 ASP B O 1
ATOM 4564 N N . ASN B 1 278 ? -11.367 -4.719 17.109 1 91 278 ASN B N 1
ATOM 4565 C CA . ASN B 1 278 ? -10.516 -3.533 17.094 1 91 278 ASN B CA 1
ATOM 4566 C C . ASN B 1 278 ? -10.586 -2.826 15.734 1 91 278 ASN B C 1
ATOM 4568 O O . ASN B 1 278 ? -9.828 -3.152 14.82 1 91 278 ASN B O 1
ATOM 4572 N N . PRO B 1 279 ? -11.336 -1.799 15.625 1 90.06 279 PRO B N 1
ATOM 4573 C CA . PRO B 1 279 ? -11.484 -1.111 14.344 1 90.06 279 PRO B CA 1
ATOM 4574 C C . PRO B 1 279 ? -10.227 -0.359 13.922 1 90.06 279 PRO B C 1
ATOM 4576 O O . PRO B 1 279 ? -10.133 0.118 12.789 1 90.06 279 PRO B O 1
ATOM 4579 N N . TYR B 1 280 ? -9.227 -0.293 14.805 1 93.31 280 TYR B N 1
ATOM 4580 C CA . TYR B 1 280 ? -8.008 0.465 14.523 1 93.31 280 TYR B CA 1
ATOM 4581 C C . TYR B 1 280 ? -6.891 -0.455 14.047 1 93.31 280 TYR B C 1
ATOM 4583 O O . TYR B 1 280 ? -5.82 0.013 13.648 1 93.31 280 TYR B O 1
ATOM 4591 N N . ALA B 1 281 ? -7.156 -1.732 14.055 1 92.5 281 ALA B N 1
ATOM 4592 C CA . ALA B 1 281 ? -6.113 -2.686 13.688 1 92.5 281 ALA B CA 1
ATOM 4593 C C . ALA B 1 281 ? -5.766 -2.576 12.203 1 92.5 281 ALA B C 1
ATOM 4595 O O . ALA B 1 281 ? -6.656 -2.434 11.359 1 92.5 281 ALA B O 1
ATOM 4596 N N . SER B 1 282 ? -4.469 -2.643 11.898 1 92.38 282 SER B N 1
ATOM 4597 C CA . SER B 1 282 ? -3.994 -2.619 10.523 1 92.38 282 SER B CA 1
ATOM 4598 C C . SER B 1 282 ? -4.07 -4.004 9.891 1 92.38 282 SER B C 1
ATOM 4600 O O . SER B 1 282 ? -4.105 -5.016 10.594 1 92.38 282 SER B O 1
ATOM 4602 N N . LEU B 1 283 ? -4.102 -4.031 8.547 1 93.5 283 LEU B N 1
ATOM 4603 C CA . LEU B 1 283 ? -3.928 -5.289 7.828 1 93.5 283 LEU B CA 1
ATOM 4604 C C . LEU B 1 283 ? -2.523 -5.848 8.039 1 93.5 283 LEU B C 1
ATOM 4606 O O . LEU B 1 283 ? -1.576 -5.086 8.258 1 93.5 283 LEU B O 1
ATOM 4610 N N . PRO B 1 284 ? -2.436 -7.109 7.98 1 93.56 284 PRO B N 1
ATOM 4611 C CA . PRO B 1 284 ? -1.128 -7.707 8.258 1 93.56 284 PRO B CA 1
ATOM 4612 C C . PRO B 1 284 ? -0.089 -7.383 7.188 1 93.56 284 PRO B C 1
ATOM 4614 O O . PRO B 1 284 ? -0.442 -7.184 6.023 1 93.56 284 PRO B O 1
ATOM 4617 N N . ALA B 1 285 ? 1.146 -7.367 7.641 1 92.19 285 ALA B N 1
ATOM 4618 C CA . ALA B 1 285 ? 2.303 -7.203 6.766 1 92.19 285 ALA B CA 1
ATOM 4619 C C . ALA B 1 285 ? 3.135 -8.484 6.711 1 92.19 285 ALA B C 1
ATOM 4621 O O . ALA B 1 285 ? 2.941 -9.391 7.52 1 92.19 285 ALA B O 1
ATOM 4622 N N . ALA B 1 286 ? 3.979 -8.602 5.719 1 91.81 286 ALA B N 1
ATOM 4623 C CA . ALA B 1 286 ? 4.855 -9.758 5.543 1 91.81 286 ALA B CA 1
ATOM 4624 C C . ALA B 1 286 ? 5.871 -9.852 6.68 1 91.81 286 ALA B C 1
ATOM 4626 O O . ALA B 1 286 ? 6.262 -8.836 7.258 1 91.81 286 ALA B O 1
#

Foldseek 3Di:
DPDAPLLQPQQAPPLSDDAFFQDPDLPDDLVVRNVVVLVQQLLLQVDAQAFEEEEEACFLPSSVVVNCVVHVHAYEYEDQDPNSQVNNVVVCVVVVNVVRYHYYNDHLVPDDLVAAGQEYEYAAPVQQCALVCLLVVLLSVQSRYDQLHKYKYKHKAAAPVCQVVQSPDDDLCCVPPNPRTHHHHPVSNVVSNVVRHQKDWQDKDWSLLSRLSVLVSSLVSLVVCVVSVVVVPDDPVVNVSSNCVSNVSSVCSNVPSMTMMIIMMHHPPNQVSADPVGRPDGRDDD/DPDAPLLQPQQADPLSDDAFFQDPDLPDDLVVRNVVVLVQQLLLQVDAQAFEEEEEACFLPSSVVVNCVVHVHAYEYEDQDPNSQVNNVVVCVVVVNVVRYHYYNDHLVPDDLVAAGQEYEYAAPVQQCALVCLLVVLLSVQSRYDQLHKYKYKHKAAAPVCQVVQSPDDDLCCVPPNPRTHHHHPVSNVVSNVVRHQKDWQDKDWSLLSRLSVLVSSLVSLVVCVVSVVVVPDDPVVNVSSNCVSNVSSVCSNVPNMTMMIIMMHHPPNPVSADPVGRPDGRDDD

Sequence (572 aa):
MIWSNDFFSIFLDPSMTYSCAVFKVEDESLEVAQQRKVNLLIKKAKVERNHHVLEIGSGWGSLAMEVVKQTGCKYTGITLSEEQLKYAQMKVKEAGLEDRITFLLCDYRQIPSRCKYDRIISCEMIEGVGHEFMDDFFGCCESLLAPDGLFVLQFISIPEERYEEYRRSSDFIKEYIFPGGCLPSLARITSAMSTASRLCIEQVENIGYHYYPTLIRWRDNFMANKDAILALGFDDKFIRVWEYYFIYCAAGFKSRTLGTYQIVFSRPGNDKLAYADNPYASLPAAMIWSNDFFSIFLDPSMTYSCAVFKVEDESLEVAQQRKVNLLIKKAKVERNHHVLEIGSGWGSLAMEVVKQTGCKYTGITLSEEQLKYAQMKVKEAGLEDRITFLLCDYRQIPSRCKYDRIISCEMIEGVGHEFMDDFFGCCESLLAPDGLFVLQFISIPEERYEEYRRSSDFIKEYIFPGGCLPSLARITSAMSTASRLCIEQVENIGYHYYPTLIRWRDNFMANKDAILALGFDDKFIRVWEYYFIYCAAGFKSRTLGTYQIVFSRPGNDKLAYADNPYASLPAA

pLDDT: mean 94.75, std 6.51, range [38.0, 98.88]